Protein AF-0000000075629858 (afdb_homodimer)

Secondary structure (DSSP, 8-state):
--EEEEEE--EEE-GGG-EE-TTT-SEE-TTPPEEE-HHHHHHHHHHHHHHHHH-EEEEEEEE--GGGHHHHHHHHHHT--EEEEE--GGGTT--HHHHHHHHHHHHHHHHHHH----EEEEES--TTT----HHHHHHHHHT--EEEEEEEEEEETTEEEEEEEETTEEEEEEEESSEEEEEPTTSSPPPPP-HHHHHHHHHH--EEEE-HHHHT--GGGSTTTT---EEEEEEE-------------SSHHHHHHHHHHHHHHSHHHHHHHHHHHH--/--EEEEEE--EEE-GGG-EE-TTT-SEE-TT--EEE-HHHHHHHHHHHHHHHHH-EEEEEEEE--GGGHHHHHHHHHHT--EEEEE--GGGTT--HHHHHHHHHHHHHHHHHHH----EEEEES--TTT----HHHHHHHHHT--EEEEEEEEEEETTEEEEEEEETTEEEEEEEESSEEEEEPTTSSPPPPP-HHHHHHHHHH--EEEE-HHHHT--GGGSTTTT---EEEEEEE-------------SSHHHHHHHHHHHHHHSHHHHHHHHHHHH--

Foldseek 3Di:
DAAEEEAEKEWAFPQVPFDQPPVPSDTPPPPGDIDIFQLSLQQLQQQVVQCVVRNDFYEYEYEDAPVCVVVVLFSLLLPHQAYEYEYDPLQAAADLLQRLLVVLLVQVVCCVVPNDHWEYEYGQAGPHVRDRCSQVNNCVNNVAAEEEAFLDWHDDPQWIWTWHDDDHDIDIDIGHTPHYYYHHGPSDDRGGGDPVSSVCCVPVVRYDYDYCVRSVDDSCCHHPNVHPDDDPDDDDDPPPPPVPVPFPAPDPVRRVVVVVVVLCVPPVSVVVVCCVVPVD/DAAEEEAEKEWAFPQVPFDQPPVPSDGPPPPGDIDIFQLSLQQLQQQVVQCVVRNDFYEYEYEDAPVCVVVVLFSLLLPHDAYEYEYDPLQAAADLLQRLLVVLLVQVVCCVVPNDHWEYEYGQAGPHPRDRPSQVSNCVNNVAAEEEAFLDWHDDPQWIWTWHDDDHDIDIDIGHTPHYYYHHGPSDDRGGGDPVSSVCCVPVVRYDYDYCVRSVDDSCCHHPNVHPDDDPDDDDDPPPPPVPVPQPAPDPVRRVVVVVVVLCVPPVSVVVVCCVVPVD

InterPro domains:
  IPR012255 Electron transfer flavoprotein, beta subunit [PIRSF000090] (3-266)
  IPR012255 Electron transfer flavoprotein, beta subunit [PTHR21294] (4-239)
  IPR014729 Rossmann-like alpha/beta/alpha sandwich fold [G3DSA:3.40.50.620] (3-267)
  IPR014730 Electron transfer flavoprotein, alpha/beta-subunit, N-terminal [PF01012] (25-200)
  IPR014730 Electron transfer flavoprotein, alpha/beta-subunit, N-terminal [SM00893] (24-219)
  IPR033948 Electron transfer flavoprotein, beta subunit, N-terminal [cd01714] (3-218)

Structure (mmCIF, N/CA/C/O backbone):
data_AF-0000000075629858-model_v1
#
loop_
_entity.id
_entity.type
_entity.pdbx_description
1 polymer 'Electron transfer flavoprotein beta-subunit'
#
loop_
_atom_site.group_PDB
_atom_site.id
_atom_site.type_symbol
_atom_site.label_atom_id
_atom_site.label_alt_id
_atom_site.label_comp_id
_atom_site.label_asym_id
_atom_site.label_entity_id
_atom_site.label_seq_id
_atom_site.pdbx_PDB_ins_code
_atom_site.Cartn_x
_atom_site.Cartn_y
_atom_site.Cartn_z
_atom_site.occupancy
_atom_site.B_iso_or_equiv
_atom_site.auth_seq_id
_atom_site.auth_comp_id
_atom_site.auth_asym_id
_atom_site.auth_atom_id
_atom_site.pdbx_PDB_model_num
ATOM 1 N N . MET A 1 1 ? -18.562 -17.453 -18.109 1 66 1 MET A N 1
ATOM 2 C CA . MET A 1 1 ? -17.172 -17.516 -18.516 1 66 1 MET A CA 1
ATOM 3 C C . MET A 1 1 ? -16.25 -17.562 -17.312 1 66 1 MET A C 1
ATOM 5 O O . MET A 1 1 ? -16.594 -17.078 -16.234 1 66 1 MET A O 1
ATOM 9 N N . GLY A 1 2 ? -15.219 -18.469 -17.172 1 90.69 2 GLY A N 1
ATOM 10 C CA . GLY A 1 2 ? -14.32 -18.766 -16.078 1 90.69 2 GLY A CA 1
ATOM 11 C C . GLY A 1 2 ? -13.461 -17.578 -15.672 1 90.69 2 GLY A C 1
ATOM 12 O O . GLY A 1 2 ? -13.367 -16.594 -16.406 1 90.69 2 GLY A O 1
ATOM 13 N N . LEU A 1 3 ? -12.969 -17.578 -14.461 1 96.75 3 LEU A N 1
ATOM 14 C CA . LEU A 1 3 ? -12.141 -16.531 -13.906 1 96.75 3 LEU A CA 1
ATOM 15 C C . LEU A 1 3 ? -10.695 -16.641 -14.391 1 96.75 3 LEU A C 1
ATOM 17 O O . LEU A 1 3 ? -10.148 -17.75 -14.445 1 96.75 3 LEU A O 1
ATOM 21 N N . ARG A 1 4 ? -10.211 -15.586 -14.938 1 98.5 4 ARG A N 1
ATOM 22 C CA . ARG A 1 4 ? -8.766 -15.523 -15.125 1 98.5 4 ARG A CA 1
ATOM 23 C C . ARG A 1 4 ? -8.094 -14.789 -13.977 1 98.5 4 ARG A C 1
ATOM 25 O O . ARG A 1 4 ? -8.297 -13.586 -13.805 1 98.5 4 ARG A O 1
ATOM 32 N N . ILE A 1 5 ? -7.336 -15.516 -13.211 1 98.88 5 ILE A N 1
ATOM 33 C CA . ILE A 1 5 ? -6.738 -14.992 -11.984 1 98.88 5 ILE A CA 1
ATOM 34 C C . ILE A 1 5 ? -5.219 -14.953 -12.125 1 98.88 5 ILE A C 1
ATOM 36 O O . ILE A 1 5 ? -4.598 -15.969 -12.469 1 98.88 5 ILE A O 1
ATOM 40 N N . VAL A 1 6 ? -4.676 -13.781 -11.938 1 98.94 6 VAL A N 1
ATOM 41 C CA . VAL A 1 6 ? -3.229 -13.648 -11.82 1 98.94 6 VAL A CA 1
ATOM 42 C C . VAL A 1 6 ? -2.828 -13.648 -10.352 1 98.94 6 VAL A C 1
ATOM 44 O O . VAL A 1 6 ? -3.475 -13.008 -9.523 1 98.94 6 VAL A O 1
ATOM 47 N N . VAL A 1 7 ? -1.827 -14.398 -10 1 98.94 7 VAL A N 1
ATOM 48 C CA . VAL A 1 7 ? -1.34 -14.43 -8.625 1 98.94 7 VAL A CA 1
ATOM 49 C C . VAL A 1 7 ? 0.166 -14.18 -8.602 1 98.94 7 VAL A C 1
ATOM 51 O O . VAL A 1 7 ? 0.921 -14.836 -9.328 1 98.94 7 VAL A O 1
ATOM 54 N N . GLY A 1 8 ? 0.562 -13.164 -7.82 1 98.69 8 GLY A N 1
ATOM 55 C CA . GLY A 1 8 ? 1.974 -12.836 -7.707 1 98.69 8 GLY A CA 1
ATOM 56 C C . GLY A 1 8 ? 2.693 -13.641 -6.645 1 98.69 8 GLY A C 1
ATOM 57 O O . GLY A 1 8 ? 2.119 -13.961 -5.602 1 98.69 8 GLY A O 1
ATOM 58 N N . PHE A 1 9 ? 3.99 -13.914 -6.91 1 98.44 9 PHE A N 1
ATOM 59 C CA . PHE A 1 9 ? 4.852 -14.492 -5.887 1 98.44 9 PHE A CA 1
ATOM 60 C C . PHE A 1 9 ? 6.27 -13.953 -6.004 1 98.44 9 PHE A C 1
ATOM 62 O O . PHE A 1 9 ? 6.656 -13.43 -7.055 1 98.44 9 PHE A O 1
ATOM 69 N N . LYS A 1 10 ? 6.953 -14 -4.926 1 96.88 10 LYS A N 1
ATOM 70 C CA . LYS A 1 10 ? 8.344 -13.57 -4.914 1 96.88 10 LYS A CA 1
ATOM 71 C C . LYS A 1 10 ? 9.273 -14.703 -4.473 1 96.88 10 LYS A C 1
ATOM 73 O O . LYS A 1 10 ? 8.93 -15.469 -3.572 1 96.88 10 LYS A O 1
ATOM 78 N N . TRP A 1 11 ? 10.398 -14.859 -5.219 1 95.12 11 TRP A N 1
ATOM 79 C CA . TRP A 1 11 ? 11.5 -15.727 -4.832 1 95.12 11 TRP A CA 1
ATOM 80 C C . TRP A 1 11 ? 12.438 -15.023 -3.861 1 95.12 11 TRP A C 1
ATOM 82 O O . TRP A 1 11 ? 13.031 -14 -4.203 1 95.12 11 TRP A O 1
ATOM 92 N N . VAL A 1 12 ? 12.477 -15.547 -2.566 1 92.38 12 VAL A N 1
ATOM 93 C CA . VAL A 1 12 ? 13.164 -14.781 -1.53 1 92.38 12 VAL A CA 1
ATOM 94 C C . VAL A 1 12 ? 14.156 -15.688 -0.801 1 92.38 12 VAL A C 1
ATOM 96 O O . VAL A 1 12 ? 13.992 -16.906 -0.772 1 92.38 12 VAL A O 1
ATOM 99 N N . PRO A 1 13 ? 15.188 -15.008 -0.252 1 87.25 13 PRO A N 1
ATOM 100 C CA . PRO A 1 13 ? 16 -15.797 0.683 1 87.25 13 PRO A CA 1
ATOM 101 C C . PRO A 1 13 ? 15.211 -16.25 1.91 1 87.25 13 PRO A C 1
ATOM 103 O O . PRO A 1 13 ? 14.367 -15.5 2.412 1 87.25 13 PRO A O 1
ATOM 106 N N . ASN A 1 14 ? 15.477 -17.453 2.283 1 83 14 ASN A N 1
ATOM 107 C CA . ASN A 1 14 ? 14.82 -17.938 3.488 1 83 14 ASN A CA 1
ATOM 108 C C . ASN A 1 14 ? 15.398 -17.297 4.746 1 83 14 ASN A C 1
ATOM 110 O O . ASN A 1 14 ? 16.156 -17.938 5.48 1 83 14 ASN A O 1
ATOM 114 N N . THR A 1 15 ? 15.125 -16.094 4.969 1 69.94 15 THR A N 1
ATOM 115 C CA . THR A 1 15 ? 15.68 -15.32 6.066 1 69.94 15 THR A CA 1
ATOM 116 C C . THR A 1 15 ? 15.219 -15.875 7.414 1 69.94 15 THR A C 1
ATOM 118 O O . THR A 1 15 ? 15.812 -15.578 8.453 1 69.94 15 THR A O 1
ATOM 121 N N . GLN A 1 16 ? 14.219 -16.484 7.355 1 62.78 16 GLN A N 1
ATOM 122 C CA . GLN A 1 16 ? 13.758 -17.094 8.602 1 62.78 16 GLN A CA 1
ATOM 123 C C . GLN A 1 16 ? 14.664 -18.25 9.023 1 62.78 16 GLN A C 1
ATOM 125 O O . GLN A 1 16 ? 14.648 -18.656 10.18 1 62.78 16 GLN A O 1
ATOM 130 N N . ALA A 1 17 ? 15.469 -18.578 8 1 55.91 17 ALA A N 1
ATOM 131 C CA . ALA A 1 17 ? 16.406 -19.656 8.273 1 55.91 17 ALA A CA 1
ATOM 132 C C . ALA A 1 17 ? 17.781 -19.109 8.664 1 55.91 17 ALA A C 1
ATOM 134 O O . ALA A 1 17 ? 18.734 -19.859 8.82 1 55.91 17 ALA A O 1
ATOM 135 N N . VAL A 1 18 ? 17.844 -17.734 8.609 1 55.34 18 VAL A N 1
ATOM 136 C CA . VAL A 1 18 ? 19.156 -17.125 8.836 1 55.34 18 VAL A CA 1
ATOM 137 C C . VAL A 1 18 ? 19.594 -17.375 10.273 1 55.34 18 VAL A C 1
ATOM 139 O O . VAL A 1 18 ? 18.797 -17.219 11.211 1 55.34 18 VAL A O 1
ATOM 142 N N . ARG A 1 19 ? 20.703 -18.047 10.258 1 54.81 19 ARG A N 1
ATOM 143 C CA . ARG A 1 19 ? 21.406 -18.312 11.5 1 54.81 19 ARG A CA 1
ATOM 144 C C . ARG A 1 19 ? 22.375 -17.188 11.852 1 54.81 19 ARG A C 1
ATOM 146 O O . ARG A 1 19 ? 22.891 -16.5 10.961 1 54.81 19 ARG A O 1
ATOM 153 N N . ILE A 1 20 ? 22.109 -16.484 12.898 1 49.75 20 ILE A N 1
ATOM 154 C CA . ILE A 1 20 ? 23.094 -15.555 13.422 1 49.75 20 ILE A CA 1
ATOM 155 C C . ILE A 1 20 ? 24.375 -16.297 13.758 1 49.75 20 ILE A C 1
ATOM 157 O O . ILE A 1 20 ? 24.344 -17.344 14.414 1 49.75 20 ILE A O 1
ATOM 161 N N . ASP A 1 21 ? 25.375 -15.82 13.047 1 51.53 21 ASP A N 1
ATOM 162 C CA . ASP A 1 21 ? 26.672 -16.328 13.492 1 51.53 21 ASP A CA 1
ATOM 163 C C . ASP A 1 21 ? 26.875 -16.062 14.984 1 51.53 21 ASP A C 1
ATOM 165 O O . ASP A 1 21 ? 26.922 -14.914 15.414 1 51.53 21 ASP A O 1
ATOM 169 N N . PRO A 1 22 ? 26.812 -17.125 15.625 1 53.03 22 PRO A N 1
ATOM 170 C CA . PRO A 1 22 ? 26.922 -16.922 17.078 1 53.03 22 PRO A CA 1
ATOM 171 C C . PRO A 1 22 ? 28.203 -16.203 17.469 1 53.03 22 PRO A C 1
ATOM 173 O O . PRO A 1 22 ? 28.266 -15.578 18.531 1 53.03 22 PRO A O 1
ATOM 176 N N . LYS A 1 23 ? 29.141 -16.297 16.625 1 50.69 23 LYS A N 1
ATOM 177 C CA . LYS A 1 23 ? 30.422 -15.703 16.953 1 50.69 23 LYS A CA 1
ATOM 178 C C . LYS A 1 23 ? 30.453 -14.219 16.609 1 50.69 23 LYS A C 1
ATOM 180 O O . LYS A 1 23 ? 30.938 -13.398 17.391 1 50.69 23 LYS A O 1
ATOM 185 N N . THR A 1 24 ? 29.922 -13.945 15.492 1 52.19 24 THR A N 1
ATOM 186 C CA . THR A 1 24 ? 30.109 -12.586 15.008 1 52.19 24 THR A CA 1
ATOM 187 C C . THR A 1 24 ? 28.828 -11.773 15.156 1 52.19 24 THR A C 1
ATOM 189 O O . THR A 1 24 ? 28.844 -10.547 15.055 1 52.19 24 THR A O 1
ATOM 192 N N . GLY A 1 25 ? 27.844 -12.5 15.43 1 45.94 25 GLY A N 1
ATOM 193 C CA . GLY A 1 25 ? 26.531 -11.867 15.555 1 45.94 25 GLY A CA 1
ATOM 194 C C . GLY A 1 25 ? 25.969 -11.414 14.219 1 45.94 25 GLY A C 1
ATOM 195 O O . GLY A 1 25 ? 24.969 -10.688 14.18 1 45.94 25 GLY A O 1
ATOM 196 N N . THR A 1 26 ? 26.781 -11.742 13.297 1 49.78 26 THR A N 1
ATOM 197 C CA . THR A 1 26 ? 26.391 -11.297 11.969 1 49.78 26 THR A CA 1
ATOM 198 C C . THR A 1 26 ? 25.484 -12.328 11.297 1 49.78 26 THR A C 1
ATOM 200 O O . THR A 1 26 ? 25.484 -13.508 11.664 1 49.78 26 THR A O 1
ATOM 203 N N . LEU A 1 27 ? 24.625 -11.867 10.492 1 52.19 27 LEU A N 1
ATOM 204 C CA . LEU A 1 27 ? 23.766 -12.75 9.711 1 52.19 27 LEU A CA 1
ATOM 205 C C . LEU A 1 27 ? 24.594 -13.594 8.742 1 52.19 27 LEU A C 1
ATOM 207 O O . LEU A 1 27 ? 25.438 -13.062 8.008 1 52.19 27 LEU A O 1
ATOM 211 N N . ILE A 1 28 ? 24.781 -14.891 9.086 1 55.12 28 ILE A N 1
ATOM 212 C CA . ILE A 1 28 ? 25.406 -15.773 8.102 1 55.12 28 ILE A CA 1
ATOM 213 C C . ILE A 1 28 ? 24.484 -15.922 6.891 1 55.12 28 ILE A C 1
ATOM 215 O O . ILE A 1 28 ? 23.438 -16.578 6.969 1 55.12 28 ILE A O 1
ATOM 219 N N . ARG A 1 29 ? 24.688 -15.086 6.047 1 53.62 29 ARG A N 1
ATOM 220 C CA . ARG A 1 29 ? 23.922 -15.094 4.805 1 53.62 29 ARG A CA 1
ATOM 221 C C . ARG A 1 29 ? 24.344 -16.266 3.918 1 53.62 29 ARG A C 1
ATOM 223 O O . ARG A 1 29 ? 23.625 -16.609 2.969 1 53.62 29 ARG A O 1
ATOM 230 N N . GLN A 1 30 ? 25.547 -16.75 4.184 1 56.38 30 GLN A N 1
ATOM 231 C CA . GLN A 1 30 ? 26.016 -17.844 3.318 1 56.38 30 GLN A CA 1
ATOM 232 C C . GLN A 1 30 ? 25.188 -19.109 3.527 1 56.38 30 GLN A C 1
ATOM 234 O O . GLN A 1 30 ? 24.938 -19.5 4.664 1 56.38 30 GLN A O 1
ATOM 239 N N . GLY A 1 31 ? 24.531 -19.5 2.447 1 62.94 31 GLY A N 1
ATOM 240 C CA . GLY A 1 31 ? 23.906 -20.812 2.387 1 62.94 31 GLY A CA 1
ATOM 241 C C . GLY A 1 31 ? 22.406 -20.766 2.635 1 62.94 31 GLY A C 1
ATOM 242 O O . GLY A 1 31 ? 21.812 -21.781 3.01 1 62.94 31 GLY A O 1
ATOM 243 N N . VAL A 1 32 ? 21.891 -19.469 2.635 1 75.19 32 VAL A N 1
ATOM 244 C CA . VAL A 1 32 ? 20.453 -19.469 2.871 1 75.19 32 VAL A CA 1
ATOM 245 C C . VAL A 1 32 ? 19.719 -19.844 1.581 1 75.19 32 VAL A C 1
ATOM 247 O O . VAL A 1 32 ? 19.891 -19.172 0.555 1 75.19 32 VAL A O 1
ATOM 250 N N . PRO A 1 33 ? 19.047 -20.969 1.657 1 84.38 33 PRO A N 1
ATOM 251 C CA . PRO A 1 33 ? 18.297 -21.328 0.451 1 84.38 33 PRO A CA 1
ATOM 252 C C . PRO A 1 33 ? 17.203 -20.328 0.103 1 84.38 33 PRO A C 1
ATOM 254 O O . PRO A 1 33 ? 16.719 -19.625 0.98 1 84.38 33 PRO A O 1
ATOM 257 N N . SER A 1 34 ? 16.969 -20.188 -1.178 1 91.38 34 SER A N 1
ATOM 258 C CA . SER A 1 34 ? 15.852 -19.359 -1.626 1 91.38 34 SER A CA 1
ATOM 259 C C . SER A 1 34 ? 14.57 -20.172 -1.735 1 91.38 34 SER A C 1
ATOM 261 O O . SER A 1 34 ? 14.617 -21.375 -2.01 1 91.38 34 SER A O 1
ATOM 263 N N . ILE A 1 35 ? 13.5 -19.531 -1.399 1 94 35 ILE A N 1
ATOM 264 C CA . ILE A 1 35 ? 12.195 -20.188 -1.405 1 94 35 ILE A CA 1
ATOM 265 C C . ILE A 1 35 ? 11.141 -19.234 -1.956 1 94 35 ILE A C 1
ATOM 267 O O . ILE A 1 35 ? 11.414 -18.031 -2.141 1 94 35 ILE A O 1
ATOM 271 N N . ILE A 1 36 ? 10.023 -19.812 -2.283 1 96.81 36 ILE A N 1
ATOM 272 C CA . ILE A 1 36 ? 8.852 -18.969 -2.523 1 96.81 36 ILE A CA 1
ATOM 273 C C . ILE A 1 36 ? 8.492 -18.219 -1.247 1 96.81 36 ILE A C 1
ATOM 275 O O . ILE A 1 36 ? 8.492 -18.797 -0.156 1 96.81 36 ILE A O 1
ATOM 279 N N . ASN A 1 37 ? 8.242 -16.953 -1.383 1 95.75 37 ASN A N 1
ATOM 280 C CA . ASN A 1 37 ? 7.754 -16.188 -0.239 1 95.75 37 ASN A CA 1
ATOM 281 C C . ASN A 1 37 ? 6.531 -16.859 0.391 1 95.75 37 ASN A C 1
ATOM 283 O O . ASN A 1 37 ? 5.484 -16.969 -0.248 1 95.75 37 ASN A O 1
ATOM 287 N N . PRO A 1 38 ? 6.598 -17.25 1.61 1 94.44 38 PRO A N 1
ATOM 288 C CA . PRO A 1 38 ? 5.566 -18.094 2.221 1 94.44 38 PRO A CA 1
ATOM 289 C C . PRO A 1 38 ? 4.188 -17.453 2.205 1 94.44 38 PRO A C 1
ATOM 291 O O . PRO A 1 38 ? 3.199 -18.094 1.848 1 94.44 38 PRO A O 1
ATOM 294 N N . PRO A 1 39 ? 4.074 -16.156 2.486 1 95.19 39 PRO A N 1
ATOM 295 C CA . PRO A 1 39 ? 2.738 -15.555 2.445 1 95.19 39 PRO A CA 1
ATOM 296 C C . PRO A 1 39 ? 2.092 -15.641 1.063 1 95.19 39 PRO A C 1
ATOM 298 O O . PRO A 1 39 ? 0.864 -15.648 0.952 1 95.19 39 PRO A O 1
ATOM 301 N N . ASP A 1 40 ? 2.842 -15.758 0.028 1 97.75 40 ASP A N 1
ATOM 302 C CA . ASP A 1 40 ? 2.301 -15.805 -1.326 1 97.75 40 ASP A CA 1
ATOM 303 C C . ASP A 1 40 ? 1.558 -17.125 -1.572 1 97.75 40 ASP A C 1
ATOM 305 O O . ASP A 1 40 ? 0.657 -17.188 -2.412 1 97.75 40 ASP A O 1
ATOM 309 N N . LEU A 1 41 ? 1.938 -18.141 -0.809 1 98.38 41 LEU A N 1
ATOM 310 C CA . LEU A 1 41 ? 1.327 -19.438 -1.009 1 98.38 41 LEU A CA 1
ATOM 311 C C . LEU A 1 41 ? -0.145 -19.422 -0.609 1 98.38 41 LEU A C 1
ATOM 313 O O . LEU A 1 41 ? -0.964 -20.125 -1.207 1 98.38 41 LEU A O 1
ATOM 317 N N . ALA A 1 42 ? -0.475 -18.609 0.344 1 98.12 42 ALA A N 1
ATOM 318 C CA . ALA A 1 42 ? -1.882 -18.453 0.706 1 98.12 42 ALA A CA 1
ATOM 319 C C . ALA A 1 42 ? -2.68 -17.844 -0.442 1 98.12 42 ALA A C 1
ATOM 321 O O . ALA A 1 42 ? -3.814 -18.25 -0.705 1 98.12 42 ALA A O 1
ATOM 322 N N . ALA A 1 43 ? -2.109 -16.891 -1.073 1 98.56 43 ALA A N 1
ATOM 323 C CA . ALA A 1 43 ? -2.758 -16.266 -2.221 1 98.56 43 ALA A CA 1
ATOM 324 C C . ALA A 1 43 ? -2.916 -17.25 -3.373 1 98.56 43 ALA A C 1
ATOM 326 O O . ALA A 1 43 ? -3.955 -17.281 -4.035 1 98.56 43 ALA A O 1
ATOM 327 N N . VAL A 1 44 ? -1.901 -18.062 -3.578 1 98.81 44 VAL A N 1
ATOM 328 C CA . VAL A 1 44 ? -1.954 -19.062 -4.629 1 98.81 44 VAL A CA 1
ATOM 329 C C . VAL A 1 44 ? -3.08 -20.062 -4.34 1 98.81 44 VAL A C 1
ATOM 331 O O . VAL A 1 44 ? -3.852 -20.406 -5.234 1 98.81 44 VAL A O 1
ATOM 334 N N . GLU A 1 45 ? -3.16 -20.438 -3.1 1 98.88 45 GLU A N 1
ATOM 335 C CA . GLU A 1 45 ? -4.199 -21.391 -2.734 1 98.88 45 GLU A CA 1
ATOM 336 C C . GLU A 1 45 ? -5.594 -20.812 -2.943 1 98.88 45 GLU A C 1
ATOM 338 O O . GLU A 1 45 ? -6.484 -21.484 -3.461 1 98.88 45 GLU A O 1
ATOM 343 N N . LEU A 1 46 ? -5.73 -19.578 -2.588 1 98.69 46 LEU A N 1
ATOM 344 C CA . LEU A 1 46 ? -7.02 -18.938 -2.82 1 98.69 46 LEU A CA 1
ATOM 345 C C . LEU A 1 46 ? -7.344 -18.891 -4.309 1 98.69 46 LEU A C 1
ATOM 347 O O . LEU A 1 46 ? -8.477 -19.172 -4.711 1 98.69 46 LEU A O 1
ATOM 351 N N . ALA A 1 47 ? -6.391 -18.547 -5.109 1 98.81 47 ALA A N 1
ATOM 352 C CA . ALA A 1 47 ? -6.582 -18.5 -6.555 1 98.81 47 ALA A CA 1
ATOM 353 C C . ALA A 1 47 ? -7.051 -19.859 -7.082 1 98.81 47 ALA A C 1
ATOM 355 O O . ALA A 1 47 ? -7.992 -19.922 -7.875 1 98.81 47 ALA A O 1
ATOM 356 N N . LEU A 1 48 ? -6.402 -20.891 -6.625 1 98.75 48 LEU A N 1
ATOM 357 C CA . LEU A 1 48 ? -6.727 -22.234 -7.082 1 98.75 48 LEU A CA 1
ATOM 358 C C . LEU A 1 48 ? -8.117 -22.656 -6.621 1 98.75 48 LEU A C 1
ATOM 360 O O . LEU A 1 48 ? -8.875 -23.266 -7.379 1 98.75 48 LEU A O 1
ATOM 364 N N . ARG A 1 49 ? -8.469 -22.297 -5.414 1 98.5 49 ARG A N 1
ATOM 365 C CA . ARG A 1 49 ? -9.805 -22.609 -4.902 1 98.5 49 ARG A CA 1
ATOM 366 C C . ARG A 1 49 ? -10.883 -21.906 -5.719 1 98.5 49 ARG A C 1
ATOM 368 O O . ARG A 1 49 ? -11.906 -22.516 -6.051 1 98.5 49 ARG A O 1
ATOM 375 N N . LEU A 1 50 ? -10.648 -20.672 -5.977 1 98.44 50 LEU A N 1
ATOM 376 C CA . LEU A 1 50 ? -11.617 -19.922 -6.773 1 98.44 50 LEU A CA 1
ATOM 377 C C . LEU A 1 50 ? -11.75 -20.516 -8.172 1 98.44 50 LEU A C 1
ATOM 379 O O . LEU A 1 50 ? -12.859 -20.672 -8.68 1 98.44 50 LEU A O 1
ATOM 383 N N . ARG A 1 51 ? -10.648 -20.875 -8.781 1 98.12 51 ARG A N 1
ATOM 384 C CA . ARG A 1 51 ? -10.68 -21.5 -10.102 1 98.12 51 ARG A CA 1
ATOM 385 C C . ARG A 1 51 ? -11.406 -22.844 -10.062 1 98.12 51 ARG A C 1
ATOM 387 O O . ARG A 1 51 ? -12.164 -23.172 -10.977 1 98.12 51 ARG A O 1
ATOM 394 N N . ASP A 1 52 ? -11.125 -23.594 -9.008 1 98 52 ASP A N 1
ATOM 395 C CA . ASP A 1 52 ? -11.781 -24.891 -8.867 1 98 52 ASP A CA 1
ATOM 396 C C . ASP A 1 52 ? -13.297 -24.719 -8.773 1 98 52 ASP A C 1
ATOM 398 O O . ASP A 1 52 ? -14.055 -25.562 -9.281 1 98 52 ASP A O 1
ATOM 402 N N . GLU A 1 53 ? -13.68 -23.688 -8.156 1 97.19 53 GLU A N 1
ATOM 403 C CA . GLU A 1 53 ? -15.102 -23.469 -7.914 1 97.19 53 GLU A CA 1
ATOM 404 C C . GLU A 1 53 ? -15.773 -22.828 -9.125 1 97.19 53 GLU A C 1
ATOM 406 O O . GLU A 1 53 ? -16.906 -23.172 -9.477 1 97.19 53 GLU A O 1
ATOM 411 N N . TYR A 1 54 ? -15.117 -21.922 -9.797 1 97.19 54 TYR A N 1
ATOM 412 C CA . TYR A 1 54 ? -15.805 -21.094 -10.781 1 97.19 54 TYR A CA 1
ATOM 413 C C . TYR A 1 54 ? -15.25 -21.328 -12.18 1 97.19 54 TYR A C 1
ATOM 415 O O . TYR A 1 54 ? -15.781 -20.797 -13.156 1 97.19 54 TYR A O 1
ATOM 423 N N . GLY A 1 55 ? -14.219 -22.125 -12.328 1 97.44 55 GLY A N 1
ATOM 424 C CA . GLY A 1 55 ? -13.586 -22.359 -13.617 1 97.44 55 GLY A CA 1
ATOM 425 C C . GLY A 1 55 ? -12.633 -21.266 -14.023 1 97.44 55 GLY A C 1
ATOM 426 O O . GLY A 1 55 ? -12.531 -20.234 -13.344 1 97.44 55 GLY A O 1
ATOM 427 N N . GLY A 1 56 ? -11.867 -21.484 -15.102 1 97.75 56 GLY A N 1
ATOM 428 C CA . GLY A 1 56 ? -10.922 -20.516 -15.617 1 97.75 56 GLY A CA 1
ATOM 429 C C . GLY A 1 56 ? -9.477 -20.953 -15.484 1 97.75 56 GLY A C 1
ATOM 430 O O . GLY A 1 56 ? -9.164 -22.125 -15.688 1 97.75 56 GLY A O 1
ATOM 431 N N . GLU A 1 57 ? -8.648 -19.984 -15.25 1 98.38 57 GLU A N 1
ATOM 432 C CA . GLU A 1 57 ? -7.227 -20.312 -15.18 1 98.38 57 GLU A CA 1
ATOM 433 C C . GLU A 1 57 ? -6.516 -19.453 -14.141 1 98.38 57 GLU A C 1
ATOM 435 O O . GLU A 1 57 ? -6.906 -18.312 -13.891 1 98.38 57 GLU A O 1
ATOM 440 N N . VAL A 1 58 ? -5.574 -20.031 -13.547 1 98.88 58 VAL A N 1
ATOM 441 C CA . VAL A 1 58 ? -4.68 -19.359 -12.609 1 98.88 58 VAL A CA 1
ATOM 442 C C . VAL A 1 58 ? -3.311 -19.156 -13.258 1 98.88 58 VAL A C 1
ATOM 444 O O . VAL A 1 58 ? -2.693 -20.125 -13.727 1 98.88 58 VAL A O 1
ATOM 447 N N . ILE A 1 59 ? -2.885 -17.938 -13.336 1 98.94 59 ILE A N 1
ATOM 448 C CA . ILE A 1 59 ? -1.602 -17.547 -13.914 1 98.94 59 ILE A CA 1
ATOM 449 C C . ILE A 1 59 ? -0.693 -16.969 -12.836 1 98.94 59 ILE A C 1
ATOM 451 O O . ILE A 1 59 ? -1.008 -15.945 -12.242 1 98.94 59 ILE A O 1
ATOM 455 N N . ALA A 1 60 ? 0.426 -17.609 -12.555 1 98.94 60 ALA A N 1
ATOM 456 C CA . ALA A 1 60 ? 1.401 -17.094 -11.602 1 98.94 60 ALA A CA 1
ATOM 457 C C . ALA A 1 60 ? 2.359 -16.109 -12.266 1 98.94 60 ALA A C 1
ATOM 459 O O . ALA A 1 60 ? 2.811 -16.344 -13.391 1 98.94 60 ALA A O 1
ATOM 460 N N . VAL A 1 61 ? 2.631 -15 -11.555 1 98.88 61 VAL A N 1
ATOM 461 C CA . VAL A 1 61 ? 3.566 -14.031 -12.102 1 98.88 61 VAL A CA 1
ATOM 462 C C . VAL A 1 61 ? 4.633 -13.695 -11.062 1 98.88 61 VAL A C 1
ATOM 464 O O . VAL A 1 61 ? 4.355 -13.672 -9.867 1 98.88 61 VAL A O 1
ATOM 467 N N . THR A 1 62 ? 5.82 -13.438 -11.5 1 98.5 62 THR A N 1
ATOM 468 C CA . THR A 1 62 ? 6.914 -13.008 -10.641 1 98.5 62 THR A CA 1
ATOM 469 C C . THR A 1 62 ? 7.914 -12.156 -11.422 1 98.5 62 THR A C 1
ATOM 471 O O . THR A 1 62 ? 8.078 -12.328 -12.625 1 98.5 62 THR A O 1
ATOM 474 N N . MET A 1 63 ? 8.359 -11.133 -10.805 1 97.31 63 MET A N 1
ATOM 475 C CA . MET A 1 63 ? 9.555 -10.445 -11.273 1 97.31 63 MET A CA 1
ATOM 476 C C . MET A 1 63 ? 10.789 -10.93 -10.531 1 97.31 63 MET A C 1
ATOM 478 O O . MET A 1 63 ? 10.82 -10.914 -9.297 1 97.31 63 MET A O 1
ATOM 482 N N . GLY A 1 64 ? 11.742 -11.414 -11.227 1 95.31 64 GLY A N 1
ATOM 483 C CA . GLY A 1 64 ? 12.938 -11.891 -10.539 1 95.31 64 GLY A CA 1
ATOM 484 C C . GLY A 1 64 ? 13.969 -12.484 -11.477 1 95.31 64 GLY A C 1
ATOM 485 O O . GLY A 1 64 ? 13.727 -12.609 -12.68 1 95.31 64 GLY A O 1
ATOM 486 N N . PRO A 1 65 ? 15.062 -12.859 -10.898 1 94.81 65 PRO A N 1
ATOM 487 C CA . PRO A 1 65 ? 16.125 -13.492 -11.68 1 94.81 65 PRO A CA 1
ATOM 488 C C . PRO A 1 65 ? 15.812 -14.938 -12.047 1 94.81 65 PRO A C 1
ATOM 490 O O . PRO A 1 65 ? 14.852 -15.516 -11.531 1 94.81 65 PRO A O 1
ATOM 493 N N . PRO A 1 66 ? 16.609 -15.555 -12.844 1 95.19 66 PRO A N 1
ATOM 494 C CA . PRO A 1 66 ? 16.328 -16.875 -13.406 1 95.19 66 PRO A CA 1
ATOM 495 C C . PRO A 1 66 ? 16.047 -17.922 -12.344 1 95.19 66 PRO A C 1
ATOM 497 O O . PRO A 1 66 ? 15.172 -18.781 -12.523 1 95.19 66 PRO A O 1
ATOM 500 N N . PRO A 1 67 ? 16.656 -17.938 -11.164 1 95.06 67 PRO A N 1
ATOM 501 C CA . PRO A 1 67 ? 16.359 -18.984 -10.172 1 95.06 67 PRO A CA 1
ATOM 502 C C . PRO A 1 67 ? 14.898 -18.969 -9.719 1 95.06 67 PRO A C 1
ATOM 504 O O . PRO A 1 67 ? 14.406 -19.969 -9.18 1 95.06 67 PRO A O 1
ATOM 507 N N . ALA A 1 68 ? 14.273 -17.875 -9.938 1 96.62 68 ALA A N 1
ATOM 508 C CA . ALA A 1 68 ? 12.867 -17.781 -9.555 1 96.62 68 ALA A CA 1
ATOM 509 C C . ALA A 1 68 ? 12.008 -18.766 -10.336 1 96.62 68 ALA A C 1
ATOM 511 O O . ALA A 1 68 ? 10.867 -19.031 -9.961 1 96.62 68 ALA A O 1
ATOM 512 N N . LEU A 1 69 ? 12.539 -19.344 -11.391 1 97.44 69 LEU A N 1
ATOM 513 C CA . LEU A 1 69 ? 11.844 -20.344 -12.18 1 97.44 69 LEU A CA 1
ATOM 514 C C . LEU A 1 69 ? 11.516 -21.578 -11.336 1 97.44 69 LEU A C 1
ATOM 516 O O . LEU A 1 69 ? 10.508 -22.234 -11.57 1 97.44 69 LEU A O 1
ATOM 520 N N . LYS A 1 70 ? 12.352 -21.844 -10.359 1 96.81 70 LYS A N 1
ATOM 521 C CA . LYS A 1 70 ? 12.094 -22.953 -9.445 1 96.81 70 LYS A CA 1
ATOM 522 C C . LYS A 1 70 ? 10.781 -22.75 -8.688 1 96.81 70 LYS A C 1
ATOM 524 O O . LYS A 1 70 ? 10.078 -23.719 -8.391 1 96.81 70 LYS A O 1
ATOM 529 N N . GLY A 1 71 ? 10.539 -21.5 -8.352 1 97.75 71 GLY A N 1
ATOM 530 C CA . GLY A 1 71 ? 9.266 -21.188 -7.73 1 97.75 71 GLY A CA 1
ATOM 531 C C . GLY A 1 71 ? 8.07 -21.453 -8.633 1 97.75 71 GLY A C 1
ATOM 532 O O . GLY A 1 71 ? 7.055 -21.984 -8.188 1 97.75 71 GLY A O 1
ATOM 533 N N . LEU A 1 72 ? 8.227 -21.125 -9.859 1 97.69 72 LEU A N 1
ATOM 534 C CA . LEU A 1 72 ? 7.172 -21.375 -10.828 1 97.69 72 LEU A CA 1
ATOM 535 C C . LEU A 1 72 ? 6.922 -22.875 -10.984 1 97.69 72 LEU A C 1
ATOM 537 O O . LEU A 1 72 ? 5.773 -23.297 -11.102 1 97.69 72 LEU A O 1
ATOM 541 N N . GLU A 1 73 ? 7.992 -23.625 -11.008 1 97.69 73 GLU A N 1
ATOM 542 C CA . GLU A 1 73 ? 7.863 -25.078 -11.055 1 97.69 73 GLU A CA 1
ATOM 543 C C . GLU A 1 73 ? 7.004 -25.594 -9.906 1 97.69 73 GLU A C 1
ATOM 545 O O . GLU A 1 73 ? 6.117 -26.422 -10.109 1 97.69 73 GLU A O 1
ATOM 550 N N . HIS A 1 74 ? 7.309 -25.078 -8.75 1 98.12 74 HIS A N 1
ATOM 551 C CA . HIS A 1 74 ? 6.555 -25.484 -7.562 1 98.12 74 HIS A CA 1
ATOM 552 C C . HIS A 1 74 ? 5.078 -25.125 -7.707 1 98.12 74 HIS A C 1
ATOM 554 O O . HIS A 1 74 ? 4.211 -25.969 -7.438 1 98.12 74 HIS A O 1
ATOM 560 N N . LEU A 1 75 ? 4.789 -23.938 -8.164 1 98.75 75 LEU A N 1
ATOM 561 C CA . LEU A 1 75 ? 3.406 -23.484 -8.242 1 98.75 75 LEU A CA 1
ATOM 562 C C . LEU A 1 75 ? 2.637 -24.234 -9.312 1 98.75 75 LEU A C 1
ATOM 564 O O . LEU A 1 75 ? 1.453 -24.531 -9.141 1 98.75 75 LEU A O 1
ATOM 568 N N . ILE A 1 76 ? 3.268 -24.516 -10.438 1 98.38 76 ILE A N 1
ATOM 569 C CA . ILE A 1 76 ? 2.646 -25.359 -11.453 1 98.38 76 ILE A CA 1
ATOM 570 C C . ILE A 1 76 ? 2.398 -26.75 -10.891 1 98.38 76 ILE A C 1
ATOM 572 O O . ILE A 1 76 ? 1.364 -27.375 -11.156 1 98.38 76 ILE A O 1
ATOM 576 N N . GLY A 1 77 ? 3.314 -27.219 -10.094 1 98.25 77 GLY A N 1
ATOM 577 C CA . GLY A 1 77 ? 3.129 -28.469 -9.391 1 98.25 77 GLY A CA 1
ATOM 578 C C . GLY A 1 77 ? 1.922 -28.469 -8.469 1 98.25 77 GLY A C 1
ATOM 579 O O . GLY A 1 77 ? 1.321 -29.516 -8.219 1 98.25 77 GLY A O 1
ATOM 580 N N . MET A 1 78 ? 1.581 -27.281 -7.973 1 98.31 78 MET A N 1
ATOM 581 C CA . MET A 1 78 ? 0.442 -27.125 -7.074 1 98.31 78 MET A CA 1
ATOM 582 C C . MET A 1 78 ? -0.867 -27.078 -7.855 1 98.31 78 MET A C 1
ATOM 584 O O . MET A 1 78 ? -1.945 -27.234 -7.277 1 98.31 78 MET A O 1
ATOM 588 N N . GLY A 1 79 ? -0.754 -26.797 -9.156 1 98.38 79 GLY A N 1
ATOM 589 C CA . GLY A 1 79 ? -1.964 -26.75 -9.961 1 98.38 79 GLY A CA 1
ATOM 590 C C . GLY A 1 79 ? -2.104 -25.484 -10.766 1 98.38 79 GLY A C 1
ATOM 591 O O . GLY A 1 79 ? -3.066 -25.312 -11.523 1 98.38 79 GLY A O 1
ATOM 592 N N . VAL A 1 80 ? -1.198 -24.547 -10.641 1 98.81 80 VAL A N 1
ATOM 593 C CA . VAL A 1 80 ? -1.209 -23.328 -11.438 1 98.81 80 VAL A CA 1
ATOM 594 C C . VAL A 1 80 ? -1.184 -23.688 -12.922 1 98.81 80 VAL A C 1
ATOM 596 O O . VAL A 1 80 ? -0.459 -24.594 -13.344 1 98.81 80 VAL A O 1
ATOM 599 N N . ASP A 1 81 ? -1.934 -22.953 -13.711 1 98.56 81 ASP A N 1
ATOM 600 C CA . ASP A 1 81 ? -2.152 -23.344 -15.102 1 98.56 81 ASP A CA 1
ATOM 601 C C . ASP A 1 81 ? -1.03 -22.828 -16 1 98.56 81 ASP A C 1
ATOM 603 O O . ASP A 1 81 ? -0.669 -23.469 -16.984 1 98.56 81 ASP A O 1
ATOM 607 N N . TYR A 1 82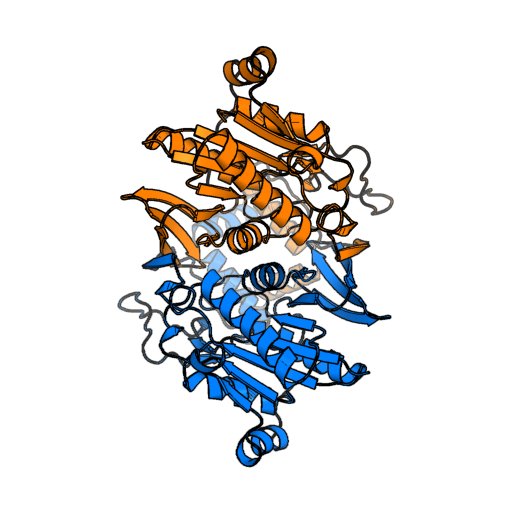 ? -0.528 -21.688 -15.734 1 98.75 82 TYR A N 1
ATOM 608 C CA . TYR A 1 82 ? 0.503 -21.062 -16.547 1 98.75 82 TYR A CA 1
ATOM 609 C C . TYR A 1 82 ? 1.317 -20.062 -15.734 1 98.75 82 TYR A C 1
ATOM 611 O O . TYR A 1 82 ? 0.908 -19.656 -14.641 1 98.75 82 TYR A O 1
ATOM 619 N N . GLY A 1 83 ? 2.488 -19.719 -16.188 1 98.75 83 GLY A N 1
ATOM 620 C CA . GLY A 1 83 ? 3.328 -18.766 -15.477 1 98.75 83 GLY A CA 1
ATOM 621 C C . GLY A 1 83 ? 3.957 -17.734 -16.391 1 98.75 83 GLY A C 1
ATOM 622 O O . GLY A 1 83 ? 4.254 -18.031 -17.547 1 98.75 83 GLY A O 1
ATOM 623 N N . TYR A 1 84 ? 4.129 -16.547 -15.914 1 98.81 84 TYR A N 1
ATOM 624 C CA . TYR A 1 84 ? 4.949 -15.523 -16.531 1 98.81 84 TYR A CA 1
ATOM 625 C C . TYR A 1 84 ? 6.059 -15.062 -15.594 1 98.81 84 TYR A C 1
ATOM 627 O O . TYR A 1 84 ? 5.793 -14.688 -14.445 1 98.81 84 TYR A O 1
ATOM 635 N N . MET A 1 85 ? 7.195 -15.156 -16.047 1 98.62 85 MET A N 1
ATOM 636 C CA . MET A 1 85 ? 8.328 -14.609 -15.312 1 98.62 85 MET A CA 1
ATOM 637 C C . MET A 1 85 ? 8.898 -13.383 -16.016 1 98.62 85 MET A C 1
ATOM 639 O O . MET A 1 85 ? 9.32 -13.469 -17.172 1 98.62 85 MET A O 1
ATOM 643 N N . PHE A 1 86 ? 8.836 -12.266 -15.359 1 98.31 86 PHE A N 1
ATOM 644 C CA . PHE A 1 86 ? 9.469 -11.039 -15.852 1 98.31 86 PHE A CA 1
ATOM 645 C C . PHE A 1 86 ? 10.906 -10.945 -15.367 1 98.31 86 PHE A C 1
ATOM 647 O O . PHE A 1 86 ? 11.156 -10.648 -14.195 1 98.31 86 PHE A O 1
ATOM 654 N N . SER A 1 87 ? 11.789 -11.227 -16.281 1 97.25 87 SER A N 1
ATOM 655 C CA . SER A 1 87 ? 13.203 -11.344 -15.945 1 97.25 87 SER A CA 1
ATOM 656 C C . SER A 1 87 ? 14.07 -10.594 -16.953 1 97.25 87 SER A C 1
ATOM 658 O O . SER A 1 87 ? 14.07 -10.914 -18.141 1 97.25 87 SER A O 1
ATOM 660 N N . ASP A 1 88 ? 14.734 -9.648 -16.484 1 95.75 88 ASP A N 1
ATOM 661 C CA . ASP A 1 88 ? 15.625 -8.781 -17.25 1 95.75 88 ASP A CA 1
ATOM 662 C C . ASP A 1 88 ? 16.594 -8.047 -16.328 1 95.75 88 ASP A C 1
ATOM 664 O O . ASP A 1 88 ? 16.234 -7.652 -15.219 1 95.75 88 ASP A O 1
ATOM 668 N N . ARG A 1 89 ? 17.797 -7.836 -16.797 1 92.12 89 ARG A N 1
ATOM 669 C CA . ARG A 1 89 ? 18.766 -7.082 -16.016 1 92.12 89 ARG A CA 1
ATOM 670 C C . ARG A 1 89 ? 18.25 -5.676 -15.719 1 92.12 89 ARG A C 1
ATOM 672 O O . ARG A 1 89 ? 18.547 -5.109 -14.664 1 92.12 89 ARG A O 1
ATOM 679 N N . ALA A 1 90 ? 17.438 -5.195 -16.578 1 92.12 90 ALA A N 1
ATOM 680 C CA . ALA A 1 90 ? 16.875 -3.854 -16.438 1 92.12 90 ALA A CA 1
ATOM 681 C C . ALA A 1 90 ? 15.984 -3.766 -15.195 1 92.12 90 ALA A C 1
ATOM 683 O O . ALA A 1 90 ? 15.711 -2.672 -14.695 1 92.12 90 ALA A O 1
ATOM 684 N N . PHE A 1 91 ? 15.516 -4.887 -14.641 1 93.31 91 PHE A N 1
ATOM 685 C CA . PHE A 1 91 ? 14.594 -4.895 -13.508 1 93.31 91 PHE A CA 1
ATOM 686 C C . PHE A 1 91 ? 15.352 -4.984 -12.195 1 93.31 91 PHE A C 1
ATOM 688 O O . PHE A 1 91 ? 14.758 -4.863 -11.117 1 93.31 91 PHE A O 1
ATOM 695 N N . ALA A 1 92 ? 16.672 -5.191 -12.281 1 89.38 92 ALA A N 1
ATOM 696 C CA . ALA A 1 92 ? 17.469 -5.426 -11.078 1 89.38 92 ALA A CA 1
ATOM 697 C C . ALA A 1 92 ? 17.453 -4.207 -10.164 1 89.38 92 ALA A C 1
ATOM 699 O O . ALA A 1 92 ? 17.5 -3.066 -10.633 1 89.38 92 ALA A O 1
ATOM 700 N N . GLY A 1 93 ? 17.328 -4.512 -8.844 1 85.81 93 GLY A N 1
ATOM 701 C CA . GLY A 1 93 ? 17.438 -3.449 -7.859 1 85.81 93 GLY A CA 1
ATOM 702 C C . GLY A 1 93 ? 16.141 -2.662 -7.699 1 85.81 93 GLY A C 1
ATOM 703 O O . GLY A 1 93 ? 16.141 -1.586 -7.098 1 85.81 93 GLY A O 1
ATOM 704 N N . ALA A 1 94 ? 15.094 -3.18 -8.195 1 87.62 94 ALA A N 1
ATOM 705 C CA . ALA A 1 94 ? 13.812 -2.488 -8.164 1 87.62 94 ALA A CA 1
ATOM 706 C C . ALA A 1 94 ? 13.273 -2.395 -6.734 1 87.62 94 ALA A C 1
ATOM 708 O O . ALA A 1 94 ? 13.359 -3.357 -5.973 1 87.62 94 ALA A O 1
ATOM 709 N N . ASP A 1 95 ? 12.773 -1.224 -6.418 1 88 95 ASP A N 1
ATOM 710 C CA . ASP A 1 95 ? 12 -1.068 -5.191 1 88 95 ASP A CA 1
ATOM 711 C C . ASP A 1 95 ? 10.531 -1.392 -5.43 1 88 95 ASP A C 1
ATOM 713 O O . ASP A 1 95 ? 10.172 -1.96 -6.465 1 88 95 ASP A O 1
ATOM 717 N N . THR A 1 96 ? 9.711 -1.097 -4.391 1 89.31 96 THR A N 1
ATOM 718 C CA . THR A 1 96 ? 8.312 -1.517 -4.477 1 89.31 96 THR A CA 1
ATOM 719 C C . THR A 1 96 ? 7.582 -0.737 -5.566 1 89.31 96 THR A C 1
ATOM 721 O O . THR A 1 96 ? 6.68 -1.269 -6.215 1 89.31 96 THR A O 1
ATOM 724 N N . LEU A 1 97 ? 7.965 0.523 -5.812 1 90.19 97 LEU A N 1
ATOM 725 C CA . LEU A 1 97 ? 7.324 1.318 -6.852 1 90.19 97 LEU A CA 1
ATOM 726 C C . LEU A 1 97 ? 7.621 0.75 -8.234 1 90.19 97 LEU A C 1
ATOM 728 O O . LEU A 1 97 ? 6.707 0.498 -9.016 1 90.19 97 LEU A O 1
ATOM 732 N N . ALA A 1 98 ? 8.906 0.523 -8.484 1 92.06 98 ALA A N 1
ATOM 733 C CA . ALA A 1 98 ? 9.32 -0.012 -9.773 1 92.06 98 ALA A CA 1
ATOM 734 C C . ALA A 1 98 ? 8.789 -1.427 -9.984 1 92.06 98 ALA A C 1
ATOM 736 O O . ALA A 1 98 ? 8.352 -1.78 -11.078 1 92.06 98 ALA A O 1
ATOM 737 N N . THR A 1 99 ? 8.82 -2.191 -8.898 1 94 99 THR A N 1
ATOM 738 C CA . THR A 1 99 ? 8.344 -3.566 -8.984 1 94 99 THR A CA 1
ATOM 739 C C . THR A 1 99 ? 6.852 -3.604 -9.297 1 94 99 THR A C 1
ATOM 741 O O . THR A 1 99 ? 6.418 -4.328 -10.195 1 94 99 THR A O 1
ATOM 744 N N . SER A 1 100 ? 6.043 -2.789 -8.555 1 95.19 100 SER A N 1
ATOM 745 C CA . SER A 1 100 ? 4.598 -2.783 -8.766 1 95.19 100 SER A CA 1
ATOM 746 C C . SER A 1 100 ? 4.25 -2.27 -10.164 1 95.19 100 SER A C 1
ATOM 748 O O . SER A 1 100 ? 3.275 -2.717 -10.766 1 95.19 100 SER A O 1
ATOM 750 N N . TYR A 1 101 ? 5.02 -1.375 -10.68 1 95.62 101 TYR A N 1
ATOM 751 C CA . TYR A 1 101 ? 4.82 -0.87 -12.031 1 95.62 101 TYR A CA 1
ATOM 752 C C . TYR A 1 101 ? 5.02 -1.977 -13.062 1 95.62 101 TYR A C 1
ATOM 754 O O . TYR A 1 101 ? 4.164 -2.188 -13.93 1 95.62 101 TYR A O 1
ATOM 762 N N . VAL A 1 102 ? 6.117 -2.723 -12.914 1 96.81 102 VAL A N 1
ATOM 763 C CA . VAL A 1 102 ? 6.418 -3.801 -13.852 1 96.81 102 VAL A CA 1
ATOM 764 C C . VAL A 1 102 ? 5.332 -4.871 -13.766 1 96.81 102 VAL A C 1
ATOM 766 O O . VAL A 1 102 ? 4.859 -5.363 -14.797 1 96.81 102 VAL A O 1
ATOM 769 N N . LEU A 1 103 ? 4.934 -5.199 -12.57 1 98.06 103 LEU A N 1
ATOM 770 C CA . LEU A 1 103 ? 3.908 -6.223 -12.391 1 98.06 103 LEU A CA 1
ATOM 771 C C . LEU A 1 103 ? 2.582 -5.773 -12.992 1 98.06 103 LEU A C 1
ATOM 773 O O . LEU A 1 103 ? 1.875 -6.574 -13.609 1 98.06 103 LEU A O 1
ATOM 777 N N . SER A 1 104 ? 2.236 -4.512 -12.82 1 98.12 104 SER A N 1
ATOM 778 C CA . SER A 1 104 ? 1.001 -3.986 -13.398 1 98.12 104 SER A CA 1
ATOM 779 C C . SER A 1 104 ? 1.044 -4.016 -14.922 1 98.12 104 SER A C 1
ATOM 781 O O . SER A 1 104 ? 0.065 -4.398 -15.57 1 98.12 104 SER A O 1
ATOM 783 N N . GLU A 1 105 ? 2.158 -3.607 -15.477 1 97.5 105 GLU A N 1
ATOM 784 C CA . GLU A 1 105 ? 2.332 -3.674 -16.922 1 97.5 105 GLU A CA 1
ATOM 785 C C . GLU A 1 105 ? 2.354 -5.117 -17.422 1 97.5 105 GLU A C 1
ATOM 787 O O . GLU A 1 105 ? 1.891 -5.414 -18.516 1 97.5 105 GLU A O 1
ATOM 792 N N . GLY A 1 106 ? 2.91 -5.98 -16.547 1 98.44 106 GLY A N 1
ATOM 793 C CA . GLY A 1 106 ? 2.854 -7.406 -16.828 1 98.44 106 GLY A CA 1
ATOM 794 C C . GLY A 1 106 ? 1.437 -7.941 -16.906 1 98.44 106 GLY A C 1
ATOM 795 O O . GLY A 1 106 ? 1.122 -8.75 -17.797 1 98.44 106 GLY A O 1
ATOM 796 N N . ILE A 1 107 ? 0.615 -7.5 -16.031 1 98.75 107 ILE A N 1
ATOM 797 C CA . ILE A 1 107 ? -0.783 -7.918 -16.031 1 98.75 107 ILE A CA 1
ATOM 798 C C . ILE A 1 107 ? -1.459 -7.434 -17.312 1 98.75 107 ILE A C 1
ATOM 800 O O . ILE A 1 107 ? -2.203 -8.188 -17.953 1 98.75 107 ILE A O 1
ATOM 804 N N . LYS A 1 108 ? -1.16 -6.238 -17.75 1 98.38 108 LYS A N 1
ATOM 805 C CA . LYS A 1 108 ? -1.694 -5.73 -19.016 1 98.38 108 LYS A CA 1
ATOM 806 C C . LYS A 1 108 ? -1.189 -6.555 -20.188 1 98.38 108 LYS A C 1
ATOM 808 O O . LYS A 1 108 ? -1.936 -6.812 -21.141 1 98.38 108 LYS A O 1
ATOM 813 N N . TYR A 1 109 ? 0.051 -6.883 -20.125 1 98.25 109 TYR A N 1
ATOM 814 C CA . TYR A 1 109 ? 0.645 -7.738 -21.141 1 98.25 109 TYR A CA 1
ATOM 815 C C . TYR A 1 109 ? -0.092 -9.07 -21.234 1 98.25 109 TYR A C 1
ATOM 817 O O . TYR A 1 109 ? -0.417 -9.531 -22.328 1 98.25 109 TYR A O 1
ATOM 825 N N . ILE A 1 110 ? -0.348 -9.641 -20.094 1 98.56 110 ILE A N 1
ATOM 826 C CA . ILE A 1 110 ? -1.054 -10.914 -20.016 1 98.56 110 ILE A CA 1
ATOM 827 C C . ILE A 1 110 ? -2.459 -10.758 -20.594 1 98.56 110 ILE A C 1
ATOM 829 O O . ILE A 1 110 ? -2.945 -11.641 -21.312 1 98.56 110 ILE A O 1
ATOM 833 N N . GLU A 1 111 ? -3.07 -9.633 -20.312 1 98.38 111 GLU A N 1
ATOM 834 C CA . GLU A 1 111 ? -4.398 -9.375 -20.859 1 98.38 111 GLU A CA 1
ATOM 835 C C . GLU A 1 111 ? -4.379 -9.367 -22.375 1 98.38 111 GLU A C 1
ATOM 837 O O . GLU A 1 111 ? -5.297 -9.867 -23.031 1 98.38 111 GLU A O 1
ATOM 842 N N . ARG A 1 112 ? -3.352 -8.82 -22.938 1 97.56 112 ARG A N 1
ATOM 843 C CA . ARG A 1 112 ? -3.229 -8.766 -24.391 1 97.56 112 ARG A CA 1
ATOM 844 C C . ARG A 1 112 ? -2.998 -10.156 -24.984 1 97.56 112 ARG A C 1
ATOM 846 O O . ARG A 1 112 ? -3.488 -10.461 -26.062 1 97.56 112 ARG A O 1
ATOM 853 N N . GLU A 1 113 ? -2.324 -10.984 -24.25 1 96.75 113 GLU A N 1
ATOM 854 C CA . GLU A 1 113 ? -1.946 -12.297 -24.734 1 96.75 113 GLU A CA 1
ATOM 855 C C . GLU A 1 113 ? -3.072 -13.312 -24.547 1 96.75 113 GLU A C 1
ATOM 857 O O . GLU A 1 113 ? -3.27 -14.203 -25.375 1 96.75 113 GLU A O 1
ATOM 862 N N . ARG A 1 114 ? -3.791 -13.125 -23.422 1 96.56 114 ARG A N 1
ATOM 863 C CA . ARG A 1 114 ? -4.637 -14.25 -23.016 1 96.56 114 ARG A CA 1
ATOM 864 C C . ARG A 1 114 ? -6.074 -13.797 -22.781 1 96.56 114 ARG A C 1
ATOM 866 O O . ARG A 1 114 ? -6.969 -14.617 -22.594 1 96.56 114 ARG A O 1
ATOM 873 N N . GLY A 1 115 ? -6.285 -12.531 -22.781 1 96.56 115 GLY A N 1
ATOM 874 C CA . GLY A 1 115 ? -7.613 -12.016 -22.484 1 96.56 115 GLY A CA 1
ATOM 875 C C . GLY A 1 115 ? -7.691 -11.305 -21.141 1 96.56 115 GLY A C 1
ATOM 876 O O . GLY A 1 115 ? -6.711 -11.281 -20.391 1 96.56 115 GLY A O 1
ATOM 877 N N . ARG A 1 116 ? -8.828 -10.867 -20.875 1 97.19 116 ARG A N 1
ATOM 878 C CA . ARG A 1 116 ? -9.055 -10.008 -19.719 1 97.19 116 ARG A CA 1
ATOM 879 C C . ARG A 1 116 ? -8.742 -10.758 -18.422 1 97.19 116 ARG A C 1
ATOM 881 O O . ARG A 1 116 ? -9.195 -11.883 -18.219 1 97.19 116 ARG A O 1
ATOM 888 N N . VAL A 1 117 ? -8 -10.117 -17.531 1 98.5 117 VAL A N 1
ATOM 889 C CA . VAL A 1 117 ? -7.75 -10.609 -16.172 1 98.5 117 VAL A CA 1
ATOM 890 C C . VAL A 1 117 ? -8.859 -10.141 -15.242 1 98.5 117 VAL A C 1
ATOM 892 O O . VAL A 1 117 ? -9.203 -8.953 -15.219 1 98.5 117 VAL A O 1
ATOM 895 N N . ASP A 1 118 ? -9.398 -11.031 -14.445 1 98.44 118 ASP A N 1
ATOM 896 C CA . ASP A 1 118 ? -10.516 -10.711 -13.562 1 98.44 118 ASP A CA 1
ATOM 897 C C . ASP A 1 118 ? -10.023 -10.336 -12.164 1 98.44 118 ASP A C 1
ATOM 899 O O . ASP A 1 118 ? -10.664 -9.547 -11.469 1 98.44 118 ASP A O 1
ATOM 903 N N . LEU A 1 119 ? -8.984 -10.961 -11.758 1 98.69 119 LEU A N 1
ATOM 904 C CA . LEU A 1 119 ? -8.555 -10.844 -10.367 1 98.69 119 LEU A CA 1
ATOM 905 C C . LEU A 1 119 ? -7.039 -10.992 -10.258 1 98.69 119 LEU A C 1
ATOM 907 O O . LEU A 1 119 ? -6.449 -11.867 -10.891 1 98.69 119 LEU A O 1
ATOM 911 N N . ALA A 1 120 ? -6.438 -10.109 -9.586 1 98.88 120 ALA A N 1
ATOM 912 C CA . ALA A 1 120 ? -5.035 -10.25 -9.211 1 98.88 120 ALA A CA 1
ATOM 913 C C . ALA A 1 120 ? -4.883 -10.445 -7.707 1 98.88 120 ALA A C 1
ATOM 915 O O . ALA A 1 120 ? -5.414 -9.664 -6.914 1 98.88 120 ALA A O 1
ATOM 916 N N . LEU A 1 121 ? -4.16 -11.453 -7.309 1 98.75 121 LEU A N 1
ATOM 917 C CA . LEU A 1 121 ? -3.977 -11.789 -5.902 1 98.75 121 LEU A CA 1
ATOM 918 C C . LEU A 1 121 ? -2.504 -11.719 -5.512 1 98.75 121 LEU A C 1
ATOM 920 O O . LEU A 1 121 ? -1.632 -12.117 -6.289 1 98.75 121 LEU A O 1
ATOM 924 N N . PHE A 1 122 ? -2.24 -11.234 -4.367 1 98.12 122 PHE A N 1
ATOM 925 C CA . PHE A 1 122 ? -0.908 -11.18 -3.779 1 98.12 122 PHE A CA 1
ATOM 926 C C . PHE A 1 122 ? -0.932 -11.648 -2.33 1 98.12 122 PHE A C 1
ATOM 928 O O . PHE A 1 122 ? -1.981 -11.633 -1.684 1 98.12 122 PHE A O 1
ATOM 935 N N . GLY A 1 123 ? 0.231 -12.141 -1.823 1 97.12 123 GLY A N 1
ATOM 936 C CA . GLY A 1 123 ? 0.355 -12.367 -0.392 1 97.12 123 GLY A CA 1
ATOM 937 C C . GLY A 1 123 ? 0.371 -11.086 0.419 1 97.12 123 GLY A C 1
ATOM 938 O O . GLY A 1 123 ? 0.522 -10 -0.136 1 97.12 123 GLY A O 1
ATOM 939 N N . GLN A 1 124 ? 0.28 -11.219 1.685 1 92 124 GLN A N 1
ATOM 940 C CA . GLN A 1 124 ? 0.197 -10.086 2.602 1 92 124 GLN A CA 1
ATOM 941 C C . GLN A 1 124 ? 1.483 -9.266 2.582 1 92 124 GLN A C 1
ATOM 943 O O . GLN A 1 124 ? 1.439 -8.031 2.592 1 92 124 GLN A O 1
ATOM 948 N N . GLU A 1 125 ? 2.598 -9.922 2.588 1 90.75 125 GLU A N 1
ATOM 949 C CA . GLU A 1 125 ? 3.92 -9.305 2.674 1 90.75 125 GLU A CA 1
ATOM 950 C C . GLU A 1 125 ? 5.008 -10.273 2.213 1 90.75 125 GLU A C 1
ATOM 952 O O . GLU A 1 125 ? 4.719 -11.43 1.885 1 90.75 125 GLU A O 1
ATOM 957 N N . THR A 1 126 ? 6.16 -9.727 2.084 1 86.94 126 THR A N 1
ATOM 958 C CA . THR A 1 126 ? 7.301 -10.594 1.819 1 86.94 126 THR A CA 1
ATOM 959 C C . THR A 1 126 ? 8.211 -10.68 3.039 1 86.94 126 THR A C 1
ATOM 961 O O . THR A 1 126 ? 8.375 -9.695 3.768 1 86.94 126 THR A O 1
ATOM 964 N N . ILE A 1 127 ? 8.797 -11.75 3.225 1 81.5 127 ILE A N 1
ATOM 965 C CA . ILE A 1 127 ? 9.57 -11.977 4.441 1 81.5 127 ILE A CA 1
ATOM 966 C C . ILE A 1 127 ? 10.922 -11.273 4.336 1 81.5 127 ILE A C 1
ATOM 968 O O . ILE A 1 127 ? 11.555 -10.984 5.352 1 81.5 127 ILE A O 1
ATOM 972 N N . ASP A 1 128 ? 11.328 -11.031 3.15 1 77.5 128 ASP A N 1
ATOM 973 C CA . ASP A 1 128 ? 12.648 -10.414 2.996 1 77.5 128 ASP A CA 1
ATOM 974 C C . ASP A 1 128 ? 12.562 -8.891 3.121 1 77.5 128 ASP A C 1
ATOM 976 O O . ASP A 1 128 ? 13.531 -8.242 3.51 1 77.5 128 ASP A O 1
ATOM 980 N N . SER A 1 129 ? 11.492 -8.273 2.746 1 72.12 129 SER A N 1
ATOM 981 C CA . SER A 1 129 ? 11.375 -6.82 2.801 1 72.12 129 SER A CA 1
ATOM 982 C C . SER A 1 129 ? 10.266 -6.391 3.762 1 72.12 129 SER A C 1
ATOM 984 O O . SER A 1 129 ? 10.25 -5.246 4.223 1 72.12 129 SER A O 1
ATOM 986 N N . SER A 1 130 ? 9.391 -7.262 4.02 1 65.38 130 SER A N 1
ATOM 987 C CA . SER A 1 130 ? 8.281 -7.02 4.93 1 65.38 130 SER A CA 1
ATOM 988 C C . SER A 1 130 ? 7.465 -5.805 4.504 1 65.38 130 SER A C 1
ATOM 990 O O . SER A 1 130 ? 7.023 -5.016 5.344 1 65.38 130 SER A O 1
ATOM 992 N N . THR A 1 131 ? 7.5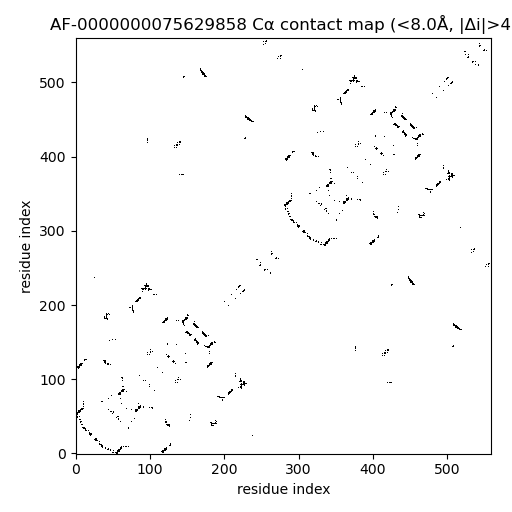 -5.684 3.158 1 72.75 131 THR A N 1
ATOM 993 C CA . THR A 1 131 ? 6.66 -4.605 2.646 1 72.75 131 THR A CA 1
ATOM 994 C C . THR A 1 131 ? 5.277 -5.129 2.27 1 72.75 131 THR A C 1
ATOM 996 O O . THR A 1 131 ? 5.141 -6.277 1.843 1 72.75 131 THR A O 1
ATOM 999 N N . ALA A 1 132 ? 4.23 -4.672 2.547 1 77.81 132 ALA A N 1
ATOM 1000 C CA . ALA A 1 132 ? 2.834 -5.02 2.314 1 77.81 132 ALA A CA 1
ATOM 1001 C C . ALA A 1 132 ? 2.176 -4.039 1.347 1 77.81 132 ALA A C 1
ATOM 1003 O O . ALA A 1 132 ? 0.99 -3.729 1.479 1 77.81 132 ALA A O 1
ATOM 1004 N N . HIS A 1 133 ? 3.045 -3.721 0.299 1 89.06 133 HIS A N 1
ATOM 1005 C CA . HIS A 1 133 ? 2.518 -2.584 -0.45 1 89.06 133 HIS A CA 1
ATOM 1006 C C . HIS A 1 133 ? 2.293 -2.947 -1.914 1 89.06 133 HIS A C 1
ATOM 1008 O O . HIS A 1 133 ? 1.637 -2.203 -2.648 1 89.06 133 HIS A O 1
ATOM 1014 N N . ILE A 1 134 ? 2.781 -4.102 -2.338 1 94.19 134 ILE A N 1
ATOM 1015 C CA . ILE A 1 134 ? 2.75 -4.43 -3.76 1 94.19 134 ILE A CA 1
ATOM 1016 C C . ILE A 1 134 ? 1.303 -4.473 -4.246 1 94.19 134 ILE A C 1
ATOM 1018 O O . ILE A 1 134 ? 0.969 -3.867 -5.27 1 94.19 134 ILE A O 1
ATOM 1022 N N . GLY A 1 135 ? 0.438 -5.117 -3.51 1 96.06 135 GLY A N 1
ATOM 1023 C CA . GLY A 1 135 ? -0.952 -5.215 -3.924 1 96.06 135 GLY A CA 1
ATOM 1024 C C . GLY A 1 135 ? -1.627 -3.865 -4.07 1 96.06 135 GLY A C 1
ATOM 1025 O O . GLY A 1 135 ? -2.277 -3.598 -5.082 1 96.06 135 GLY A O 1
ATOM 1026 N N . ALA A 1 136 ? -1.445 -3.039 -3.111 1 94.19 136 ALA A N 1
ATOM 1027 C CA . ALA A 1 136 ? -2.055 -1.712 -3.115 1 94.19 136 ALA A CA 1
ATOM 1028 C C . ALA A 1 136 ? -1.505 -0.86 -4.254 1 94.19 136 ALA A C 1
ATOM 1030 O O . ALA A 1 136 ? -2.258 -0.153 -4.93 1 94.19 136 ALA A O 1
ATOM 1031 N N . GLN A 1 137 ? -0.198 -0.898 -4.48 1 95.62 137 GLN A N 1
ATOM 1032 C CA . GLN A 1 137 ? 0.423 -0.114 -5.543 1 95.62 137 GLN A CA 1
ATOM 1033 C C . GLN A 1 137 ? -0.011 -0.611 -6.922 1 95.62 137 GLN A C 1
ATOM 1035 O O . GLN A 1 137 ? -0.3 0.19 -7.812 1 95.62 137 GLN A O 1
ATOM 1040 N N . VAL A 1 138 ? -0.091 -1.914 -7.047 1 97.38 138 VAL A N 1
ATOM 1041 C CA . VAL A 1 138 ? -0.57 -2.486 -8.305 1 97.38 138 VAL A CA 1
ATOM 1042 C C . VAL A 1 138 ? -1.996 -2.014 -8.578 1 97.38 138 VAL A C 1
ATOM 1044 O O . VAL A 1 138 ? -2.336 -1.663 -9.703 1 97.38 138 VAL A O 1
ATOM 1047 N N . ALA A 1 139 ? -2.818 -1.994 -7.551 1 96.25 139 ALA A N 1
ATOM 1048 C CA . ALA A 1 139 ? -4.199 -1.54 -7.691 1 96.25 139 ALA A CA 1
ATOM 1049 C C . ALA A 1 139 ? -4.254 -0.102 -8.203 1 96.25 139 ALA A C 1
ATOM 1051 O O . ALA A 1 139 ? -5.078 0.229 -9.062 1 96.25 139 ALA A O 1
ATOM 1052 N N . SER A 1 140 ? -3.389 0.727 -7.703 1 94.44 140 SER A N 1
ATOM 1053 C CA . SER A 1 140 ? -3.348 2.119 -8.141 1 94.44 140 SER A CA 1
ATOM 1054 C C . SER A 1 140 ? -2.943 2.229 -9.602 1 94.44 140 SER A C 1
ATOM 1056 O O . SER A 1 140 ? -3.576 2.955 -10.375 1 94.44 140 SER A O 1
ATOM 1058 N N . TRP A 1 141 ? -1.901 1.445 -9.992 1 94.62 141 TRP A N 1
ATOM 1059 C CA . TRP A 1 141 ? -1.432 1.478 -11.367 1 94.62 141 TRP A CA 1
ATOM 1060 C C . TRP A 1 141 ? -2.529 1.028 -12.328 1 94.62 141 TRP A C 1
ATOM 1062 O O . TRP A 1 141 ? -2.684 1.594 -13.414 1 94.62 141 TRP A O 1
ATOM 1072 N N . LEU A 1 142 ? -3.271 0.021 -11.859 1 96.81 142 LEU A N 1
ATOM 1073 C CA . LEU A 1 142 ? -4.289 -0.57 -12.727 1 96.81 142 LEU A CA 1
ATOM 1074 C C . LEU A 1 142 ? -5.613 0.176 -12.594 1 96.81 142 LEU A C 1
ATOM 1076 O O . LEU A 1 142 ? -6.52 -0.016 -13.406 1 96.81 142 LEU A O 1
ATOM 1080 N N . GLN A 1 143 ? -5.664 0.997 -11.531 1 94.25 143 GLN A N 1
ATOM 1081 C CA . GLN A 1 143 ? -6.918 1.66 -11.188 1 94.25 143 GLN A CA 1
ATOM 1082 C C . GLN A 1 143 ? -8.023 0.643 -10.938 1 94.25 143 GLN A C 1
ATOM 1084 O O . GLN A 1 143 ? -9.133 0.78 -11.469 1 94.25 143 GLN A O 1
ATOM 1089 N N . TRP A 1 144 ? -7.695 -0.427 -10.273 1 95.62 144 TRP A N 1
ATOM 1090 C CA . TRP A 1 144 ? -8.633 -1.467 -9.859 1 95.62 144 TRP A CA 1
ATOM 1091 C C . TRP A 1 144 ? -8.953 -1.351 -8.375 1 95.62 144 TRP A C 1
ATOM 1093 O O . TRP A 1 144 ? -8.109 -0.925 -7.582 1 95.62 144 TRP A O 1
ATOM 1103 N N . PRO A 1 145 ? -10.219 -1.773 -7.973 1 93.38 145 PRO A N 1
ATOM 1104 C CA . PRO A 1 145 ? -10.492 -1.835 -6.535 1 93.38 145 PRO A CA 1
ATOM 1105 C C . PRO A 1 145 ? -9.547 -2.775 -5.793 1 93.38 145 PRO A C 1
ATOM 1107 O O . PRO A 1 145 ? -9 -3.707 -6.391 1 93.38 145 PRO A O 1
ATOM 1110 N N . TYR A 1 146 ? -9.391 -2.42 -4.516 1 93.25 146 TYR A N 1
ATOM 1111 C CA . TYR A 1 146 ? -8.406 -3.176 -3.748 1 93.25 146 TYR A CA 1
ATOM 1112 C C . TYR A 1 146 ? -8.938 -3.498 -2.355 1 93.25 146 TYR A C 1
ATOM 1114 O O . TYR A 1 146 ? -9.594 -2.666 -1.726 1 93.25 146 TYR A O 1
ATOM 1122 N N . ILE A 1 147 ? -8.633 -4.719 -1.944 1 91.25 147 ILE A N 1
ATOM 1123 C CA . ILE A 1 147 ? -8.883 -5.109 -0.561 1 91.25 147 ILE A CA 1
ATOM 1124 C C . ILE A 1 147 ? -7.684 -5.879 -0.016 1 91.25 147 ILE A C 1
ATOM 1126 O O . ILE A 1 147 ? -7.031 -6.625 -0.75 1 91.25 147 ILE A O 1
ATOM 1130 N N . TYR A 1 148 ? -7.418 -5.613 1.249 1 90.44 148 TYR A N 1
ATOM 1131 C CA . TYR A 1 148 ? -6.27 -6.238 1.892 1 90.44 148 TYR A CA 1
ATOM 1132 C C . TYR A 1 148 ? -6.715 -7.195 2.992 1 90.44 148 TYR A C 1
ATOM 1134 O O . TYR A 1 148 ? -7.836 -7.098 3.494 1 90.44 148 TYR A O 1
ATOM 1142 N N . TYR A 1 149 ? -5.879 -8.172 3.32 1 90.94 149 TYR A N 1
ATOM 1143 C CA . TYR A 1 149 ? -6.027 -9.055 4.473 1 90.94 149 TYR A CA 1
ATOM 1144 C C . TYR A 1 149 ? -7.234 -9.977 4.305 1 90.94 149 TYR A C 1
ATOM 1146 O O . TYR A 1 149 ? -8.031 -10.141 5.23 1 90.94 149 TYR A O 1
ATOM 1154 N N . VAL A 1 150 ? -7.406 -10.477 3.16 1 94.56 150 VAL A N 1
ATOM 1155 C CA . VAL A 1 150 ? -8.547 -11.328 2.828 1 94.56 150 VAL A CA 1
ATOM 1156 C C . VAL A 1 150 ? -8.375 -12.703 3.469 1 94.56 150 VAL A C 1
ATOM 1158 O O . VAL A 1 150 ? -7.312 -13.32 3.348 1 94.56 150 VAL A O 1
ATOM 1161 N N . ARG A 1 151 ? -9.398 -13.172 4.051 1 95.25 151 ARG A N 1
ATOM 1162 C CA . ARG A 1 151 ? -9.367 -14.477 4.695 1 95.25 151 ARG A CA 1
ATOM 1163 C C . ARG A 1 151 ? -10.336 -15.445 4.02 1 95.25 151 ARG A C 1
ATOM 1165 O O . ARG A 1 151 ? -10.219 -16.656 4.176 1 95.25 151 ARG A O 1
ATOM 1172 N N . LYS A 1 152 ? -11.297 -14.906 3.463 1 95.38 152 LYS A N 1
ATOM 1173 C CA . LYS A 1 152 ? -12.281 -15.648 2.682 1 95.38 152 LYS A CA 1
ATOM 1174 C C . LYS A 1 152 ? -12.734 -14.852 1.463 1 95.38 152 LYS A C 1
ATOM 1176 O O . LYS A 1 152 ? -12.844 -13.625 1.525 1 95.38 152 LYS A O 1
ATOM 1181 N N . ALA A 1 153 ? -13.008 -15.594 0.412 1 97.06 153 ALA A N 1
ATOM 1182 C CA . ALA A 1 153 ? -13.477 -14.875 -0.771 1 97.06 153 ALA A CA 1
ATOM 1183 C C . ALA A 1 153 ? -14.312 -15.789 -1.665 1 97.06 153 ALA A C 1
ATOM 1185 O O . ALA A 1 153 ? -14.102 -17 -1.702 1 97.06 153 ALA A O 1
ATOM 1186 N N . ALA A 1 154 ? -15.234 -15.203 -2.299 1 97.06 154 ALA A N 1
ATOM 1187 C CA . ALA A 1 154 ? -16.078 -15.828 -3.318 1 97.06 154 ALA A CA 1
ATOM 1188 C C . ALA A 1 154 ? -16.406 -14.844 -4.43 1 97.06 154 ALA A C 1
ATOM 1190 O O . ALA A 1 154 ? -16.188 -13.641 -4.289 1 97.06 154 ALA A O 1
ATOM 1191 N N . VAL A 1 155 ? -16.781 -15.383 -5.539 1 96.69 155 VAL A N 1
ATOM 1192 C CA . VAL A 1 155 ? -17.219 -14.539 -6.648 1 96.69 155 VAL A CA 1
ATOM 1193 C C . VAL A 1 155 ? -18.719 -14.719 -6.879 1 96.69 155 VAL A C 1
ATOM 1195 O O . VAL A 1 155 ? -19.203 -15.844 -6.934 1 96.69 155 VAL A O 1
ATOM 1198 N N . ASP A 1 156 ? -19.359 -13.578 -6.887 1 91.19 156 ASP A N 1
ATOM 1199 C CA . ASP A 1 156 ? -20.797 -13.578 -7.117 1 91.19 156 ASP A CA 1
ATOM 1200 C C . ASP A 1 156 ? -21.219 -12.422 -8.023 1 91.19 156 ASP A C 1
ATOM 1202 O O . ASP A 1 156 ? -21.031 -11.258 -7.672 1 91.19 156 ASP A O 1
ATOM 1206 N N . GLY A 1 157 ? -21.844 -12.688 -9.219 1 90.12 157 GLY A N 1
ATOM 1207 C CA . GLY A 1 157 ? -22.406 -11.656 -10.078 1 90.12 157 GLY A CA 1
ATOM 1208 C C . GLY A 1 157 ? -21.375 -10.641 -10.539 1 90.12 157 GLY A C 1
ATOM 1209 O O . GLY A 1 157 ? -21.609 -9.43 -10.445 1 90.12 157 GLY A O 1
ATOM 1210 N N . GLY A 1 158 ? -20.234 -11.07 -10.836 1 92.44 158 GLY A N 1
ATOM 1211 C CA . GLY A 1 158 ? -19.219 -10.164 -11.352 1 92.44 158 GLY A CA 1
ATOM 1212 C C . GLY A 1 158 ? -18.5 -9.398 -10.258 1 92.44 158 GLY A C 1
ATOM 1213 O O . GLY A 1 158 ? -17.766 -8.453 -10.539 1 92.44 158 GLY A O 1
ATOM 1214 N N . LYS A 1 159 ? -18.734 -9.844 -8.984 1 94.81 159 LYS A N 1
ATOM 1215 C CA . LYS A 1 159 ? -18.094 -9.195 -7.848 1 94.81 159 LYS A CA 1
ATOM 1216 C C . LYS A 1 159 ? -17.297 -10.195 -7.02 1 94.81 159 LYS A C 1
ATOM 1218 O O . LYS A 1 159 ? -17.688 -11.359 -6.902 1 94.81 159 LYS A O 1
ATOM 1223 N N . LEU A 1 160 ? -16.203 -9.688 -6.512 1 96.06 160 LEU A N 1
ATOM 1224 C CA . LEU A 1 160 ? -15.523 -10.414 -5.441 1 96.06 160 LEU A CA 1
ATOM 1225 C C . LEU A 1 160 ? -16.156 -10.102 -4.09 1 96.06 160 LEU A C 1
ATOM 1227 O O . LEU A 1 160 ? -16.281 -8.93 -3.713 1 96.06 160 LEU A O 1
ATOM 1231 N N . VAL A 1 161 ? -16.625 -11.07 -3.441 1 95.5 161 VAL A N 1
ATOM 1232 C CA . VAL A 1 161 ? -17.094 -10.945 -2.062 1 95.5 161 VAL A CA 1
ATOM 1233 C C . VAL A 1 161 ? -16.016 -11.484 -1.111 1 95.5 161 VAL A C 1
ATOM 1235 O O . VAL A 1 161 ? -15.719 -12.68 -1.119 1 95.5 161 VAL A O 1
ATOM 1238 N N . ALA A 1 162 ? -15.438 -10.578 -0.339 1 95 162 ALA A N 1
ATOM 1239 C CA . ALA A 1 162 ? -14.289 -10.953 0.485 1 95 162 ALA A CA 1
ATOM 1240 C C . ALA A 1 162 ? -14.516 -10.578 1.946 1 95 162 ALA A C 1
ATOM 1242 O O . ALA A 1 162 ? -15.172 -9.57 2.24 1 95 162 ALA A O 1
ATOM 1243 N N . GLU A 1 163 ? -13.953 -11.406 2.791 1 91.94 163 GLU A N 1
ATOM 1244 C CA . GLU A 1 163 ? -14.008 -11.141 4.227 1 91.94 163 GLU A CA 1
ATOM 1245 C C . GLU A 1 163 ? -12.609 -10.883 4.789 1 91.94 163 GLU A C 1
ATOM 1247 O O . GLU A 1 163 ? -11.641 -11.539 4.395 1 91.94 163 GLU A O 1
ATOM 1252 N N . ARG A 1 164 ? -12.586 -9.922 5.613 1 87.31 164 ARG A N 1
ATOM 1253 C CA . ARG A 1 164 ? -11.383 -9.695 6.402 1 87.31 164 ARG A CA 1
ATOM 1254 C C . ARG A 1 164 ? -11.711 -9.57 7.887 1 87.31 164 ARG A C 1
ATOM 1256 O O . ARG A 1 164 ? -12.844 -9.258 8.25 1 87.31 164 ARG A O 1
ATOM 1263 N N . ILE A 1 165 ? -10.672 -9.922 8.68 1 77.5 165 ILE A N 1
ATOM 1264 C CA . ILE A 1 165 ? -10.836 -9.805 10.125 1 77.5 165 ILE A CA 1
ATOM 1265 C C . ILE A 1 165 ? -9.969 -8.664 10.656 1 77.5 165 ILE A C 1
ATOM 1267 O O . ILE A 1 165 ? -8.773 -8.609 10.383 1 77.5 165 ILE A O 1
ATOM 1271 N N . VAL A 1 166 ? -10.578 -7.742 11.188 1 70.12 166 VAL A N 1
ATOM 1272 C CA . VAL A 1 166 ? -9.891 -6.656 11.875 1 70.12 166 VAL A CA 1
ATOM 1273 C C . VAL A 1 166 ? -10.234 -6.68 13.359 1 70.12 166 VAL A C 1
ATOM 1275 O O . VAL A 1 166 ? -11.375 -6.41 13.742 1 70.12 166 VAL A O 1
ATOM 1278 N N . GLU A 1 167 ? -9.133 -6.945 14.094 1 67.94 167 GLU A N 1
ATOM 1279 C CA . GLU A 1 167 ? -9.328 -7.07 15.531 1 67.94 167 GLU A CA 1
ATOM 1280 C C . GLU A 1 167 ? -10.469 -8.039 15.852 1 67.94 167 GLU A C 1
ATOM 1282 O O . GLU A 1 167 ? -10.391 -9.227 15.508 1 67.94 167 GLU A O 1
ATOM 1287 N N . ASN A 1 168 ? -11.578 -7.574 16.219 1 66.75 168 ASN A N 1
ATOM 1288 C CA . ASN A 1 168 ? -12.664 -8.453 16.656 1 66.75 168 ASN A CA 1
ATOM 1289 C C . ASN A 1 168 ? -13.875 -8.336 15.75 1 66.75 168 ASN A C 1
ATOM 1291 O O . ASN A 1 168 ? -15 -8.641 16.156 1 66.75 168 ASN A O 1
ATOM 1295 N N . TYR A 1 169 ? -13.578 -7.902 14.555 1 72.62 169 TYR A N 1
ATOM 1296 C CA . TYR A 1 169 ? -14.672 -7.75 13.609 1 72.62 169 TYR A CA 1
ATOM 1297 C C . TYR A 1 169 ? -14.367 -8.469 12.305 1 72.62 169 TYR A C 1
ATOM 1299 O O . TYR A 1 169 ? -13.211 -8.523 11.875 1 72.62 169 TYR A O 1
ATOM 1307 N N . VAL A 1 170 ? -15.438 -9.086 11.805 1 80.56 170 VAL A N 1
ATOM 1308 C CA . VAL A 1 170 ? -15.383 -9.562 10.422 1 80.56 170 VAL A CA 1
ATOM 1309 C C . VAL A 1 170 ? -16.078 -8.555 9.508 1 80.56 170 VAL A C 1
ATOM 1311 O O . VAL A 1 170 ? -17.219 -8.148 9.773 1 80.56 170 VAL A O 1
ATOM 1314 N N . GLU A 1 171 ? -15.359 -8.172 8.609 1 82.25 171 GLU A N 1
ATOM 1315 C CA . GLU A 1 171 ? -15.914 -7.262 7.609 1 82.25 171 GLU A CA 1
ATOM 1316 C C . GLU A 1 171 ? -16.047 -7.953 6.254 1 82.25 171 GLU A C 1
ATOM 1318 O O . GLU A 1 171 ? -15.156 -8.688 5.836 1 82.25 171 GLU A O 1
ATOM 1323 N N . THR A 1 172 ? -17.188 -7.781 5.668 1 87.38 172 THR A N 1
ATOM 1324 C CA . THR A 1 172 ? -17.406 -8.305 4.324 1 87.38 172 THR A CA 1
ATOM 1325 C C . THR A 1 172 ? -17.422 -7.176 3.299 1 87.38 172 THR A C 1
ATOM 1327 O O . THR A 1 172 ? -18.141 -6.188 3.467 1 87.38 172 THR A O 1
ATOM 1330 N N . TYR A 1 173 ? -16.625 -7.367 2.283 1 88.5 173 TYR A N 1
ATOM 1331 C CA . TYR A 1 173 ? -16.5 -6.367 1.227 1 88.5 173 TYR A CA 1
ATOM 1332 C C . TYR A 1 173 ? -16.953 -6.934 -0.115 1 88.5 173 TYR A C 1
ATOM 1334 O O . TYR A 1 173 ? -16.781 -8.125 -0.382 1 88.5 173 TYR A O 1
ATOM 1342 N N . GLU A 1 174 ? -17.562 -6.09 -0.883 1 91.31 174 GLU A N 1
ATOM 1343 C CA . GLU A 1 174 ? -17.844 -6.391 -2.285 1 91.31 174 GLU A CA 1
ATOM 1344 C C . GLU A 1 174 ? -17.047 -5.473 -3.209 1 91.31 174 GLU A C 1
ATOM 1346 O O . GLU A 1 174 ? -17.047 -4.25 -3.029 1 91.31 174 GLU A O 1
ATOM 1351 N N . LEU A 1 175 ? -16.344 -6.098 -4.129 1 93.25 175 LEU A N 1
ATOM 1352 C CA . LEU A 1 175 ? -15.578 -5.367 -5.129 1 93.25 175 LEU A CA 1
ATOM 1353 C C . LEU A 1 175 ? -15.984 -5.789 -6.539 1 93.25 175 LEU A C 1
ATOM 1355 O O . LEU A 1 175 ? -16.031 -6.984 -6.844 1 93.25 175 LEU A O 1
ATOM 1359 N N . PRO A 1 176 ? -16.234 -4.84 -7.395 1 93.62 176 PRO A N 1
ATOM 1360 C CA . PRO A 1 176 ? -16.422 -5.238 -8.789 1 93.62 176 PRO A CA 1
ATOM 1361 C C . PRO A 1 176 ? -15.141 -5.789 -9.43 1 93.62 176 PRO A C 1
ATOM 1363 O O . PRO A 1 176 ? -14.047 -5.293 -9.148 1 93.62 176 PRO A O 1
ATOM 1366 N N . LEU A 1 177 ? -15.305 -6.723 -10.234 1 95.75 177 LEU A N 1
ATOM 1367 C CA . LEU A 1 177 ? -14.18 -7.25 -10.992 1 95.75 177 LEU A CA 1
ATOM 1368 C C . LEU A 1 177 ? -13.953 -6.445 -12.266 1 95.75 177 LEU A C 1
ATOM 1370 O O . LEU A 1 177 ? -14.914 -6.004 -12.906 1 95.75 177 LEU A O 1
ATOM 1374 N N . PRO A 1 178 ? -12.758 -6.207 -12.672 1 97.5 178 PRO A N 1
ATOM 1375 C CA . PRO A 1 178 ? -11.531 -6.77 -12.102 1 97.5 178 PRO A CA 1
ATOM 1376 C C . PRO A 1 178 ? -11.102 -6.07 -10.812 1 97.5 178 PRO A C 1
ATOM 1378 O O . PRO A 1 178 ? -11.461 -4.91 -10.586 1 97.5 178 PRO A O 1
ATOM 1381 N N . ALA A 1 179 ? -10.352 -6.766 -9.945 1 97.62 179 ALA A N 1
ATOM 1382 C CA . ALA A 1 179 ? -9.945 -6.25 -8.641 1 97.62 179 ALA A CA 1
ATOM 1383 C C . ALA A 1 179 ? -8.586 -6.824 -8.234 1 97.62 179 ALA A C 1
ATOM 1385 O O . ALA A 1 179 ? -8.102 -7.777 -8.844 1 97.62 179 ALA A O 1
ATOM 1386 N N . VAL A 1 180 ? -7.965 -6.156 -7.289 1 98.06 180 VAL A N 1
ATOM 1387 C CA . VAL A 1 180 ? -6.754 -6.648 -6.641 1 98.06 180 VAL A CA 1
ATOM 1388 C C . VAL A 1 180 ? -7.047 -6.977 -5.18 1 98.06 180 VAL A C 1
ATOM 1390 O O . VAL A 1 180 ? -7.789 -6.254 -4.512 1 98.06 180 VAL A O 1
ATOM 1393 N N . ALA A 1 181 ? -6.496 -8.055 -4.699 1 97.12 181 ALA A N 1
ATOM 1394 C CA . ALA A 1 181 ? -6.641 -8.398 -3.287 1 97.12 181 ALA A CA 1
ATOM 1395 C C . ALA A 1 181 ? -5.34 -8.969 -2.729 1 97.12 181 ALA A C 1
ATOM 1397 O O . ALA A 1 181 ? -4.621 -9.688 -3.428 1 97.12 181 ALA A O 1
ATOM 1398 N N . SER A 1 182 ? -5.051 -8.625 -1.569 1 96.44 182 SER A N 1
ATOM 1399 C CA . SER A 1 182 ? -3.975 -9.273 -0.825 1 96.44 182 SER A CA 1
ATOM 1400 C C . SER A 1 182 ? -4.527 -10.219 0.234 1 96.44 182 SER A C 1
ATOM 1402 O O . SER A 1 182 ? -5.445 -9.859 0.976 1 96.44 182 SER A O 1
ATOM 1404 N N . VAL A 1 183 ? -3.965 -11.336 0.333 1 97.19 183 VAL A N 1
ATOM 1405 C CA . VAL A 1 183 ? -4.492 -12.422 1.151 1 97.19 183 VAL A CA 1
ATOM 1406 C C . VAL A 1 183 ? -3.738 -12.484 2.479 1 97.19 183 VAL A C 1
ATOM 1408 O O . VAL A 1 183 ? -2.512 -12.359 2.508 1 97.19 183 VAL A O 1
ATOM 1411 N N . ALA A 1 184 ? -4.496 -12.672 3.59 1 94.31 184 ALA A N 1
ATOM 1412 C CA . ALA A 1 184 ? -3.902 -12.758 4.922 1 94.31 184 ALA A CA 1
ATOM 1413 C C . ALA A 1 184 ? -2.953 -13.953 5.02 1 94.31 184 ALA A C 1
ATOM 1415 O O . ALA A 1 184 ? -3.229 -15.016 4.469 1 94.31 184 ALA A O 1
ATOM 1416 N N . ILE A 1 185 ? -1.953 -13.609 5.844 1 90.31 185 ILE A N 1
ATOM 1417 C CA . ILE A 1 185 ? -0.975 -14.68 6.043 1 90.31 185 ILE A CA 1
ATOM 1418 C C . ILE A 1 185 ? -1.654 -15.891 6.672 1 90.31 185 ILE A C 1
ATOM 1420 O O . ILE A 1 185 ? -2.484 -15.75 7.574 1 90.31 185 ILE A O 1
ATOM 1424 N N . ARG A 1 186 ? -1.525 -17.078 6.211 1 86 186 ARG A N 1
ATOM 1425 C CA . ARG A 1 186 ? -1.967 -18.359 6.754 1 86 186 ARG A CA 1
ATOM 1426 C C . ARG A 1 186 ? -3.48 -18.5 6.652 1 86 186 ARG A C 1
ATOM 1428 O O . ARG A 1 186 ? -4.086 -19.281 7.387 1 86 186 ARG A O 1
ATOM 1435 N N . ALA A 1 187 ? -4.102 -17.594 5.887 1 92.5 187 ALA A N 1
ATOM 1436 C CA . ALA A 1 187 ? -5.543 -17.688 5.691 1 92.5 187 ALA A CA 1
ATOM 1437 C C . ALA A 1 187 ? -5.918 -19.031 5.059 1 92.5 187 ALA A C 1
ATOM 1439 O O . ALA A 1 187 ? -6.996 -19.562 5.316 1 92.5 187 ALA A O 1
ATOM 1440 N N . PHE A 1 188 ? -5.055 -19.547 4.184 1 95.25 188 PHE A N 1
ATOM 1441 C CA . PHE A 1 188 ? -5.297 -20.797 3.479 1 95.25 188 PHE A CA 1
ATOM 1442 C C . PHE A 1 188 ? -4.07 -21.703 3.541 1 95.25 188 PHE A C 1
ATOM 1444 O O . PHE A 1 188 ? -2.955 -21.266 3.256 1 95.25 188 PHE A O 1
ATOM 1451 N N . LYS A 1 189 ? -4.285 -22.891 3.926 1 96.31 189 LYS A N 1
ATOM 1452 C CA . LYS A 1 189 ? -3.213 -23.875 3.834 1 96.31 189 LYS A CA 1
ATOM 1453 C C . LYS A 1 189 ? -2.959 -24.281 2.385 1 96.31 189 LYS A C 1
ATOM 1455 O O . LYS A 1 189 ? -3.863 -24.766 1.704 1 96.31 189 LYS A O 1
ATOM 1460 N N . PRO A 1 190 ? -1.768 -24.094 1.924 1 97.62 190 PRO A N 1
ATOM 1461 C CA . PRO A 1 190 ? -1.486 -24.453 0.529 1 97.62 190 PRO A CA 1
ATOM 1462 C C . PRO A 1 190 ? -1.629 -25.938 0.255 1 97.62 190 PRO A C 1
ATOM 1464 O O . PRO A 1 190 ? -1.259 -26.766 1.096 1 97.62 190 PRO A O 1
ATOM 1467 N N . ARG A 1 191 ? -2.176 -26.297 -0.852 1 98 191 ARG A N 1
ATOM 1468 C CA . ARG A 1 191 ? -2.266 -27.688 -1.248 1 98 191 ARG A CA 1
ATOM 1469 C C . ARG A 1 191 ? -0.892 -28.25 -1.609 1 98 191 ARG A C 1
ATOM 1471 O O . ARG A 1 191 ? 0.05 -27.484 -1.844 1 98 191 ARG A O 1
ATOM 1478 N N . GLU A 1 192 ? -0.824 -29.469 -1.66 1 96.56 192 GLU A N 1
ATOM 1479 C CA . GLU A 1 192 ? 0.444 -30.141 -1.938 1 96.56 192 GLU A CA 1
ATOM 1480 C C . GLU A 1 192 ? 0.73 -30.188 -3.436 1 96.56 192 GLU A C 1
ATOM 1482 O O . GLU A 1 192 ? -0.195 -30.203 -4.25 1 96.56 192 GLU A O 1
ATOM 1487 N N . VAL A 1 193 ? 2.023 -30.219 -3.654 1 96.69 193 VAL A N 1
ATOM 1488 C CA . VAL A 1 193 ? 2.479 -30.422 -5.027 1 96.69 193 VAL A CA 1
ATOM 1489 C C . VAL A 1 193 ? 2.238 -31.875 -5.438 1 96.69 193 VAL A C 1
ATOM 1491 O O . VAL A 1 193 ? 2.436 -32.781 -4.637 1 96.69 193 VAL A O 1
ATOM 1494 N N . THR A 1 194 ? 1.876 -32 -6.688 1 96.06 194 THR A N 1
ATOM 1495 C CA . THR A 1 194 ? 1.66 -33.344 -7.195 1 96.06 194 THR A CA 1
ATOM 1496 C C . THR A 1 194 ? 2.756 -33.75 -8.188 1 96.06 194 THR A C 1
ATOM 1498 O O . THR A 1 194 ? 3.359 -32.875 -8.82 1 96.06 194 THR A O 1
ATOM 1501 N N . LEU A 1 195 ? 2.949 -35.031 -8.305 1 94.69 195 LEU A N 1
ATOM 1502 C CA . LEU A 1 195 ? 3.916 -35.531 -9.273 1 94.69 195 LEU A CA 1
ATOM 1503 C C . LEU A 1 195 ? 3.49 -35.219 -10.695 1 94.69 195 LEU A C 1
ATOM 1505 O O . LEU A 1 195 ? 4.32 -34.844 -11.523 1 94.69 195 LEU A O 1
ATOM 1509 N N . SER A 1 196 ? 2.283 -35.375 -10.938 1 94.81 196 SER A N 1
ATOM 1510 C CA . SER A 1 196 ? 1.762 -35.031 -12.266 1 94.81 196 SER A CA 1
ATOM 1511 C C . SER A 1 196 ? 1.991 -33.562 -12.594 1 94.81 196 SER A C 1
ATOM 1513 O O . SER A 1 196 ? 2.309 -33.219 -13.734 1 94.81 196 SER A O 1
ATOM 1515 N N . GLY A 1 197 ? 1.793 -32.719 -11.586 1 93.44 197 GLY A N 1
ATOM 1516 C CA . GLY A 1 197 ? 2.037 -31.297 -11.781 1 93.44 197 GLY A CA 1
ATOM 1517 C C . GLY A 1 197 ? 3.486 -30.984 -12.109 1 93.44 197 GLY A C 1
ATOM 1518 O O . GLY A 1 197 ? 3.768 -30.156 -12.984 1 93.44 197 GLY A O 1
ATOM 1519 N N . LYS A 1 198 ? 4.316 -31.594 -11.406 1 93.44 198 LYS A N 1
ATOM 1520 C CA . LYS A 1 198 ? 5.742 -31.391 -11.633 1 93.44 198 LYS A CA 1
ATOM 1521 C C . LYS A 1 198 ? 6.148 -31.875 -13.023 1 93.44 198 LYS A C 1
ATOM 1523 O O . LYS A 1 198 ? 6.957 -31.234 -13.695 1 93.44 198 LYS A O 1
ATOM 1528 N N . LEU A 1 199 ? 5.641 -33 -13.438 1 96.25 199 LEU A N 1
ATOM 1529 C CA . LEU A 1 199 ? 5.93 -33.531 -14.758 1 96.25 199 LEU A CA 1
ATOM 1530 C C . LEU A 1 199 ? 5.402 -32.625 -15.852 1 96.25 199 LEU A C 1
ATOM 1532 O O . LEU A 1 199 ? 6.031 -32.469 -16.906 1 96.25 199 LEU A O 1
ATOM 1536 N N . ARG A 1 200 ? 4.277 -32.094 -15.57 1 96.5 200 ARG A N 1
ATOM 1537 C CA . ARG A 1 200 ? 3.695 -31.172 -16.531 1 96.5 200 ARG A CA 1
ATOM 1538 C C . ARG A 1 200 ? 4.625 -29.969 -16.75 1 96.5 200 ARG A C 1
ATOM 1540 O O . ARG A 1 200 ? 4.809 -29.531 -17.891 1 96.5 200 ARG A O 1
ATOM 1547 N N . PHE A 1 201 ? 5.156 -29.453 -15.688 1 97.25 201 PHE A N 1
ATOM 1548 C CA . PHE A 1 201 ? 6.094 -28.359 -15.805 1 97.25 201 PHE A CA 1
ATOM 1549 C C . PHE A 1 201 ? 7.258 -28.719 -16.719 1 97.25 201 PHE A C 1
ATOM 1551 O O . PHE A 1 201 ? 7.641 -27.953 -17.594 1 97.25 201 PHE A O 1
ATOM 1558 N N . LYS A 1 202 ? 7.824 -29.891 -16.469 1 95.62 202 LYS A N 1
ATOM 1559 C CA . LYS A 1 202 ? 9.023 -30.328 -17.172 1 95.62 202 LYS A CA 1
ATOM 1560 C C . LYS A 1 202 ? 8.719 -30.625 -18.641 1 95.62 202 LYS A C 1
ATOM 1562 O O . LYS A 1 202 ? 9.523 -30.312 -19.531 1 95.62 202 LYS A O 1
ATOM 1567 N N . LYS A 1 203 ? 7.582 -31.172 -18.922 1 97 203 LYS A N 1
ATOM 1568 C CA . LYS A 1 203 ? 7.266 -31.641 -20.281 1 97 203 LYS A CA 1
ATOM 1569 C C . LYS A 1 203 ? 6.688 -30.516 -21.125 1 97 203 LYS A C 1
ATOM 1571 O O . LYS A 1 203 ? 7.109 -30.312 -22.266 1 97 203 LYS A O 1
ATOM 1576 N N . GLU A 1 204 ? 5.742 -29.797 -20.531 1 97.69 204 GLU A N 1
ATOM 1577 C CA . GLU A 1 204 ? 4.977 -28.828 -21.312 1 97.69 204 GLU A CA 1
ATOM 1578 C C . GLU A 1 204 ? 5.578 -27.438 -21.203 1 97.69 204 GLU A C 1
ATOM 1580 O O . GLU A 1 204 ? 5.309 -26.562 -22.047 1 97.69 204 GLU A O 1
ATOM 1585 N N . LYS A 1 205 ? 6.293 -27.141 -20.203 1 97.69 205 LYS A N 1
ATOM 1586 C CA . LYS A 1 205 ? 6.887 -25.828 -19.938 1 97.69 205 LYS A CA 1
ATOM 1587 C C . LYS A 1 205 ? 5.855 -24.719 -20.094 1 97.69 205 LYS A C 1
ATOM 1589 O O . LYS A 1 205 ? 6.039 -23.797 -20.891 1 97.69 205 LYS A O 1
ATOM 1594 N N . PRO A 1 206 ? 4.75 -24.766 -19.328 1 98.38 206 PRO A N 1
ATOM 1595 C CA . PRO A 1 206 ? 3.662 -23.797 -19.438 1 98.38 206 PRO A CA 1
ATOM 1596 C C . PRO A 1 206 ? 4 -22.453 -18.812 1 98.38 206 PRO A C 1
ATOM 1598 O O . PRO A 1 206 ? 3.324 -22.016 -17.875 1 98.38 206 PRO A O 1
ATOM 1601 N N . TYR A 1 207 ? 5.012 -21.906 -19.328 1 98.44 207 TYR A N 1
ATOM 1602 C CA . TYR A 1 207 ? 5.398 -20.578 -18.844 1 98.44 207 TYR A CA 1
ATOM 1603 C C . TYR A 1 207 ? 6.113 -19.797 -19.938 1 98.44 207 TYR A C 1
ATOM 1605 O O . TYR A 1 207 ? 6.512 -20.359 -20.953 1 98.44 207 TYR A O 1
ATOM 1613 N N . LYS A 1 208 ? 6.188 -18.562 -19.719 1 98.56 208 LYS A N 1
ATOM 1614 C CA . LYS A 1 208 ? 6.914 -17.656 -20.594 1 98.56 208 LYS A CA 1
ATOM 1615 C C . LYS A 1 208 ? 7.809 -16.719 -19.797 1 98.56 208 LYS A C 1
ATOM 1617 O O . LYS A 1 208 ? 7.402 -16.219 -18.734 1 98.56 208 LYS A O 1
ATOM 1622 N N . ILE A 1 209 ? 9 -16.562 -20.203 1 98.44 209 ILE A N 1
ATOM 1623 C CA . ILE A 1 209 ? 9.898 -15.555 -19.656 1 98.44 209 ILE A CA 1
ATOM 1624 C C . ILE A 1 209 ? 9.852 -14.305 -20.547 1 98.44 209 ILE A C 1
ATOM 1626 O O . ILE A 1 209 ? 10.062 -14.383 -21.75 1 98.44 209 ILE A O 1
ATOM 1630 N N . VAL A 1 210 ? 9.562 -13.211 -19.953 1 98.31 210 VAL A N 1
ATOM 1631 C CA . VAL A 1 210 ? 9.344 -11.977 -20.688 1 98.31 210 VAL A CA 1
ATOM 1632 C C . VAL A 1 210 ? 10.383 -10.938 -20.281 1 98.31 210 VAL A C 1
ATOM 1634 O O . VAL A 1 210 ? 10.547 -10.648 -19.094 1 98.31 210 VAL A O 1
ATOM 1637 N N . SER A 1 211 ? 11.062 -10.375 -21.219 1 97.5 211 SER A N 1
ATOM 1638 C CA . SER A 1 211 ? 12.055 -9.336 -20.969 1 97.5 211 SER A CA 1
ATOM 1639 C C . SER A 1 211 ? 11.438 -7.945 -21.062 1 97.5 211 SER A C 1
ATOM 1641 O O . SER A 1 211 ? 10.281 -7.797 -21.469 1 97.5 211 SER A O 1
ATOM 1643 N N . ASN A 1 212 ? 12.211 -6.945 -20.672 1 96.69 212 ASN A N 1
ATOM 1644 C CA . ASN A 1 212 ? 11.734 -5.57 -20.797 1 96.69 212 ASN A CA 1
ATOM 1645 C C . ASN A 1 212 ? 11.555 -5.172 -22.25 1 96.69 212 ASN A C 1
ATOM 1647 O O . ASN A 1 212 ? 10.711 -4.328 -22.578 1 96.69 212 ASN A O 1
ATOM 1651 N N . LYS A 1 213 ? 12.367 -5.742 -23.078 1 95.75 213 LYS A N 1
ATOM 1652 C CA . LYS A 1 213 ? 12.203 -5.48 -24.516 1 95.75 213 LYS A CA 1
ATOM 1653 C C . LYS A 1 213 ? 10.805 -5.859 -24.984 1 95.75 213 LYS A C 1
ATOM 1655 O O . LYS A 1 213 ? 10.203 -5.148 -25.797 1 95.75 213 LYS A O 1
ATOM 1660 N N . GLU A 1 214 ? 10.32 -6.945 -24.516 1 96.38 214 GLU A N 1
ATOM 1661 C CA . GLU A 1 214 ? 8.984 -7.41 -24.891 1 96.38 214 GLU A CA 1
ATOM 1662 C C . GLU A 1 214 ? 7.898 -6.566 -24.234 1 96.38 214 GLU A C 1
ATOM 1664 O O . GLU A 1 214 ? 6.84 -6.34 -24.828 1 96.38 214 GLU A O 1
ATOM 1669 N N . LEU A 1 215 ? 8.102 -6.105 -23 1 95.88 215 LEU A N 1
ATOM 1670 C CA . LEU A 1 215 ? 7.121 -5.277 -22.312 1 95.88 215 LEU A CA 1
ATOM 1671 C C . LEU A 1 215 ? 7.109 -3.863 -22.875 1 95.88 215 LEU A C 1
ATOM 1673 O O . LEU A 1 215 ? 6.094 -3.166 -22.797 1 95.88 215 LEU A O 1
ATOM 1677 N N . GLY A 1 216 ? 8.312 -3.424 -23.312 1 95.31 216 GLY A N 1
ATOM 1678 C CA . GLY A 1 216 ? 8.43 -2.107 -23.922 1 95.31 216 GLY A CA 1
ATOM 1679 C C . GLY A 1 216 ? 8.406 -0.978 -22.906 1 95.31 216 GLY A C 1
ATOM 1680 O O . GLY A 1 216 ? 7.914 0.114 -23.203 1 95.31 216 GLY A O 1
ATOM 1681 N N . LEU A 1 217 ? 8.797 -1.266 -21.75 1 93.62 217 LEU A N 1
ATOM 1682 C CA . LEU A 1 217 ? 8.766 -0.238 -20.719 1 93.62 217 LEU A CA 1
ATOM 1683 C C . LEU A 1 217 ? 10.008 0.647 -20.797 1 93.62 217 LEU A C 1
ATOM 1685 O O . LEU A 1 217 ? 11.086 0.177 -21.141 1 93.62 217 LEU A O 1
ATOM 1689 N N . ASP A 1 218 ? 9.867 1.877 -20.484 1 90.75 218 ASP A N 1
ATOM 1690 C CA . ASP A 1 218 ? 11 2.795 -20.406 1 90.75 218 ASP A CA 1
ATOM 1691 C C . ASP A 1 218 ? 12.008 2.324 -19.359 1 90.75 218 ASP A C 1
ATOM 1693 O O . ASP A 1 218 ? 11.672 2.193 -18.188 1 90.75 218 ASP A O 1
ATOM 1697 N N . PRO A 1 219 ? 13.211 2.102 -19.766 1 86 219 PRO A N 1
ATOM 1698 C CA . PRO A 1 219 ? 14.219 1.593 -18.828 1 86 219 PRO A CA 1
ATOM 1699 C C . PRO A 1 219 ? 14.438 2.514 -17.625 1 86 219 PRO A C 1
ATOM 1701 O O . PRO A 1 219 ? 14.961 2.082 -16.594 1 86 219 PRO A O 1
ATOM 1704 N N . ARG A 1 220 ? 14.023 3.797 -17.734 1 84.75 220 ARG A N 1
ATOM 1705 C CA . ARG A 1 220 ? 14.164 4.75 -16.641 1 84.75 220 ARG A CA 1
ATOM 1706 C C . ARG A 1 220 ? 13.109 4.512 -15.57 1 84.75 220 ARG A C 1
ATOM 1708 O O . ARG A 1 220 ? 13.219 5.02 -14.453 1 84.75 220 ARG A O 1
ATOM 1715 N N . CYS A 1 221 ? 12.18 3.646 -15.922 1 85.38 221 CYS A N 1
ATOM 1716 C CA . CYS A 1 221 ? 11.047 3.455 -15.023 1 85.38 221 CYS A CA 1
ATOM 1717 C C . CYS A 1 221 ? 11.07 2.061 -14.406 1 85.38 221 CYS A C 1
ATOM 1719 O O . CYS A 1 221 ? 10.164 1.696 -13.656 1 85.38 221 CYS A O 1
ATOM 1721 N N . VAL A 1 222 ? 12.102 1.324 -14.727 1 83.81 222 VAL A N 1
ATOM 1722 C CA . VAL A 1 222 ? 12.148 -0.036 -14.203 1 83.81 222 VAL A CA 1
ATOM 1723 C C . VAL A 1 222 ? 13.484 -0.265 -13.492 1 83.81 222 VAL A C 1
ATOM 1725 O O . VAL A 1 222 ? 14.438 0.494 -13.68 1 83.81 222 VAL A O 1
ATOM 1728 N N . GLY A 1 223 ? 13.547 -1.261 -12.625 1 81.81 223 GLY A N 1
ATOM 1729 C CA . GLY A 1 223 ? 14.781 -1.62 -11.945 1 81.81 223 GLY A CA 1
ATOM 1730 C C . GLY A 1 223 ? 15.312 -0.521 -11.047 1 81.81 223 GLY A C 1
ATOM 1731 O O . GLY A 1 223 ? 14.539 0.201 -10.414 1 81.81 223 GLY A O 1
ATOM 1732 N N . LEU A 1 224 ? 16.562 -0.475 -10.938 1 76.75 224 LEU A N 1
ATOM 1733 C CA . LEU A 1 224 ? 17.25 0.483 -10.07 1 76.75 224 LEU A CA 1
ATOM 1734 C C . LEU A 1 224 ? 17 1.911 -10.547 1 76.75 224 LEU A C 1
ATOM 1736 O O . LEU A 1 224 ? 16.812 2.818 -9.734 1 76.75 224 LEU A O 1
ATOM 1740 N N . LYS A 1 225 ? 16.891 2.041 -11.875 1 75.44 225 LYS A N 1
ATOM 1741 C CA . LYS A 1 225 ? 16.703 3.371 -12.445 1 75.44 225 LYS A CA 1
ATOM 1742 C C . LYS A 1 225 ? 15.297 3.893 -12.141 1 75.44 225 LYS A C 1
ATOM 1744 O O . LYS A 1 225 ? 15.102 5.094 -11.945 1 75.44 225 LYS A O 1
ATOM 1749 N N . GLY A 1 226 ? 14.422 2.969 -12.039 1 76.56 226 GLY A N 1
ATOM 1750 C CA . GLY A 1 226 ? 13.047 3.314 -11.695 1 76.56 226 GLY A CA 1
ATOM 1751 C C . GLY A 1 226 ? 12.781 3.266 -10.203 1 76.56 226 GLY A C 1
ATOM 1752 O O . GLY A 1 226 ? 11.648 3.479 -9.766 1 76.56 226 GLY A O 1
ATOM 1753 N N . SER A 1 227 ? 13.867 2.869 -9.477 1 79.06 227 SER A N 1
ATOM 1754 C CA . SER A 1 227 ? 13.766 2.707 -8.031 1 79.06 227 SER A CA 1
ATOM 1755 C C . SER A 1 227 ? 14.453 3.855 -7.297 1 79.06 227 SER A C 1
ATOM 1757 O O . SER A 1 227 ? 15.664 3.805 -7.047 1 79.06 227 SER A O 1
ATOM 1759 N N . PRO A 1 228 ? 13.68 4.719 -6.93 1 75.38 228 PRO A N 1
ATOM 1760 C CA . PRO A 1 228 ? 14.344 5.867 -6.305 1 75.38 228 PRO A CA 1
ATOM 1761 C C . PRO A 1 228 ? 14.805 5.578 -4.875 1 75.38 228 PRO A C 1
ATOM 1763 O O . PRO A 1 228 ? 15.594 6.34 -4.316 1 75.38 228 PRO A O 1
ATOM 1766 N N . THR A 1 229 ? 14.375 4.414 -4.367 1 78.38 229 THR A N 1
ATOM 1767 C CA . THR A 1 229 ? 14.727 4.086 -2.988 1 78.38 229 THR A CA 1
ATOM 1768 C C . THR A 1 229 ? 15.969 3.195 -2.943 1 78.38 229 THR A C 1
ATOM 1770 O O . THR A 1 229 ? 16.062 2.229 -3.699 1 78.38 229 THR A O 1
ATOM 1773 N N . ILE A 1 230 ? 17 3.512 -2.188 1 68.19 230 ILE A N 1
ATOM 1774 C CA . ILE A 1 230 ? 18.188 2.688 -2.018 1 68.19 230 ILE A CA 1
ATOM 1775 C C . ILE A 1 230 ? 18.344 2.307 -0.547 1 68.19 230 ILE A C 1
ATOM 1777 O O . ILE A 1 230 ? 18.219 3.154 0.339 1 68.19 230 ILE A O 1
ATOM 1781 N N . VAL A 1 231 ? 18.406 0.986 -0.298 1 62.38 231 VAL A N 1
ATOM 1782 C CA . VAL A 1 231 ? 18.797 0.564 1.044 1 62.38 231 VAL A CA 1
ATOM 1783 C C . VAL A 1 231 ? 20.25 0.938 1.303 1 62.38 231 VAL A C 1
ATOM 1785 O O . VAL A 1 231 ? 21.156 0.373 0.694 1 62.38 231 VAL A O 1
ATOM 1788 N N . ALA A 1 232 ? 20.406 1.819 2.088 1 63.19 232 ALA A N 1
ATOM 1789 C CA . ALA A 1 232 ? 21.75 2.338 2.316 1 63.19 232 ALA A CA 1
ATOM 1790 C C . ALA A 1 232 ? 22.516 1.469 3.312 1 63.19 232 ALA A C 1
ATOM 1792 O O . ALA A 1 232 ? 23.734 1.27 3.176 1 63.19 232 ALA A O 1
ATOM 1793 N N . LYS A 1 233 ? 21.844 1.002 4.355 1 63.09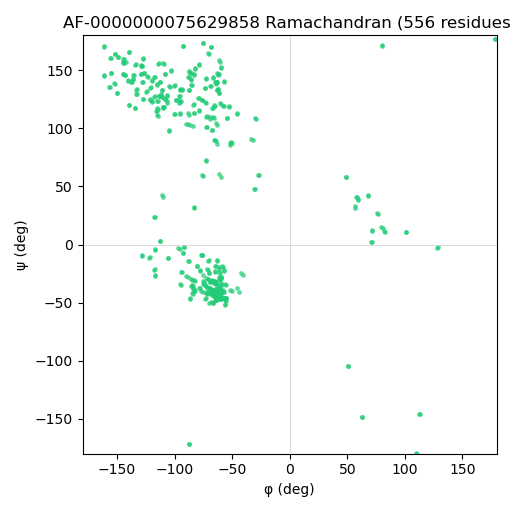 233 LYS A N 1
ATOM 1794 C CA . LYS A 1 233 ? 22.516 0.247 5.414 1 63.09 233 LYS A CA 1
ATOM 1795 C C . LYS A 1 233 ? 21.516 -0.648 6.152 1 63.09 233 LYS A C 1
ATOM 1797 O O . LYS A 1 233 ? 20.359 -0.271 6.355 1 63.09 233 LYS A O 1
ATOM 1802 N N . VAL A 1 234 ? 21.906 -1.799 6.375 1 59.72 234 VAL A N 1
ATOM 1803 C CA . VAL A 1 234 ? 21.172 -2.689 7.266 1 59.72 234 VAL A CA 1
ATOM 1804 C C . VAL A 1 234 ? 22.031 -3.021 8.484 1 59.72 234 VAL A C 1
ATOM 1806 O O . VAL A 1 234 ? 23.172 -3.453 8.352 1 59.72 234 VAL A O 1
ATOM 1809 N N . THR A 1 235 ? 21.641 -2.549 9.57 1 59.03 235 THR A N 1
ATOM 1810 C CA . THR A 1 235 ? 22.344 -2.82 10.812 1 59.03 235 THR A CA 1
ATOM 1811 C C . THR A 1 235 ? 21.547 -3.752 11.711 1 59.03 235 THR A C 1
ATOM 1813 O O . THR A 1 235 ? 20.359 -3.52 11.945 1 59.03 235 THR A O 1
ATOM 1816 N N . TYR A 1 236 ? 22.188 -4.789 12.062 1 52.38 236 TYR A N 1
ATOM 1817 C CA . TYR A 1 236 ? 21.531 -5.723 12.977 1 52.38 236 TYR A CA 1
ATOM 1818 C C . TYR A 1 236 ? 21.438 -5.141 14.375 1 52.38 236 TYR A C 1
ATOM 1820 O O . TYR A 1 236 ? 22.422 -4.594 14.898 1 52.38 236 TYR A O 1
ATOM 1828 N N . LEU A 1 237 ? 20.25 -4.816 14.797 1 49.69 237 LEU A N 1
ATOM 1829 C CA . LEU A 1 237 ? 20.078 -4.457 16.203 1 49.69 237 LEU A CA 1
ATOM 1830 C C . LEU A 1 237 ? 20.172 -5.688 17.094 1 49.69 237 LEU A C 1
ATOM 1832 O O . LEU A 1 237 ? 19.391 -6.641 16.938 1 49.69 237 LEU A O 1
ATOM 1836 N N . PRO A 1 238 ? 21.344 -5.805 17.688 1 41 238 PRO A N 1
ATOM 1837 C CA . PRO A 1 238 ? 21.438 -6.961 18.594 1 41 238 PRO A CA 1
ATOM 1838 C C . PRO A 1 238 ? 20.219 -7.086 19.5 1 41 238 PRO A C 1
ATOM 1840 O O . PRO A 1 238 ? 19.609 -6.078 19.875 1 41 238 PRO A O 1
ATOM 1843 N N . GLU A 1 239 ? 19.531 -8.094 19.234 1 38.5 239 GLU A N 1
ATOM 1844 C CA . GLU A 1 239 ? 18.438 -8.406 20.156 1 38.5 239 GLU A CA 1
ATOM 1845 C C . GLU A 1 239 ? 18.781 -8 21.578 1 38.5 239 GLU A C 1
ATOM 1847 O O . GLU A 1 239 ? 19.906 -8.242 22.047 1 38.5 239 GLU A O 1
ATOM 1852 N N . ILE A 1 240 ? 18.547 -6.914 22.094 1 33.38 240 ILE A N 1
ATOM 1853 C CA . ILE A 1 240 ? 18.625 -7.133 23.531 1 33.38 240 ILE A CA 1
ATOM 1854 C C . ILE A 1 240 ? 18.234 -8.57 23.859 1 33.38 240 ILE A C 1
ATOM 1856 O O . ILE A 1 240 ? 17.203 -9.055 23.406 1 33.38 240 ILE A O 1
ATOM 1860 N N . PRO A 1 241 ? 19.234 -9.375 24.234 1 28.64 241 PRO A N 1
ATOM 1861 C CA . PRO A 1 241 ? 18.938 -10.773 24.562 1 28.64 241 PRO A CA 1
ATOM 1862 C C . PRO A 1 241 ? 17.516 -10.953 25.125 1 28.64 241 PRO A C 1
ATOM 1864 O O . PRO A 1 241 ? 17.25 -10.547 26.25 1 28.64 241 PRO A O 1
ATOM 1867 N N . ARG A 1 242 ? 16.578 -10.492 24.641 1 30.06 242 ARG A N 1
ATOM 1868 C CA . ARG A 1 242 ? 15.445 -11.211 25.219 1 30.06 242 ARG A CA 1
ATOM 1869 C C . ARG A 1 242 ? 15.633 -12.719 25.094 1 30.06 242 ARG A C 1
ATOM 1871 O O . ARG A 1 242 ? 15.938 -13.227 24 1 30.06 242 ARG A O 1
ATOM 1878 N N . ARG A 1 243 ? 16.281 -13.367 26.016 1 28.41 243 ARG A N 1
ATOM 1879 C CA . ARG A 1 243 ? 16.453 -14.812 26.141 1 28.41 243 ARG A CA 1
ATOM 1880 C C . ARG A 1 243 ? 15.289 -15.562 25.5 1 28.41 243 ARG A C 1
ATOM 1882 O O . ARG A 1 243 ? 14.195 -15.633 26.078 1 28.41 243 ARG A O 1
ATOM 1889 N N . ALA A 1 244 ? 15.125 -15.367 24.328 1 32.06 244 ALA A N 1
ATOM 1890 C CA . ALA A 1 244 ? 14.164 -16.281 23.734 1 32.06 244 ALA A CA 1
ATOM 1891 C C . ALA A 1 244 ? 14.641 -17.734 23.859 1 32.06 244 ALA A C 1
ATOM 1893 O O . ALA A 1 244 ? 15.625 -18.125 23.234 1 32.06 244 ALA A O 1
ATOM 1894 N N . GLU A 1 245 ? 14.789 -18.109 24.984 1 33.81 245 GLU A N 1
ATOM 1895 C CA . GLU A 1 245 ? 15 -19.547 25.094 1 33.81 245 GLU A CA 1
ATOM 1896 C C . GLU A 1 245 ? 13.922 -20.328 24.344 1 33.81 245 GLU A C 1
ATOM 1898 O O . GLU A 1 245 ? 12.734 -20.156 24.578 1 33.81 245 GLU A O 1
ATOM 1903 N N . VAL A 1 246 ? 14.188 -20.516 23.203 1 32.31 246 VAL A N 1
ATOM 1904 C CA . VAL A 1 246 ? 13.32 -21.406 22.422 1 32.31 246 VAL A CA 1
ATOM 1905 C C . VAL A 1 246 ? 13.398 -22.828 23 1 32.31 246 VAL A C 1
ATOM 1907 O O . VAL A 1 246 ? 14.477 -23.422 23.062 1 32.31 246 VAL A O 1
ATOM 1910 N N . TYR A 1 247 ? 12.578 -23.062 23.891 1 38.34 247 TYR A N 1
ATOM 1911 C CA . TYR A 1 247 ? 12.414 -24.422 24.391 1 38.34 247 TYR A CA 1
ATOM 1912 C C . TYR A 1 247 ? 11.414 -25.188 23.531 1 38.34 247 TYR A C 1
ATOM 1914 O O . TYR A 1 247 ? 10.297 -24.719 23.297 1 38.34 247 TYR A O 1
ATOM 1922 N N . LYS A 1 248 ? 11.789 -25.984 22.734 1 36.88 248 LYS A N 1
ATOM 1923 C CA . LYS A 1 248 ? 10.945 -26.953 22.047 1 36.88 248 LYS A CA 1
ATOM 1924 C C . LYS A 1 248 ? 10.391 -28 23 1 36.88 248 LYS A C 1
ATOM 1926 O O . LYS A 1 248 ? 11.102 -28.922 23.391 1 36.88 248 LYS A O 1
ATOM 1931 N N . PRO A 1 249 ? 9.039 -27.672 23.391 1 39.28 249 PRO A N 1
ATOM 1932 C CA . PRO A 1 249 ? 8.562 -28.609 24.406 1 39.28 249 PRO A CA 1
ATOM 1933 C C . PRO A 1 249 ? 8.18 -29.969 23.828 1 39.28 249 PRO A C 1
ATOM 1935 O O . PRO A 1 249 ? 7.781 -30.047 22.656 1 39.28 249 PRO A O 1
ATOM 1938 N N . ARG A 1 250 ? 8.719 -31.188 24.266 1 50.81 250 ARG A N 1
ATOM 1939 C CA . ARG A 1 250 ? 8.336 -32.531 23.844 1 50.81 250 ARG A CA 1
ATOM 1940 C C . ARG A 1 250 ? 6.816 -32.688 23.828 1 50.81 250 ARG A C 1
ATOM 1942 O O . ARG A 1 250 ? 6.277 -33.469 23.031 1 50.81 250 ARG A O 1
ATOM 1949 N N . ASP A 1 251 ? 6.156 -32.094 24.781 1 47.75 251 ASP A N 1
ATOM 1950 C CA . ASP A 1 251 ? 4.707 -32 24.922 1 47.75 251 ASP A CA 1
ATOM 1951 C C . ASP A 1 251 ? 4.301 -30.656 25.516 1 47.75 251 ASP A C 1
ATOM 1953 O O . ASP A 1 251 ? 5.152 -29.891 25.938 1 47.75 251 ASP A O 1
ATOM 1957 N N . PRO A 1 252 ? 3.119 -30.328 25.25 1 44.12 252 PRO A N 1
ATOM 1958 C CA . PRO A 1 252 ? 2.666 -29.016 25.734 1 44.12 252 PRO A CA 1
ATOM 1959 C C . PRO A 1 252 ? 3.131 -28.734 27.172 1 44.12 252 PRO A C 1
ATOM 1961 O O . PRO A 1 252 ? 3.379 -27.578 27.516 1 44.12 252 PRO A O 1
ATOM 1964 N N . ARG A 1 253 ? 3.379 -29.781 27.906 1 45.88 253 ARG A N 1
ATOM 1965 C CA . ARG A 1 253 ? 3.811 -29.641 29.297 1 45.88 253 ARG A CA 1
ATOM 1966 C C . ARG A 1 253 ? 5.27 -29.203 29.375 1 45.88 253 ARG A C 1
ATOM 1968 O O . ARG A 1 253 ? 5.633 -28.391 30.219 1 45.88 253 ARG A O 1
ATOM 1975 N N . ASP A 1 254 ? 6 -29.656 28.453 1 49.47 254 ASP A N 1
ATOM 1976 C CA . ASP A 1 254 ? 7.426 -29.359 28.375 1 49.47 254 ASP A CA 1
ATOM 1977 C C . ASP A 1 254 ? 7.656 -27.891 27.984 1 49.47 254 ASP A C 1
ATOM 1979 O O . ASP A 1 254 ? 8.523 -27.234 28.547 1 49.47 254 ASP A O 1
ATOM 1983 N N . GLY A 1 255 ? 6.984 -27.469 27.172 1 45.22 255 GLY A N 1
ATOM 1984 C CA . GLY A 1 255 ? 7.105 -26.094 26.734 1 45.22 255 GLY A CA 1
ATOM 1985 C C . GLY A 1 255 ? 6.695 -25.094 27.797 1 45.22 255 GLY A C 1
ATOM 1986 O O . GLY A 1 255 ? 7.383 -24.094 28.016 1 45.22 255 GLY A O 1
ATOM 1987 N N . ALA A 1 256 ? 5.625 -25.375 28.453 1 48.72 256 ALA A N 1
ATOM 1988 C CA . ALA A 1 256 ? 5.188 -24.531 29.562 1 48.72 256 ALA A CA 1
ATOM 1989 C C . ALA A 1 256 ? 6.234 -24.484 30.672 1 48.72 256 ALA A C 1
ATOM 1991 O O . ALA A 1 256 ? 6.508 -23.422 31.234 1 48.72 256 ALA A O 1
ATOM 1992 N N . ARG A 1 257 ? 6.832 -25.547 31 1 49.59 257 ARG A N 1
ATOM 1993 C CA . ARG A 1 257 ? 7.879 -25.625 32 1 49.59 257 ARG A CA 1
ATOM 1994 C C . ARG A 1 257 ? 9.094 -24.797 31.625 1 49.59 257 ARG A C 1
ATOM 1996 O O . ARG A 1 257 ? 9.672 -24.094 32.469 1 49.59 257 ARG A O 1
ATOM 2003 N N . TRP A 1 258 ? 9.445 -24.859 30.469 1 53.31 258 TRP A N 1
ATOM 2004 C CA . TRP A 1 258 ? 10.594 -24.125 29.969 1 53.31 258 TRP A CA 1
ATOM 2005 C C . TRP A 1 258 ? 10.352 -22.625 30.016 1 53.31 258 TRP A C 1
ATOM 2007 O O . TRP A 1 258 ? 11.219 -21.859 30.453 1 53.31 258 TRP A O 1
ATOM 2017 N N . LEU A 1 259 ? 9.203 -22.312 29.688 1 51.03 259 LEU A N 1
ATOM 2018 C CA . LEU A 1 259 ? 8.852 -20.891 29.719 1 51.03 259 LEU A CA 1
ATOM 2019 C C . LEU A 1 259 ? 8.82 -20.375 31.156 1 51.03 259 LEU A C 1
ATOM 2021 O O . LEU A 1 259 ? 9.328 -19.281 31.438 1 51.03 259 LEU A O 1
ATOM 2025 N N . LEU A 1 260 ? 8.273 -21.141 31.984 1 50.62 260 LEU A N 1
ATOM 2026 C CA . LEU A 1 260 ? 8.25 -20.781 33.406 1 50.62 260 LEU A CA 1
ATOM 2027 C C . LEU A 1 260 ? 9.664 -20.734 33.969 1 50.62 260 LEU A C 1
ATOM 2029 O O . LEU A 1 260 ? 9.984 -19.828 34.75 1 50.62 260 LEU A O 1
ATOM 2033 N N . ARG A 1 261 ? 10.406 -21.641 33.688 1 54.41 261 ARG A N 1
ATOM 2034 C CA . ARG A 1 261 ? 11.789 -21.641 34.156 1 54.41 261 ARG A CA 1
ATOM 2035 C C . ARG A 1 261 ? 12.539 -20.422 33.688 1 54.41 261 ARG A C 1
ATOM 2037 O O . ARG A 1 261 ? 13.297 -19.797 34.438 1 54.41 261 ARG A O 1
ATOM 2044 N N . LYS A 1 262 ? 12.266 -20.109 32.562 1 53.41 262 LYS A N 1
ATOM 2045 C CA . LYS A 1 262 ? 12.977 -18.953 32 1 53.41 262 LYS A CA 1
ATOM 2046 C C . LYS A 1 262 ? 12.469 -17.656 32.625 1 53.41 262 LYS A C 1
ATOM 2048 O O . LYS A 1 262 ? 13.258 -16.75 32.906 1 53.41 262 LYS A O 1
ATOM 2053 N N . LEU A 1 263 ? 11.258 -17.641 32.75 1 50.47 263 LEU A N 1
ATOM 2054 C CA . LEU A 1 263 ? 10.688 -16.469 33.406 1 50.47 263 LEU A CA 1
ATOM 2055 C C . LEU A 1 263 ? 11.164 -16.375 34.844 1 50.47 263 LEU A C 1
ATOM 2057 O O . LEU A 1 263 ? 11.406 -15.281 35.375 1 50.47 263 LEU A O 1
ATOM 2061 N N . LEU A 1 264 ? 11.352 -17.531 35.375 1 49.72 264 LEU A N 1
ATOM 2062 C CA . LEU A 1 264 ? 11.797 -17.578 36.781 1 49.72 264 LEU A CA 1
ATOM 2063 C C . LEU A 1 264 ? 13.305 -17.406 36.844 1 49.72 264 LEU A C 1
ATOM 2065 O O . LEU A 1 264 ? 13.836 -17.062 37.906 1 49.72 264 LEU A O 1
ATOM 2069 N N . THR A 1 265 ? 14.023 -17.828 35.875 1 52.16 265 THR A N 1
ATOM 2070 C CA . THR A 1 265 ? 15.469 -17.656 35.938 1 52.16 265 THR A CA 1
ATOM 2071 C C . THR A 1 265 ? 15.844 -16.203 35.656 1 52.16 265 THR A C 1
ATOM 2073 O O . THR A 1 265 ? 16.969 -15.781 35.969 1 52.16 265 THR A O 1
ATOM 2076 N N . ASP A 1 266 ? 15.047 -15.508 34.938 1 44.84 266 ASP A N 1
ATOM 2077 C CA . ASP A 1 266 ? 15.281 -14.07 34.938 1 44.84 266 ASP A CA 1
ATOM 2078 C C . ASP A 1 266 ? 14.938 -13.461 36.281 1 44.84 266 ASP A C 1
ATOM 2080 O O . ASP A 1 266 ? 13.812 -13.609 36.781 1 44.84 266 ASP A O 1
ATOM 2084 N N . SER A 1 267 ? 15.906 -13.086 37 1 48.66 267 SER A N 1
ATOM 2085 C CA . SER A 1 267 ? 15.82 -12.641 38.375 1 48.66 267 SER A CA 1
ATOM 2086 C C . SER A 1 267 ? 14.75 -11.57 38.562 1 48.66 267 SER A C 1
ATOM 2088 O O . SER A 1 267 ? 14.016 -11.57 39.531 1 48.66 267 SER A O 1
ATOM 2090 N N . GLU A 1 268 ? 14.75 -10.758 37.594 1 45.59 268 GLU A N 1
ATOM 2091 C CA . GLU A 1 268 ? 13.812 -9.648 37.75 1 45.59 268 GLU A CA 1
ATOM 2092 C C . GLU A 1 268 ? 12.375 -10.117 37.594 1 45.59 268 GLU A C 1
ATOM 2094 O O . GLU A 1 268 ? 11.5 -9.719 38.375 1 45.59 268 GLU A O 1
ATOM 2099 N N . THR A 1 269 ? 12.172 -10.992 36.75 1 45.72 269 THR A N 1
ATOM 2100 C CA . THR A 1 269 ? 10.836 -11.547 36.594 1 45.72 269 THR A CA 1
ATOM 2101 C C . THR A 1 269 ? 10.508 -12.539 37.688 1 45.72 269 THR A C 1
ATOM 2103 O O . THR A 1 269 ? 9.391 -12.562 38.219 1 45.72 269 THR A O 1
ATOM 2106 N N . ARG A 1 270 ? 11.508 -13.281 37.969 1 45.41 270 ARG A N 1
ATOM 2107 C CA . ARG A 1 270 ? 11.367 -14.195 39.094 1 45.41 270 ARG A CA 1
ATOM 2108 C C . ARG A 1 270 ? 10.992 -13.445 40.375 1 45.41 270 ARG A C 1
ATOM 2110 O O . ARG A 1 270 ? 10.07 -13.852 41.094 1 45.41 270 ARG A O 1
ATOM 2117 N N . ASP A 1 271 ? 11.773 -12.43 40.656 1 46.91 271 ASP A N 1
ATOM 2118 C CA . ASP A 1 271 ? 11.516 -11.672 41.875 1 46.91 271 ASP A CA 1
ATOM 2119 C C . ASP A 1 271 ? 10.125 -11.039 41.844 1 46.91 271 ASP A C 1
ATOM 2121 O O . ASP A 1 271 ? 9.438 -11 42.875 1 46.91 271 ASP A O 1
ATOM 2125 N N . LEU A 1 272 ? 9.719 -10.797 40.75 1 42 272 LEU A N 1
ATOM 2126 C CA . LEU A 1 272 ? 8.391 -10.219 40.594 1 42 272 LEU A CA 1
ATOM 2127 C C . LEU A 1 272 ? 7.309 -11.289 40.75 1 42 272 LEU A C 1
ATOM 2129 O O . LEU A 1 272 ? 6.285 -11.055 41.406 1 42 272 LEU A O 1
ATOM 2133 N N . ILE A 1 273 ? 7.637 -12.391 40.25 1 44.22 273 ILE A N 1
ATOM 2134 C CA . ILE A 1 273 ? 6.727 -13.523 40.375 1 44.22 273 ILE A CA 1
ATOM 2135 C C . ILE A 1 273 ? 6.703 -13.984 41.844 1 44.22 273 ILE A C 1
ATOM 2137 O O . ILE A 1 273 ? 5.637 -14.211 42.406 1 44.22 273 ILE A O 1
ATOM 2141 N N . LEU A 1 274 ? 7.891 -14.172 42.375 1 44.72 274 LEU A N 1
ATOM 2142 C CA . LEU A 1 274 ? 7.984 -14.609 43.75 1 44.72 274 LEU A CA 1
ATOM 2143 C C . LEU A 1 274 ? 7.332 -13.594 44.688 1 44.72 274 LEU A C 1
ATOM 2145 O O . LEU A 1 274 ? 6.629 -13.969 45.625 1 44.72 274 LEU A O 1
ATOM 2149 N N . LYS A 1 275 ? 7.582 -12.453 44.5 1 45.38 275 LYS A N 1
ATOM 2150 C CA . LYS A 1 275 ? 6.941 -11.43 45.344 1 45.38 275 LYS A CA 1
ATOM 2151 C C . LYS A 1 275 ? 5.426 -11.445 45.156 1 45.38 275 LYS A C 1
ATOM 2153 O O . LYS A 1 275 ? 4.68 -11.273 46.125 1 45.38 275 LYS A O 1
ATOM 2158 N N . ALA A 1 276 ? 5.09 -11.648 43.906 1 38.5 276 ALA A N 1
ATOM 2159 C CA . ALA A 1 276 ? 3.656 -11.742 43.656 1 38.5 276 ALA A CA 1
ATOM 2160 C C . ALA A 1 276 ? 3.059 -12.984 44.312 1 38.5 276 ALA A C 1
ATOM 2162 O O . ALA A 1 276 ? 1.921 -12.953 44.781 1 38.5 276 ALA A O 1
ATOM 2163 N N . LEU A 1 277 ? 3.801 -13.945 44.219 1 38 277 LEU A N 1
ATOM 2164 C CA . LEU A 1 277 ? 3.355 -15.18 44.844 1 38 277 LEU A CA 1
ATOM 2165 C C . LEU A 1 277 ? 3.479 -15.078 46.375 1 38 277 LEU A C 1
ATOM 2167 O O . LEU A 1 277 ? 2.625 -15.586 47.094 1 38 277 LEU A O 1
ATOM 2171 N N . TRP A 1 278 ? 4.598 -14.609 46.75 1 39.22 278 TRP A N 1
ATOM 2172 C CA . TRP A 1 278 ? 4.816 -14.586 48.219 1 39.22 278 TRP A CA 1
ATOM 2173 C C . TRP A 1 278 ? 4.328 -13.266 48.812 1 39.22 278 TRP A C 1
ATOM 2175 O O . TRP A 1 278 ? 4.219 -13.141 50.031 1 39.22 278 TRP A O 1
ATOM 2185 N N . GLY A 1 279 ? 4.336 -12.18 47.969 1 35.94 279 GLY A N 1
ATOM 2186 C CA . GLY A 1 279 ? 3.852 -11 48.656 1 35.94 279 GLY A CA 1
ATOM 2187 C C . GLY A 1 279 ? 2.338 -10.906 48.688 1 35.94 279 GLY A C 1
ATOM 2188 O O . GLY A 1 279 ? 1.758 -10 48.094 1 35.94 279 GLY A O 1
ATOM 2189 N N . GLY A 1 280 ? 1.624 -11.93 48.719 1 30.28 280 GLY A N 1
ATOM 2190 C CA . GLY A 1 280 ? 0.372 -11.812 49.469 1 30.28 280 GLY A CA 1
ATOM 2191 C C . GLY A 1 280 ? 0.531 -11.148 50.812 1 30.28 280 GLY A C 1
ATOM 2192 O O . GLY A 1 280 ? 1.602 -11.219 51.438 1 30.28 280 GLY A O 1
ATOM 2193 N N . MET B 1 1 ? 17.047 26.188 0.171 1 65.88 1 MET B N 1
ATOM 2194 C CA . MET B 1 1 ? 15.609 26.438 0.17 1 65.88 1 MET B CA 1
ATOM 2195 C C . MET B 1 1 ? 14.883 25.438 1.06 1 65.88 1 MET B C 1
ATOM 2197 O O . MET B 1 1 ? 15.352 24.312 1.257 1 65.88 1 MET B O 1
ATOM 2201 N N . GLY B 1 2 ? 13.969 25.797 2.008 1 90.75 2 GLY B N 1
ATOM 2202 C CA . GLY B 1 2 ? 13.273 25.031 3.027 1 90.75 2 GLY B CA 1
ATOM 2203 C C . GLY B 1 2 ? 12.398 23.938 2.457 1 90.75 2 GLY B C 1
ATOM 2204 O O . GLY B 1 2 ? 12.141 23.906 1.252 1 90.75 2 GLY B O 1
ATOM 2205 N N . LEU B 1 3 ? 12.086 22.953 3.242 1 96.75 3 LEU B N 1
ATOM 2206 C CA . LEU B 1 3 ? 11.273 21.797 2.857 1 96.75 3 LEU B CA 1
ATOM 2207 C C . LEU B 1 3 ? 9.789 22.156 2.869 1 96.75 3 LEU B C 1
ATOM 2209 O O . LEU B 1 3 ? 9.32 22.828 3.783 1 96.75 3 LEU B O 1
ATOM 2213 N N . ARG B 1 4 ? 9.156 21.906 1.776 1 98.5 4 ARG B N 1
ATOM 2214 C CA . ARG B 1 4 ? 7.699 21.922 1.822 1 98.5 4 ARG B CA 1
ATOM 2215 C C . ARG B 1 4 ? 7.152 20.5 2.023 1 98.5 4 ARG B C 1
ATOM 2217 O O . ARG B 1 4 ? 7.297 19.641 1.152 1 98.5 4 ARG B O 1
ATOM 2224 N N . ILE B 1 5 ? 6.562 20.297 3.158 1 98.88 5 ILE B N 1
ATOM 2225 C CA . ILE B 1 5 ? 6.113 18.969 3.566 1 98.88 5 ILE B CA 1
ATOM 2226 C C . ILE B 1 5 ? 4.59 18.953 3.672 1 98.88 5 ILE B C 1
ATOM 2228 O O . ILE B 1 5 ? 3.998 19.781 4.352 1 98.88 5 ILE B O 1
ATOM 2232 N N . VAL B 1 6 ? 3.996 18.047 2.939 1 98.94 6 VAL B N 1
ATOM 2233 C CA . VAL B 1 6 ? 2.574 17.766 3.109 1 98.94 6 VAL B CA 1
ATOM 2234 C C . VAL B 1 6 ? 2.387 16.578 4.055 1 98.94 6 VAL B C 1
ATOM 2236 O O . VAL B 1 6 ? 3.098 15.578 3.949 1 98.94 6 VAL B O 1
ATOM 2239 N N . VAL B 1 7 ? 1.505 16.703 4.996 1 98.94 7 VAL B N 1
ATOM 2240 C CA . VAL B 1 7 ? 1.226 15.609 5.918 1 98.94 7 VAL B CA 1
ATOM 2241 C C . VAL B 1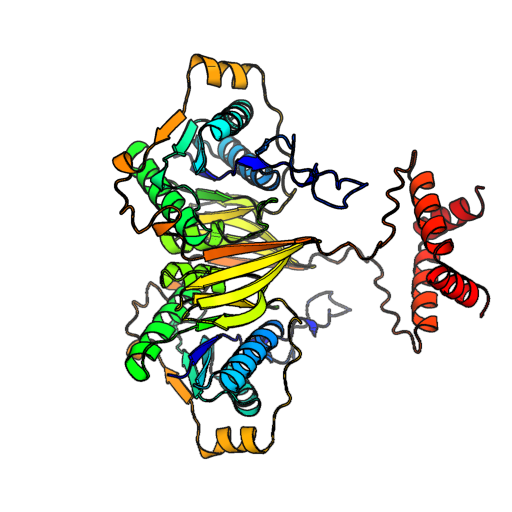 7 ? -0.276 15.328 5.949 1 98.94 7 VAL B C 1
ATOM 2243 O O . VAL B 1 7 ? -1.08 16.25 6.137 1 98.94 7 VAL B O 1
ATOM 2246 N N . GLY B 1 8 ? -0.62 14.055 5.68 1 98.69 8 GLY B N 1
ATOM 2247 C CA . GLY B 1 8 ? -2.018 13.656 5.688 1 98.69 8 GLY B CA 1
ATOM 2248 C C . GLY B 1 8 ? -2.521 13.266 7.066 1 98.69 8 GLY B C 1
ATOM 2249 O O . GLY B 1 8 ? -1.78 12.688 7.859 1 98.69 8 GLY B O 1
ATOM 2250 N N . PHE B 1 9 ? -3.824 13.555 7.305 1 98.38 9 PHE B N 1
ATOM 2251 C CA . PHE B 1 9 ? -4.488 13.047 8.5 1 98.38 9 PHE B CA 1
ATOM 2252 C C . PHE B 1 9 ? -5.941 12.703 8.203 1 98.38 9 PHE B C 1
ATOM 2254 O O . PHE B 1 9 ? -6.508 13.18 7.215 1 98.38 9 PHE B O 1
ATOM 2261 N N . LYS B 1 10 ? -6.465 11.836 8.992 1 96.81 10 LYS B N 1
ATOM 2262 C CA . LYS B 1 10 ? -7.867 11.461 8.859 1 96.81 10 LYS B CA 1
ATOM 2263 C C . LYS B 1 10 ? -8.641 11.742 10.148 1 96.81 10 LYS B C 1
ATOM 2265 O O . LYS B 1 10 ? -8.117 11.539 11.242 1 96.81 10 LYS B O 1
ATOM 2270 N N . TRP B 1 11 ? -9.836 12.352 9.977 1 95.06 11 TRP B N 1
ATOM 2271 C CA . TRP B 1 11 ? -10.812 12.492 11.055 1 95.06 11 TRP B CA 1
ATOM 2272 C C . TRP B 1 11 ? -11.648 11.227 11.211 1 95.06 11 TRP B C 1
ATOM 2274 O O . TRP B 1 11 ? -12.352 10.828 10.289 1 95.06 11 TRP B O 1
ATOM 2284 N N . VAL B 1 12 ? -11.461 10.523 12.406 1 92.31 12 VAL B N 1
ATOM 2285 C CA . VAL B 1 12 ? -12.047 9.188 12.531 1 92.31 12 VAL B CA 1
ATOM 2286 C C . VAL B 1 12 ? -12.859 9.102 13.82 1 92.31 12 VAL B C 1
ATOM 2288 O O . VAL B 1 12 ? -12.609 9.844 14.773 1 92.31 12 VAL B O 1
ATOM 2291 N N . PRO B 1 13 ? -13.852 8.188 13.766 1 87.31 13 PRO B N 1
ATOM 2292 C CA . PRO B 1 13 ? -14.461 7.883 15.062 1 87.31 13 PRO B CA 1
ATOM 2293 C C . PRO B 1 13 ? -13.477 7.25 16.047 1 87.31 13 PRO B C 1
ATOM 2295 O O . PRO B 1 13 ? -12.617 6.461 15.641 1 87.31 13 PRO B O 1
ATOM 2298 N N . ASN B 1 14 ? -13.602 7.676 17.25 1 82.62 14 ASN B N 1
ATOM 2299 C CA . ASN B 1 14 ? -12.75 7.082 18.281 1 82.62 14 ASN B CA 1
ATOM 2300 C C . ASN B 1 14 ? -13.195 5.664 18.625 1 82.62 14 ASN B C 1
ATOM 2302 O O . ASN B 1 14 ? -13.797 5.43 19.672 1 82.62 14 ASN B O 1
ATOM 2306 N N . THR B 1 15 ? -12.969 4.762 17.766 1 69.81 15 THR B N 1
ATOM 2307 C CA . THR B 1 15 ? -13.414 3.383 17.906 1 69.81 15 THR B CA 1
ATOM 2308 C C . THR B 1 15 ? -12.734 2.703 19.078 1 69.81 15 THR B C 1
ATOM 2310 O O . THR B 1 15 ? -13.195 1.667 19.562 1 69.81 15 THR B O 1
ATOM 2313 N N . GLN B 1 16 ? -11.711 3.199 19.406 1 62.66 16 GLN B N 1
ATOM 2314 C CA . GLN B 1 16 ? -11.039 2.627 20.562 1 62.66 16 GLN B CA 1
ATOM 2315 C C . GLN B 1 16 ? -11.789 2.945 21.844 1 62.66 16 GLN B C 1
ATOM 2317 O O . GLN B 1 16 ? -11.586 2.291 22.875 1 62.66 16 GLN B O 1
ATOM 2322 N N . ALA B 1 17 ? -12.688 3.898 21.625 1 55.78 17 ALA B N 1
ATOM 2323 C CA . ALA B 1 17 ? -13.5 4.289 22.766 1 55.78 17 ALA B CA 1
ATOM 2324 C C . ALA B 1 17 ? -14.828 3.537 22.781 1 55.78 17 ALA B C 1
ATOM 2326 O O . ALA B 1 17 ? -15.703 3.82 23.609 1 55.78 17 ALA B O 1
ATOM 2327 N N . VAL B 1 18 ? -15.008 2.729 21.672 1 55.19 18 VAL B N 1
ATOM 2328 C CA . VAL B 1 18 ? -16.297 2.076 21.531 1 55.19 18 VAL B CA 1
ATOM 2329 C C . VAL B 1 18 ? -16.516 1.081 22.672 1 55.19 18 VAL B C 1
ATOM 2331 O O . VAL B 1 18 ? -15.602 0.32 23 1 55.19 18 VAL B O 1
ATOM 2334 N N . ARG B 1 19 ? -17.562 1.443 23.344 1 54.5 19 ARG B N 1
ATOM 2335 C CA . ARG B 1 19 ? -18.062 0.605 24.422 1 54.5 19 ARG B CA 1
ATOM 2336 C C . ARG B 1 19 ? -19.031 -0.453 23.906 1 54.5 19 ARG B C 1
ATOM 2338 O O . ARG B 1 19 ? -19.719 -0.231 22.906 1 54.5 19 ARG B O 1
ATOM 2345 N N . ILE B 1 20 ? -18.656 -1.682 23.953 1 49.25 20 ILE B N 1
ATOM 2346 C CA . ILE B 1 20 ? -19.609 -2.75 23.703 1 49.25 20 ILE B CA 1
ATOM 2347 C C . ILE B 1 20 ? -20.781 -2.643 24.688 1 49.25 20 ILE B C 1
ATOM 2349 O O . ILE B 1 20 ? -20.562 -2.496 25.891 1 49.25 20 ILE B O 1
ATOM 2353 N N . ASP B 1 21 ? -21.906 -2.457 24.016 1 50.88 21 ASP B N 1
ATOM 2354 C CA . ASP B 1 21 ? -23.062 -2.576 24.891 1 50.88 21 ASP B CA 1
ATOM 2355 C C . ASP B 1 21 ? -23.062 -3.912 25.641 1 50.88 21 ASP B C 1
ATOM 2357 O O . ASP B 1 21 ? -23.125 -4.973 25.016 1 50.88 21 ASP B O 1
ATOM 2361 N N . PRO B 1 22 ? -22.812 -3.738 26.844 1 52.38 22 PRO B N 1
ATOM 2362 C CA . PRO B 1 22 ? -22.719 -4.992 27.578 1 52.38 22 PRO B CA 1
ATOM 2363 C C . PRO B 1 22 ? -23.984 -5.848 27.469 1 52.38 22 PRO B C 1
ATOM 2365 O O . PRO B 1 22 ? -23.922 -7.066 27.656 1 52.38 22 PRO B O 1
ATOM 2368 N N . LYS B 1 23 ? -25.016 -5.199 27.172 1 50.38 23 LYS B N 1
ATOM 2369 C CA . LYS B 1 23 ? -26.281 -5.926 27.094 1 50.38 23 LYS B CA 1
ATOM 2370 C C . LYS B 1 23 ? -26.469 -6.574 25.734 1 50.38 23 LYS B C 1
ATOM 2372 O O . LYS B 1 23 ? -26.906 -7.727 25.641 1 50.38 23 LYS B O 1
ATOM 2377 N N . THR B 1 24 ? -26.125 -5.844 24.766 1 51.53 24 THR B N 1
ATOM 2378 C CA . THR B 1 24 ? -26.484 -6.324 23.438 1 51.53 24 THR B CA 1
ATOM 2379 C C . THR B 1 24 ? -25.25 -6.852 22.703 1 51.53 24 THR B C 1
ATOM 2381 O O . THR B 1 24 ? -25.375 -7.539 21.688 1 51.53 24 THR B O 1
ATOM 2384 N N . GLY B 1 25 ? -24.203 -6.551 23.297 1 45.38 25 GLY B N 1
ATOM 2385 C CA . GLY B 1 25 ? -22.938 -6.941 22.672 1 45.38 25 GLY B CA 1
ATOM 2386 C C . GLY B 1 25 ? -22.625 -6.148 21.422 1 45.38 25 GLY B C 1
ATOM 2387 O O . GLY B 1 25 ? -21.703 -6.492 20.688 1 45.38 25 GLY B O 1
ATOM 2388 N N . THR B 1 26 ? -23.547 -5.289 21.25 1 49.44 26 THR B N 1
ATOM 2389 C CA . THR B 1 26 ? -23.391 -4.508 20.031 1 49.44 26 THR B CA 1
ATOM 2390 C C . THR B 1 26 ? -22.516 -3.279 20.266 1 49.44 26 THR B C 1
ATOM 2392 O O . THR B 1 26 ? -22.391 -2.816 21.406 1 49.44 26 THR B O 1
ATOM 2395 N N . LEU B 1 27 ? -21.828 -2.9 19.297 1 51.69 27 LEU B N 1
ATOM 2396 C CA . LEU B 1 27 ? -21.047 -1.677 19.359 1 51.69 27 LEU B CA 1
ATOM 2397 C C . LEU B 1 27 ? -21.938 -0.457 19.531 1 51.69 27 LEU B C 1
ATOM 2399 O O . LEU B 1 27 ? -22.906 -0.278 18.797 1 51.69 27 LEU B O 1
ATOM 2403 N N . ILE B 1 28 ? -21.984 0.077 20.797 1 54.84 28 ILE B N 1
ATOM 2404 C CA . ILE B 1 28 ? -22.672 1.352 20.969 1 54.84 28 ILE B CA 1
ATOM 2405 C C . ILE B 1 28 ? -21.922 2.447 20.203 1 54.84 28 ILE B C 1
ATOM 2407 O O . ILE B 1 28 ? -20.844 2.869 20.625 1 54.84 28 ILE B O 1
ATOM 2411 N N . ARG B 1 29 ? -22.312 2.568 19.062 1 53.28 29 ARG B N 1
ATOM 2412 C CA . ARG B 1 29 ? -21.734 3.598 18.203 1 53.28 29 ARG B CA 1
ATOM 2413 C C . ARG B 1 29 ? -22.188 4.988 18.641 1 53.28 29 ARG B C 1
ATOM 2415 O O . ARG B 1 29 ? -21.609 5.992 18.219 1 53.28 29 ARG B O 1
ATOM 2422 N N . GLN B 1 30 ? -23.312 5.012 19.359 1 56 30 GLN B N 1
ATOM 2423 C CA . GLN B 1 30 ? -23.828 6.324 19.75 1 56 30 GLN B CA 1
ATOM 2424 C C . GLN B 1 30 ? -22.875 7.008 20.734 1 56 30 GLN B C 1
ATOM 2426 O O . GLN B 1 30 ? -22.422 6.387 21.703 1 56 30 GLN B O 1
ATOM 2431 N N . GLY B 1 31 ? -22.359 8.141 20.281 1 62.84 31 GLY B N 1
ATOM 2432 C CA . GLY B 1 31 ? -21.656 9.047 21.172 1 62.84 31 GLY B CA 1
ATOM 2433 C C . GLY B 1 31 ? -20.141 8.93 21.062 1 62.84 31 GLY B C 1
ATOM 2434 O O . GLY B 1 31 ? -19.422 9.297 22 1 62.84 31 GLY B O 1
ATOM 2435 N N . VAL B 1 32 ? -19.734 8.172 19.984 1 74.81 32 VAL B N 1
ATOM 2436 C CA . VAL B 1 32 ? -18.266 8.094 19.906 1 74.81 32 VAL B CA 1
ATOM 2437 C C . VAL B 1 32 ? -17.719 9.383 19.312 1 74.81 32 VAL B C 1
ATOM 2439 O O . VAL B 1 32 ? -18.078 9.773 18.203 1 74.81 32 VAL B O 1
ATOM 2442 N N . PRO B 1 33 ? -16.969 10.07 20.172 1 84.38 33 PRO B N 1
ATOM 2443 C CA . PRO B 1 33 ? -16.375 11.297 19.625 1 84.38 33 PRO B CA 1
ATOM 2444 C C . PRO B 1 33 ? -15.414 11.031 18.469 1 84.38 33 PRO B C 1
ATOM 2446 O O . PRO B 1 33 ? -14.859 9.938 18.359 1 84.38 33 PRO B O 1
ATOM 2449 N N . SER B 1 34 ? -15.383 11.961 17.547 1 91.38 34 SER B N 1
ATOM 2450 C CA . SER B 1 34 ? -14.398 11.891 16.469 1 91.38 34 SER B CA 1
ATOM 2451 C C . SER B 1 34 ? -13.094 12.562 16.859 1 91.38 34 SER B C 1
ATOM 2453 O O . SER B 1 34 ? -13.094 13.508 17.656 1 91.38 34 SER B O 1
ATOM 2455 N N . ILE B 1 35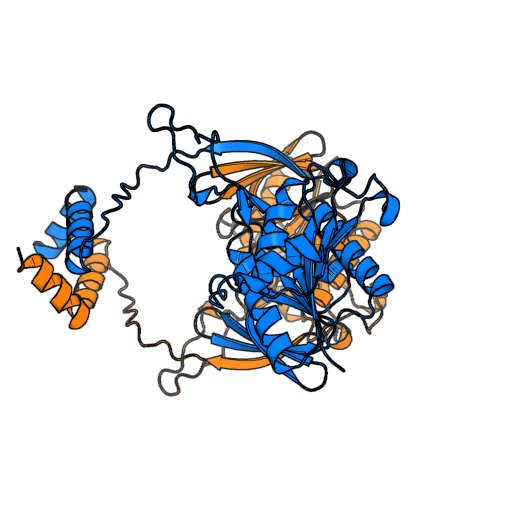 ? -12.031 11.992 16.406 1 93.94 35 ILE B N 1
ATOM 2456 C CA . ILE B 1 35 ? -10.695 12.484 16.719 1 93.94 35 ILE B CA 1
ATOM 2457 C C . ILE B 1 35 ? -9.805 12.406 15.484 1 93.94 35 ILE B C 1
ATOM 2459 O O . ILE B 1 35 ? -10.188 11.812 14.477 1 93.94 35 ILE B O 1
ATOM 2463 N N . ILE B 1 36 ? -8.703 13.094 15.594 1 96.81 36 ILE B N 1
ATOM 2464 C CA . ILE B 1 36 ? -7.641 12.852 14.617 1 96.81 36 ILE B CA 1
ATOM 2465 C C . ILE B 1 36 ? -7.156 11.406 14.734 1 96.81 36 ILE B C 1
ATOM 2467 O O . ILE B 1 36 ? -6.957 10.898 15.844 1 96.81 36 ILE B O 1
ATOM 2471 N N . ASN B 1 37 ? -7.023 10.766 13.625 1 95.69 37 ASN B N 1
ATOM 2472 C CA . ASN B 1 37 ? -6.426 9.438 13.641 1 95.69 37 ASN B CA 1
ATOM 2473 C C . ASN B 1 37 ? -5.082 9.43 14.359 1 95.69 37 ASN B C 1
ATOM 2475 O O . ASN B 1 37 ? -4.129 10.07 13.914 1 95.69 37 ASN B O 1
ATOM 2479 N N . PRO B 1 38 ? -4.945 8.703 15.414 1 94.5 38 PRO B N 1
ATOM 2480 C CA . PRO B 1 38 ? -3.783 8.812 16.297 1 94.5 38 PRO B CA 1
ATOM 2481 C C . PRO B 1 38 ? -2.467 8.523 15.578 1 94.5 38 PRO B C 1
ATOM 2483 O O . PRO B 1 38 ? -1.497 9.273 15.734 1 94.5 38 PRO B O 1
ATOM 2486 N N . PRO B 1 39 ? -2.408 7.52 14.719 1 95.25 39 PRO B N 1
ATOM 2487 C CA . PRO B 1 39 ? -1.14 7.277 14.023 1 95.25 39 PRO B CA 1
ATOM 2488 C C . PRO B 1 39 ? -0.693 8.461 13.172 1 95.25 39 PRO B C 1
ATOM 2490 O O . PRO B 1 39 ? 0.503 8.641 12.93 1 95.25 39 PRO B O 1
ATOM 2493 N N . ASP B 1 40 ? -1.57 9.297 12.75 1 97.75 40 ASP B N 1
ATOM 2494 C CA . ASP B 1 40 ? -1.227 10.43 11.898 1 97.75 40 ASP B CA 1
ATOM 2495 C C . ASP B 1 40 ? -0.435 11.484 12.672 1 97.75 40 ASP B C 1
ATOM 2497 O O . ASP B 1 40 ? 0.337 12.242 12.086 1 97.75 40 ASP B O 1
ATOM 2501 N N . LEU B 1 41 ? -0.624 11.484 13.984 1 98.38 41 LEU B N 1
ATOM 2502 C CA . LEU B 1 41 ? 0.044 12.484 14.812 1 98.38 41 LEU B CA 1
ATOM 2503 C C . LEU B 1 41 ? 1.552 12.266 14.82 1 98.38 41 LEU B C 1
ATOM 2505 O O . LEU B 1 41 ? 2.324 13.219 14.898 1 98.38 41 LEU B O 1
ATOM 2509 N N . ALA B 1 42 ? 1.958 11.031 14.703 1 98.12 42 ALA B N 1
ATOM 2510 C CA . ALA B 1 42 ? 3.389 10.75 14.602 1 98.12 42 ALA B CA 1
ATOM 2511 C C . ALA B 1 42 ? 3.967 11.336 13.32 1 98.12 42 ALA B C 1
ATOM 2513 O O . ALA B 1 42 ? 5.078 11.875 13.32 1 98.12 42 ALA B O 1
ATOM 2514 N N . ALA B 1 43 ? 3.24 11.211 12.273 1 98.56 43 ALA B N 1
ATOM 2515 C CA . ALA B 1 43 ? 3.67 11.773 10.992 1 98.56 43 ALA B CA 1
ATOM 2516 C C . ALA B 1 43 ? 3.73 13.297 11.062 1 98.56 43 ALA B C 1
ATOM 2518 O O . ALA B 1 43 ? 4.664 13.906 10.539 1 98.56 43 ALA B O 1
ATOM 2519 N N . VAL B 1 44 ? 2.768 13.883 11.719 1 98.81 44 VAL B N 1
ATOM 2520 C CA . VAL B 1 44 ? 2.74 15.336 11.875 1 98.81 44 VAL B CA 1
ATOM 2521 C C . VAL B 1 44 ? 3.963 15.789 12.672 1 98.81 44 VAL B C 1
ATOM 2523 O O . VAL B 1 44 ? 4.621 16.766 12.305 1 98.81 44 VAL B O 1
ATOM 2526 N N . GLU B 1 45 ? 4.25 15.055 13.711 1 98.88 45 GLU B N 1
ATOM 2527 C CA . GLU B 1 45 ? 5.395 15.43 14.531 1 98.88 45 GLU B CA 1
ATOM 2528 C C . GLU B 1 45 ? 6.695 15.328 13.75 1 98.88 45 GLU B C 1
ATOM 2530 O O . GLU B 1 45 ? 7.551 16.219 13.836 1 98.88 45 GLU B O 1
ATOM 2535 N N . LEU B 1 46 ? 6.797 14.297 12.961 1 98.69 46 LEU B N 1
ATOM 2536 C CA . LEU B 1 46 ? 7.992 14.18 12.133 1 98.69 46 LEU B CA 1
ATOM 2537 C C . LEU B 1 46 ? 8.094 15.352 11.156 1 98.69 46 LEU B C 1
ATOM 2539 O O . LEU B 1 46 ? 9.172 15.922 10.977 1 98.69 46 LEU B O 1
ATOM 2543 N N . ALA B 1 47 ? 7.012 15.703 10.539 1 98.81 47 ALA B N 1
ATOM 2544 C CA . ALA B 1 47 ? 6.992 16.828 9.617 1 98.81 47 ALA B CA 1
ATOM 2545 C C . ALA B 1 47 ? 7.473 18.109 10.297 1 98.81 47 ALA B C 1
ATOM 2547 O O . ALA B 1 47 ? 8.297 18.844 9.742 1 98.81 47 ALA B O 1
ATOM 2548 N N . LEU B 1 48 ? 6.973 18.344 11.484 1 98.75 48 LEU B N 1
ATOM 2549 C CA . LEU B 1 48 ? 7.32 19.547 12.219 1 98.75 48 LEU B CA 1
ATOM 2550 C C . LEU B 1 48 ? 8.789 19.531 12.625 1 98.75 48 LEU B C 1
ATOM 2552 O O . LEU B 1 48 ? 9.469 20.562 12.547 1 98.75 48 LEU B O 1
ATOM 2556 N N . ARG B 1 49 ? 9.289 18.375 13.016 1 98.5 49 ARG B N 1
ATOM 2557 C CA . ARG B 1 49 ? 10.695 18.266 13.383 1 98.5 49 ARG B CA 1
ATOM 2558 C C . ARG B 1 49 ? 11.594 18.562 12.188 1 98.5 49 ARG B C 1
ATOM 2560 O O . ARG B 1 49 ? 12.602 19.266 12.32 1 98.5 49 ARG B O 1
ATOM 2567 N N . LEU B 1 50 ? 11.234 18 11.086 1 98.44 50 LEU B N 1
ATOM 2568 C CA . LEU B 1 50 ? 12.023 18.234 9.883 1 98.44 50 LEU B CA 1
ATOM 2569 C C . LEU B 1 50 ? 11.992 19.703 9.492 1 98.44 50 LEU B C 1
ATOM 2571 O O . LEU B 1 50 ? 13.031 20.281 9.148 1 98.44 50 LEU B O 1
ATOM 2575 N N . ARG B 1 51 ? 10.859 20.328 9.57 1 98.12 51 ARG B N 1
ATOM 2576 C CA . ARG B 1 51 ? 10.742 21.75 9.258 1 98.12 51 ARG B CA 1
ATOM 2577 C C . ARG B 1 51 ? 11.555 22.594 10.234 1 98.12 51 ARG B C 1
ATOM 2579 O O . ARG B 1 51 ? 12.195 23.562 9.836 1 98.12 51 ARG B O 1
ATOM 2586 N N . ASP B 1 52 ? 11.477 22.203 11.5 1 98 52 ASP B N 1
ATOM 2587 C CA . ASP B 1 52 ? 12.234 22.938 12.508 1 98 52 ASP B CA 1
ATOM 2588 C C . ASP B 1 52 ? 13.734 22.875 12.219 1 98 52 ASP B C 1
ATOM 2590 O O . ASP B 1 52 ? 14.461 23.844 12.461 1 98 52 ASP B O 1
ATOM 2594 N N . GLU B 1 53 ? 14.125 21.781 11.711 1 97.19 53 GLU B N 1
ATOM 2595 C CA . GLU B 1 53 ? 15.547 21.562 11.477 1 97.19 53 GLU B CA 1
ATOM 2596 C C . GLU B 1 53 ? 15.992 22.172 10.148 1 97.19 53 GLU B C 1
ATOM 2598 O O . GLU B 1 53 ? 17.078 22.734 10.055 1 97.19 53 GLU B O 1
ATOM 2603 N N . TYR B 1 54 ? 15.18 22.094 9.133 1 97.19 54 TYR B N 1
ATOM 2604 C CA . TYR B 1 54 ? 15.664 22.406 7.793 1 97.19 54 TYR B CA 1
ATOM 2605 C C . TYR B 1 54 ? 14.93 23.609 7.219 1 97.19 54 TYR B C 1
ATOM 2607 O O . TYR B 1 54 ? 15.281 24.094 6.141 1 97.19 54 TYR B O 1
ATOM 2615 N N . GLY B 1 55 ? 13.945 24.141 7.914 1 97.44 55 GLY B N 1
ATOM 2616 C CA . GLY B 1 55 ? 13.156 25.25 7.414 1 97.44 55 GLY B CA 1
ATOM 2617 C C . GLY B 1 55 ? 12.07 24.828 6.438 1 97.44 55 GLY B C 1
ATOM 2618 O O . GLY B 1 55 ? 11.992 23.656 6.062 1 97.44 55 GLY B O 1
ATOM 2619 N N . GLY B 1 56 ? 11.18 25.781 6.062 1 97.75 56 GLY B N 1
ATOM 2620 C CA . GLY B 1 56 ? 10.094 25.516 5.125 1 97.75 56 GLY B CA 1
ATOM 2621 C C . GLY B 1 56 ? 8.719 25.578 5.762 1 97.75 56 GLY B C 1
ATOM 2622 O O . GLY B 1 56 ? 8.469 26.438 6.609 1 97.75 56 GLY B O 1
ATOM 2623 N N . GLU B 1 57 ? 7.879 24.75 5.273 1 98.31 57 GLU B N 1
ATOM 2624 C CA . GLU B 1 57 ? 6.508 24.781 5.777 1 98.31 57 GLU B CA 1
ATOM 2625 C C . GLU B 1 57 ? 5.898 23.391 5.832 1 98.31 57 GLU B C 1
ATOM 2627 O O . GLU B 1 57 ? 6.234 22.531 5.02 1 98.31 57 GLU B O 1
ATOM 2632 N N . VAL B 1 58 ? 5.094 23.203 6.77 1 98.88 58 VAL B N 1
ATOM 2633 C CA . VAL B 1 58 ? 4.297 21.984 6.922 1 98.88 58 VAL B CA 1
ATOM 2634 C C . VAL B 1 58 ? 2.84 22.281 6.574 1 98.88 58 VAL B C 1
ATOM 2636 O O . VAL B 1 58 ? 2.232 23.203 7.141 1 98.88 58 VAL B O 1
ATOM 2639 N N . ILE B 1 59 ? 2.316 21.547 5.633 1 98.94 59 ILE B N 1
ATOM 2640 C CA . ILE B 1 59 ? 0.941 21.688 5.168 1 98.94 59 ILE B CA 1
ATOM 2641 C C . ILE B 1 59 ? 0.159 20.422 5.488 1 98.94 59 ILE B C 1
ATOM 2643 O O . ILE B 1 59 ? 0.483 19.344 4.988 1 98.94 59 ILE B O 1
ATOM 2647 N N . ALA B 1 60 ? -0.862 20.516 6.312 1 98.94 60 ALA B N 1
ATOM 2648 C CA . ALA B 1 60 ? -1.723 19.375 6.617 1 98.94 60 ALA B CA 1
ATOM 2649 C C . ALA B 1 60 ? -2.832 19.234 5.582 1 98.94 60 ALA B C 1
ATOM 2651 O O . ALA B 1 60 ? -3.422 20.219 5.152 1 98.94 60 ALA B O 1
ATOM 2652 N N . VAL B 1 61 ? -3.076 17.969 5.18 1 98.88 61 VAL B N 1
ATOM 2653 C CA . VAL B 1 61 ? -4.148 17.734 4.215 1 98.88 61 VAL B CA 1
ATOM 2654 C C . VAL B 1 61 ? -5.074 16.641 4.73 1 98.88 61 VAL B C 1
ATOM 2656 O O . VAL B 1 61 ? -4.629 15.703 5.395 1 98.88 61 VAL B O 1
ATOM 2659 N N . THR B 1 62 ? -6.324 16.734 4.43 1 98.5 62 THR B N 1
ATOM 2660 C CA . THR B 1 62 ? -7.309 15.711 4.766 1 98.5 62 THR B CA 1
ATOM 2661 C C . THR B 1 62 ? -8.469 15.734 3.773 1 98.5 62 THR B C 1
ATOM 2663 O O . THR B 1 62 ? -8.789 16.781 3.203 1 98.5 62 THR B O 1
ATOM 2666 N N . MET B 1 63 ? -8.891 14.594 3.41 1 97.31 63 MET B N 1
ATOM 2667 C CA . MET B 1 63 ? -10.188 14.453 2.756 1 97.31 63 MET B CA 1
ATOM 2668 C C . MET B 1 63 ? -11.273 14.07 3.764 1 97.31 63 MET B C 1
ATOM 2670 O O . MET B 1 63 ? -11.125 13.086 4.492 1 97.31 63 MET B O 1
ATOM 2674 N N . GLY B 1 64 ? -12.273 14.867 3.863 1 95.25 64 GLY B N 1
ATOM 2675 C CA . GLY B 1 64 ? -13.32 14.531 4.816 1 95.25 64 GLY B CA 1
ATOM 2676 C C . GLY B 1 64 ? -14.438 15.562 4.871 1 95.25 64 GLY B C 1
ATOM 2677 O O . GLY B 1 64 ? -14.359 16.594 4.211 1 95.25 64 GLY B O 1
ATOM 2678 N N . PRO B 1 65 ? -15.414 15.258 5.668 1 94.81 65 PRO B N 1
ATOM 2679 C CA . PRO B 1 65 ? -16.531 16.188 5.844 1 94.81 65 PRO B CA 1
ATOM 2680 C C . PRO B 1 65 ? -16.172 17.391 6.723 1 94.81 65 PRO B C 1
ATOM 2682 O O . PRO B 1 65 ? -15.109 17.391 7.348 1 94.81 65 PRO B O 1
ATOM 2685 N N . PRO B 1 66 ? -17.031 18.328 6.844 1 95.19 66 PRO B N 1
ATOM 2686 C CA . PRO B 1 66 ? -16.734 19.609 7.5 1 95.19 66 PRO B CA 1
ATOM 2687 C C . PRO B 1 66 ? -16.234 19.438 8.93 1 95.19 66 PRO B C 1
ATOM 2689 O O . PRO B 1 66 ? -15.328 20.156 9.367 1 95.19 66 PRO B O 1
ATOM 2692 N N . PRO B 1 67 ? -16.656 18.469 9.734 1 95 67 PRO B N 1
ATOM 2693 C CA . PRO B 1 67 ? -16.156 18.328 11.102 1 95 67 PRO B CA 1
ATOM 2694 C C . PRO B 1 67 ? -14.648 18.078 11.156 1 95 67 PRO B C 1
ATOM 2696 O O . PRO B 1 67 ? -14.016 18.297 12.195 1 95 67 PRO B O 1
ATOM 2699 N N . ALA B 1 68 ? -14.141 17.625 10.078 1 96.56 68 ALA B N 1
ATOM 2700 C CA . ALA B 1 68 ? -12.703 17.359 10.031 1 96.56 68 ALA B CA 1
ATOM 2701 C C . ALA B 1 68 ? -11.898 18.641 10.219 1 96.56 68 ALA B C 1
ATOM 2703 O O . ALA B 1 68 ? -10.695 18.594 10.492 1 96.56 68 ALA B O 1
ATOM 2704 N N . LEU B 1 69 ? -12.531 19.781 10.109 1 97.5 69 LEU B N 1
ATOM 2705 C CA . LEU B 1 69 ? -11.891 21.078 10.328 1 97.5 69 LEU B CA 1
ATOM 2706 C C . LEU B 1 69 ? -11.359 21.188 11.75 1 97.5 69 LEU B C 1
ATOM 2708 O O . LEU B 1 69 ? -10.352 21.844 11.992 1 97.5 69 LEU B O 1
ATOM 2712 N N . LYS B 1 70 ? -12.016 20.531 12.68 1 96.81 70 LYS B N 1
ATOM 2713 C CA . LYS B 1 70 ? -11.555 20.5 14.062 1 96.81 70 LYS B CA 1
ATOM 2714 C C . LYS B 1 70 ? -10.164 19.875 14.172 1 96.81 70 LYS B C 1
ATOM 2716 O O . LYS B 1 70 ? -9.367 20.281 15.016 1 96.81 70 LYS B O 1
ATOM 2721 N N . GLY B 1 71 ? -9.969 18.859 13.344 1 97.75 71 GLY B N 1
ATOM 2722 C CA . GLY B 1 71 ? -8.641 18.266 13.289 1 97.75 71 GLY B CA 1
ATOM 2723 C C . GLY B 1 71 ? -7.574 19.234 12.789 1 97.75 71 GLY B C 1
ATOM 2724 O O . GLY B 1 71 ? -6.469 19.281 13.328 1 97.75 71 GLY B O 1
ATOM 2725 N N . LEU B 1 72 ? -7.93 19.984 11.812 1 97.62 72 LEU B N 1
ATOM 2726 C CA . LEU B 1 72 ? -7.008 20.984 11.281 1 97.62 72 LEU B CA 1
ATOM 2727 C C . LEU B 1 72 ? -6.68 22.031 12.328 1 97.62 72 LEU B C 1
ATOM 2729 O O . LEU B 1 72 ? -5.531 22.484 12.43 1 97.62 72 LEU B O 1
ATOM 2733 N N . GLU B 1 73 ? -7.684 22.438 13.07 1 97.69 73 GLU B N 1
ATOM 2734 C CA . GLU B 1 73 ? -7.461 23.375 14.164 1 97.69 73 GLU B CA 1
ATOM 2735 C C . GLU B 1 73 ? -6.414 22.844 15.141 1 97.69 73 GLU B C 1
ATOM 2737 O O . GLU B 1 73 ? -5.508 23.578 15.547 1 97.69 73 GLU B O 1
ATOM 2742 N N . HIS B 1 74 ? -6.586 21.594 15.469 1 98.12 74 HIS B N 1
ATOM 2743 C CA . HIS B 1 74 ? -5.648 20.953 16.391 1 98.12 74 HIS B CA 1
ATOM 2744 C C . HIS B 1 74 ? -4.234 20.969 15.812 1 98.12 74 HIS B C 1
ATOM 2746 O O . HIS B 1 74 ? -3.281 21.312 16.516 1 98.12 74 HIS B O 1
ATOM 2752 N N . LEU B 1 75 ? -4.098 20.609 14.555 1 98.75 75 LEU B N 1
ATOM 2753 C CA . LEU B 1 75 ? -2.775 20.484 13.953 1 98.75 75 LEU B CA 1
ATOM 2754 C C . LEU B 1 75 ? -2.117 21.859 13.797 1 98.75 75 LEU B C 1
ATOM 2756 O O . LEU B 1 75 ? -0.903 21.984 13.969 1 98.75 75 LEU B O 1
ATOM 2760 N N . ILE B 1 76 ? -2.877 22.875 13.438 1 98.38 76 ILE B N 1
ATOM 2761 C CA . ILE B 1 76 ? -2.352 24.234 13.398 1 98.38 76 ILE B CA 1
ATOM 2762 C C . ILE B 1 76 ? -1.929 24.656 14.805 1 98.38 76 ILE B C 1
ATOM 2764 O O . ILE B 1 76 ? -0.901 25.312 14.977 1 98.38 76 ILE B O 1
ATOM 2768 N N . GLY B 1 77 ? -2.688 24.25 15.766 1 98.25 77 GLY B N 1
ATOM 2769 C CA . GLY B 1 77 ? -2.318 24.484 17.156 1 98.25 77 GLY B CA 1
ATOM 2770 C C . GLY B 1 77 ? -0.996 23.844 17.531 1 98.25 77 GLY B C 1
ATOM 2771 O O . GLY B 1 77 ? -0.29 24.344 18.406 1 98.25 77 GLY B O 1
ATOM 2772 N N . MET B 1 78 ? -0.673 22.734 16.844 1 98.31 78 MET B N 1
ATOM 2773 C CA . MET B 1 78 ? 0.569 22.016 17.109 1 98.31 78 MET B CA 1
ATOM 2774 C C . MET B 1 78 ? 1.746 22.703 16.406 1 98.31 78 MET B C 1
ATOM 2776 O O . MET B 1 78 ? 2.904 22.406 16.719 1 98.31 78 MET B O 1
ATOM 2780 N N . GLY B 1 79 ? 1.43 23.531 15.422 1 98.38 79 GLY B N 1
ATOM 2781 C CA . GLY B 1 79 ? 2.506 24.234 14.734 1 98.38 79 GLY B CA 1
ATOM 2782 C C . GLY B 1 79 ? 2.439 24.094 13.227 1 98.38 79 GLY B C 1
ATOM 2783 O O . GLY B 1 79 ? 3.266 24.672 12.508 1 98.38 79 GLY B O 1
ATOM 2784 N N . VAL B 1 80 ? 1.497 23.359 12.695 1 98.81 80 VAL B N 1
ATOM 2785 C CA . VAL B 1 80 ? 1.31 23.25 11.258 1 98.81 80 VAL B CA 1
ATOM 2786 C C . VAL B 1 80 ? 1.096 24.625 10.648 1 98.81 80 VAL B C 1
ATOM 2788 O O . VAL B 1 80 ? 0.383 25.453 11.211 1 98.81 80 VAL B O 1
ATOM 2791 N N . ASP B 1 81 ? 1.681 24.859 9.492 1 98.56 81 ASP B N 1
ATOM 2792 C CA . ASP B 1 81 ? 1.722 26.203 8.938 1 98.56 81 ASP B CA 1
ATOM 2793 C C . ASP B 1 81 ? 0.449 26.516 8.148 1 98.56 81 ASP B C 1
ATOM 2795 O O . ASP B 1 81 ? -0.002 27.656 8.117 1 98.56 81 ASP B O 1
ATOM 2799 N N . TYR B 1 82 ? -0.088 25.578 7.488 1 98.75 82 TYR B N 1
ATOM 2800 C CA . TYR B 1 82 ? -1.268 25.766 6.648 1 98.75 82 TYR B CA 1
ATOM 2801 C C . TYR B 1 82 ? -2.023 24.453 6.473 1 98.75 82 TYR B C 1
ATOM 2803 O O . TYR B 1 82 ? -1.492 23.375 6.758 1 98.75 82 TYR B O 1
ATOM 2811 N N . GLY B 1 83 ? -3.268 24.516 6.09 1 98.75 83 GLY B N 1
ATOM 2812 C CA . GLY B 1 83 ? -4.062 23.312 5.883 1 98.75 83 GLY B CA 1
ATOM 2813 C C . GLY B 1 83 ? -4.891 23.359 4.613 1 98.75 83 GLY B C 1
ATOM 2814 O O . GLY B 1 83 ? -5.328 24.422 4.188 1 98.75 83 GLY B O 1
ATOM 2815 N N . TYR B 1 84 ? -5.066 22.234 3.996 1 98.75 84 TYR B N 1
ATOM 2816 C CA . TYR B 1 84 ? -6.043 22.047 2.93 1 98.75 84 TYR B CA 1
ATOM 2817 C C . TYR B 1 84 ? -7.031 20.938 3.293 1 98.75 84 TYR B C 1
ATOM 2819 O O . TYR B 1 84 ? -6.633 19.828 3.65 1 98.75 84 TYR B O 1
ATOM 2827 N N . MET B 1 85 ? -8.211 21.281 3.248 1 98.62 85 MET B N 1
ATOM 2828 C CA . MET B 1 85 ? -9.266 20.281 3.426 1 98.62 85 MET B CA 1
ATOM 2829 C C . MET B 1 85 ? -10.016 20.047 2.119 1 98.62 85 MET B C 1
ATOM 2831 O O . MET B 1 85 ? -10.586 20.984 1.549 1 98.62 85 MET B O 1
ATOM 2835 N N . PHE B 1 86 ? -9.953 18.844 1.63 1 98.31 86 PHE B N 1
ATOM 2836 C CA . PHE B 1 86 ? -10.727 18.438 0.466 1 98.31 86 PHE B CA 1
ATOM 2837 C C . PHE B 1 86 ? -12.086 17.891 0.886 1 98.31 86 PHE B C 1
ATOM 2839 O O . PHE B 1 86 ? -12.188 16.766 1.385 1 98.31 86 PHE B O 1
ATOM 2846 N N . SER B 1 87 ? -13.062 18.734 0.682 1 97.25 87 SER B N 1
ATOM 2847 C CA . SER B 1 87 ? -14.398 18.422 1.181 1 97.25 87 SER B CA 1
ATOM 2848 C C . SER B 1 87 ? -15.461 18.703 0.119 1 97.25 87 SER B C 1
ATOM 2850 O O . SER B 1 87 ? -15.609 19.828 -0.344 1 97.25 87 SER B O 1
ATOM 2852 N N . ASP B 1 88 ? -16.109 17.703 -0.254 1 95.75 88 ASP B N 1
ATOM 2853 C CA . ASP B 1 88 ? -17.172 17.703 -1.267 1 95.75 88 ASP B CA 1
ATOM 2854 C C . ASP B 1 88 ? -18.047 16.469 -1.157 1 95.75 88 ASP B C 1
ATOM 2856 O O . ASP B 1 88 ? -17.547 15.375 -0.856 1 95.75 88 ASP B O 1
ATOM 2860 N N . ARG B 1 89 ? -19.312 16.625 -1.441 1 92.06 89 ARG B N 1
ATOM 2861 C CA . ARG B 1 89 ? -20.203 15.469 -1.428 1 92.06 89 ARG B CA 1
ATOM 2862 C C . ARG B 1 89 ? -19.75 14.414 -2.43 1 92.06 89 ARG B C 1
ATOM 2864 O O . ARG B 1 89 ? -19.922 13.211 -2.203 1 92.06 89 ARG B O 1
ATOM 2871 N N . ALA B 1 90 ? -19.109 14.867 -3.447 1 92 90 ALA B N 1
ATOM 2872 C CA . ALA B 1 90 ? -18.625 13.969 -4.492 1 92 90 ALA B CA 1
ATOM 2873 C C . ALA B 1 90 ? -17.578 13.008 -3.943 1 92 90 ALA B C 1
ATOM 2875 O O . ALA B 1 90 ? -17.312 11.961 -4.547 1 92 90 ALA B O 1
ATOM 2876 N N . PHE B 1 91 ? -16.953 13.281 -2.799 1 93.31 91 PHE B N 1
ATOM 2877 C CA . PHE B 1 91 ? -15.875 12.461 -2.246 1 93.31 91 PHE B CA 1
ATOM 2878 C C . PHE B 1 91 ? -16.438 11.43 -1.277 1 93.31 91 PHE B C 1
ATOM 2880 O O . PHE B 1 91 ? -15.703 10.547 -0.816 1 93.31 91 PHE B O 1
ATOM 2887 N N . ALA B 1 92 ? -17.734 11.523 -0.979 1 89.25 92 ALA B N 1
ATOM 2888 C CA . ALA B 1 92 ? -18.328 10.664 0.038 1 89.25 92 ALA B CA 1
ATOM 2889 C C . ALA B 1 92 ? -18.266 9.203 -0.376 1 89.25 92 ALA B C 1
ATOM 2891 O O . ALA B 1 92 ? -18.453 8.867 -1.547 1 89.25 92 ALA B O 1
ATOM 2892 N N . GLY B 1 93 ? -17.953 8.352 0.638 1 85.69 93 GLY B N 1
ATOM 2893 C CA . GLY B 1 93 ? -17.969 6.918 0.411 1 85.69 93 GLY B CA 1
ATOM 2894 C C . GLY B 1 93 ? -16.734 6.402 -0.293 1 85.69 93 GLY B C 1
ATOM 2895 O O . GLY B 1 93 ? -16.703 5.27 -0.772 1 85.69 93 GLY B O 1
ATOM 2896 N N . ALA B 1 94 ? -15.727 7.188 -0.325 1 87.69 94 ALA B N 1
ATOM 2897 C CA . ALA B 1 94 ? -14.5 6.828 -1.032 1 87.69 94 ALA B CA 1
ATOM 2898 C C . ALA B 1 94 ? -13.773 5.688 -0.326 1 87.69 94 ALA B C 1
ATOM 2900 O O . ALA B 1 94 ? -13.68 5.668 0.904 1 87.69 94 ALA B O 1
ATOM 2901 N N . ASP B 1 95 ? -13.32 4.758 -1.138 1 88.06 95 ASP B N 1
ATOM 2902 C CA . ASP B 1 95 ? -12.391 3.752 -0.636 1 88.06 95 ASP B CA 1
ATOM 2903 C C . ASP B 1 95 ? -10.945 4.242 -0.736 1 88.06 95 ASP B C 1
ATOM 2905 O O . ASP B 1 95 ? -10.703 5.43 -0.955 1 88.06 95 ASP B O 1
ATOM 2909 N N . THR B 1 96 ? -10.016 3.295 -0.46 1 89.56 96 THR B N 1
ATOM 2910 C CA . THR B 1 96 ? -8.625 3.719 -0.38 1 89.56 96 THR B CA 1
ATOM 2911 C C . THR B 1 96 ? -8.109 4.152 -1.751 1 89.56 96 THR B C 1
ATOM 2913 O O . THR B 1 96 ? -7.277 5.055 -1.85 1 89.56 96 THR B O 1
ATOM 2916 N N . LEU B 1 97 ? -8.609 3.551 -2.838 1 90.25 97 LEU B N 1
ATOM 2917 C CA . LEU B 1 97 ? -8.18 3.932 -4.18 1 90.25 97 LEU B CA 1
ATOM 2918 C C . LEU B 1 97 ? -8.633 5.348 -4.516 1 90.25 97 LEU B C 1
ATOM 2920 O O . LEU B 1 97 ? -7.824 6.184 -4.918 1 90.25 97 LEU B O 1
ATOM 2924 N N . ALA B 1 98 ? -9.922 5.598 -4.305 1 92.06 98 ALA B N 1
ATOM 2925 C CA . ALA B 1 98 ? -10.477 6.914 -4.594 1 92.06 98 ALA B CA 1
ATOM 2926 C C . ALA B 1 98 ? -9.875 7.977 -3.678 1 92.06 98 ALA B C 1
ATOM 2928 O O . ALA B 1 98 ? -9.578 9.094 -4.121 1 92.06 98 ALA B O 1
ATOM 2929 N N . THR B 1 99 ? -9.703 7.586 -2.42 1 94 99 THR B N 1
ATOM 2930 C CA . THR B 1 99 ? -9.148 8.523 -1.453 1 94 99 THR B CA 1
ATOM 2931 C C . THR B 1 99 ? -7.715 8.898 -1.827 1 94 99 THR B C 1
ATOM 2933 O O . THR B 1 99 ? -7.367 10.078 -1.856 1 94 99 THR B O 1
ATOM 2936 N N . SER B 1 100 ? -6.871 7.875 -2.148 1 95.25 100 SER B N 1
ATOM 2937 C CA . SER B 1 100 ? -5.48 8.141 -2.492 1 95.25 100 SER B CA 1
ATOM 2938 C C . SER B 1 100 ? -5.375 8.953 -3.779 1 95.25 100 SER B C 1
ATOM 2940 O O . SER B 1 100 ? -4.465 9.773 -3.932 1 95.25 100 SER B O 1
ATOM 2942 N N . TYR B 1 101 ? -6.27 8.758 -4.68 1 95.62 101 TYR B N 1
ATOM 2943 C CA . TYR B 1 101 ? -6.305 9.531 -5.918 1 95.62 101 TYR B CA 1
ATOM 2944 C C . TYR B 1 101 ? -6.57 11 -5.637 1 95.62 101 TYR B C 1
ATOM 2946 O O . TYR B 1 101 ? -5.836 11.875 -6.109 1 95.62 101 TYR B O 1
ATOM 2954 N N . VAL B 1 102 ? -7.574 11.266 -4.809 1 96.81 102 VAL B N 1
ATOM 2955 C CA . VAL B 1 102 ? -7.93 12.641 -4.473 1 96.81 102 VAL B CA 1
ATOM 2956 C C . VAL B 1 102 ? -6.77 13.312 -3.738 1 96.81 102 VAL B C 1
ATOM 2958 O O . VAL B 1 102 ? -6.418 14.461 -4.035 1 96.81 102 VAL B O 1
ATOM 2961 N N . LEU B 1 103 ? -6.18 12.602 -2.811 1 98.06 103 LEU B N 1
ATOM 2962 C CA . LEU B 1 103 ? -5.07 13.156 -2.047 1 98.06 103 LEU B CA 1
ATOM 2963 C C . LEU B 1 103 ? -3.879 13.445 -2.953 1 98.06 103 LEU B C 1
ATOM 2965 O O . LEU B 1 103 ? -3.213 14.477 -2.801 1 98.06 103 LEU B O 1
ATOM 2969 N N . SER B 1 104 ? -3.602 12.562 -3.898 1 98.06 104 SER B N 1
ATOM 2970 C CA . SER B 1 104 ? -2.502 12.781 -4.832 1 98.06 104 SER B CA 1
ATOM 2971 C C . SER B 1 104 ? -2.76 13.992 -5.719 1 98.06 104 SER B C 1
ATOM 2973 O O . SER B 1 104 ? -1.86 14.805 -5.945 1 98.06 104 SER B O 1
ATOM 2975 N N . GLU B 1 105 ? -3.963 14.109 -6.215 1 97.44 105 GLU B N 1
ATOM 2976 C CA . GLU B 1 105 ? -4.336 15.273 -7.008 1 97.44 105 GLU B CA 1
ATOM 2977 C C . GLU B 1 105 ? -4.328 16.547 -6.16 1 97.44 105 GLU B C 1
ATOM 2979 O O . GLU B 1 105 ? -4.008 17.625 -6.656 1 97.44 105 GLU B O 1
ATOM 2984 N N . GLY B 1 106 ? -4.695 16.344 -4.883 1 98.44 106 GLY B N 1
ATOM 2985 C CA . GLY B 1 106 ? -4.578 17.453 -3.941 1 98.44 106 GLY B CA 1
ATOM 2986 C C . GLY B 1 106 ? -3.156 17.938 -3.77 1 98.44 106 GLY B C 1
ATOM 2987 O O . GLY B 1 106 ? -2.916 19.156 -3.707 1 98.44 106 GLY B O 1
ATOM 2988 N N . ILE B 1 107 ? -2.254 17.031 -3.707 1 98.75 107 ILE B N 1
ATOM 2989 C CA . ILE B 1 107 ? -0.845 17.391 -3.582 1 98.75 107 ILE B CA 1
ATOM 2990 C C . ILE B 1 107 ? -0.396 18.156 -4.828 1 98.75 107 ILE B C 1
ATOM 2992 O O . ILE B 1 107 ? 0.299 19.172 -4.723 1 98.75 107 ILE B O 1
ATOM 2996 N N . LYS B 1 108 ? -0.835 17.75 -5.984 1 98.38 108 LYS B N 1
ATOM 2997 C CA . LYS B 1 108 ? -0.526 18.469 -7.215 1 98.38 108 LYS B CA 1
ATOM 2998 C C . LYS B 1 108 ? -1.138 19.859 -7.203 1 98.38 108 LYS B C 1
ATOM 3000 O O . LYS B 1 108 ? -0.52 20.828 -7.676 1 98.38 108 LYS B O 1
ATOM 3005 N N . TYR B 1 109 ? -2.324 19.922 -6.723 1 98.25 109 TYR B N 1
ATOM 3006 C CA . TYR B 1 109 ? -3 21.203 -6.574 1 98.25 109 TYR B CA 1
ATOM 3007 C C . TYR B 1 109 ? -2.193 22.141 -5.688 1 98.25 109 TYR B C 1
ATOM 3009 O O . TYR B 1 109 ? -1.999 23.312 -6.027 1 98.25 109 TYR B O 1
ATOM 3017 N N . ILE B 1 110 ? -1.735 21.625 -4.598 1 98.56 110 ILE B N 1
ATOM 3018 C CA . ILE B 1 110 ? -0.94 22.391 -3.648 1 98.56 110 ILE B CA 1
ATOM 3019 C C . ILE B 1 110 ? 0.354 22.859 -4.312 1 98.56 110 ILE B C 1
ATOM 3021 O O . ILE B 1 110 ? 0.791 23.984 -4.117 1 98.56 110 ILE B O 1
ATOM 3025 N N . GLU B 1 111 ? 0.924 21.984 -5.117 1 98.38 111 GLU B N 1
ATOM 3026 C CA . GLU B 1 111 ? 2.139 22.344 -5.836 1 98.38 111 GLU B CA 1
ATOM 3027 C C . GLU B 1 111 ? 1.896 23.547 -6.758 1 98.38 111 GLU B C 1
ATOM 3029 O O . GLU B 1 111 ? 2.748 24.422 -6.879 1 98.38 111 GLU B O 1
ATOM 3034 N N . ARG B 1 112 ? 0.77 23.578 -7.371 1 97.56 112 ARG B N 1
ATOM 3035 C CA . ARG B 1 112 ? 0.433 24.688 -8.273 1 97.56 112 ARG B CA 1
ATOM 3036 C C . ARG B 1 112 ? 0.216 25.969 -7.496 1 97.56 112 ARG B C 1
ATOM 3038 O O . ARG B 1 112 ? 0.563 27.062 -7.973 1 97.56 112 ARG B O 1
ATOM 3045 N N . GLU B 1 113 ? -0.28 25.844 -6.309 1 96.75 113 GLU B N 1
ATOM 3046 C CA . GLU B 1 113 ? -0.637 27.016 -5.512 1 96.75 113 GLU B CA 1
ATOM 3047 C C . GLU B 1 113 ? 0.572 27.562 -4.754 1 96.75 113 GLU B C 1
ATOM 3049 O O . GLU B 1 113 ? 0.707 28.766 -4.574 1 96.75 113 GLU B O 1
ATOM 3054 N N . ARG B 1 114 ? 1.43 26.625 -4.336 1 96.56 114 ARG B N 1
ATOM 3055 C CA . ARG B 1 114 ? 2.398 27.047 -3.332 1 96.56 114 ARG B CA 1
ATOM 3056 C C . ARG B 1 114 ? 3.818 26.688 -3.752 1 96.56 114 ARG B C 1
ATOM 3058 O O . ARG B 1 114 ? 4.785 27.094 -3.107 1 96.56 114 ARG B O 1
ATOM 3065 N N . GLY B 1 115 ? 3.945 25.922 -4.781 1 96.56 115 GLY B N 1
ATOM 3066 C CA . GLY B 1 115 ? 5.262 25.469 -5.199 1 96.56 115 GLY B CA 1
ATOM 3067 C C . GLY B 1 115 ? 5.48 23.984 -4.961 1 96.56 115 GLY B C 1
ATOM 3068 O O . GLY B 1 115 ? 4.621 23.312 -4.395 1 96.56 115 GLY B O 1
ATOM 3069 N N . ARG B 1 116 ? 6.613 23.578 -5.316 1 97.12 116 ARG B N 1
ATOM 3070 C CA . ARG B 1 116 ? 6.938 22.156 -5.324 1 97.12 116 ARG B CA 1
ATOM 3071 C C . ARG B 1 116 ? 6.867 21.578 -3.918 1 97.12 116 ARG B C 1
ATOM 3073 O O . ARG B 1 116 ? 7.422 22.141 -2.977 1 97.12 116 ARG B O 1
ATOM 3080 N N . VAL B 1 117 ? 6.219 20.438 -3.779 1 98.5 117 VAL B N 1
ATOM 3081 C CA . VAL B 1 117 ? 6.203 19.656 -2.545 1 98.5 117 VAL B CA 1
ATOM 3082 C C . VAL B 1 117 ? 7.395 18.703 -2.516 1 98.5 117 VAL B C 1
ATOM 3084 O O . VAL B 1 117 ? 7.652 17.984 -3.486 1 98.5 117 VAL B O 1
ATOM 3087 N N . ASP B 1 118 ? 8.109 18.656 -1.401 1 98.44 118 ASP B N 1
ATOM 3088 C CA . ASP B 1 118 ? 9.312 17.844 -1.29 1 98.44 118 ASP B CA 1
ATOM 3089 C C . ASP B 1 118 ? 9 16.484 -0.674 1 98.44 118 ASP B C 1
ATOM 3091 O O . ASP B 1 118 ? 9.672 15.492 -0.972 1 98.44 118 ASP B O 1
ATOM 3095 N N . LEU B 1 119 ? 8.07 16.484 0.212 1 98.69 119 LEU B N 1
ATOM 3096 C CA . LEU B 1 119 ? 7.836 15.289 1.013 1 98.69 119 LEU B CA 1
ATOM 3097 C C . LEU B 1 119 ? 6.371 15.18 1.415 1 98.69 119 LEU B C 1
ATOM 3099 O O . LEU B 1 119 ? 5.758 16.172 1.809 1 98.69 119 LEU B O 1
ATOM 3103 N N . ALA B 1 120 ? 5.812 14.062 1.206 1 98.88 120 ALA B N 1
ATOM 3104 C CA . ALA B 1 120 ? 4.492 13.758 1.74 1 98.88 120 ALA B CA 1
ATOM 3105 C C . ALA B 1 120 ? 4.57 12.68 2.82 1 98.88 120 ALA B C 1
ATOM 3107 O O . ALA B 1 120 ? 5.152 11.609 2.6 1 98.88 120 ALA B O 1
ATOM 3108 N N . LEU B 1 121 ? 3.98 12.938 3.953 1 98.75 121 LEU B N 1
ATOM 3109 C CA . LEU B 1 121 ? 4.027 12.023 5.09 1 98.75 121 LEU B CA 1
ATOM 3110 C C . LEU B 1 121 ? 2.623 11.562 5.477 1 98.75 121 LEU B C 1
ATOM 3112 O O . LEU B 1 121 ? 1.678 12.352 5.449 1 98.75 121 LEU B O 1
ATOM 3116 N N . PHE B 1 122 ? 2.504 10.336 5.828 1 98.12 122 PHE B N 1
ATOM 3117 C CA . PHE B 1 122 ? 1.269 9.742 6.32 1 98.12 122 PHE B CA 1
ATOM 3118 C C . PHE B 1 122 ? 1.534 8.891 7.559 1 98.12 122 PHE B C 1
ATOM 3120 O O . PHE B 1 122 ? 2.66 8.445 7.781 1 98.12 122 PHE B O 1
ATOM 3127 N N . GLY B 1 123 ? 0.492 8.719 8.422 1 97.12 123 GLY B N 1
ATOM 3128 C CA . GLY B 1 123 ? 0.588 7.727 9.477 1 97.12 123 GLY B CA 1
ATOM 3129 C C . GLY B 1 123 ? 0.595 6.301 8.953 1 97.12 123 GLY B C 1
ATOM 3130 O O . GLY B 1 123 ? 0.291 6.059 7.785 1 97.12 123 GLY B O 1
ATOM 3131 N N . GLN B 1 124 ? 0.875 5.391 9.797 1 92 124 GLN B N 1
ATOM 3132 C CA . GLN B 1 124 ? 1.011 3.982 9.445 1 92 124 GLN B CA 1
ATOM 3133 C C . GLN B 1 124 ? -0.32 3.402 8.969 1 92 124 GLN B C 1
ATOM 3135 O O . GLN B 1 124 ? -0.363 2.645 8 1 92 124 GLN B O 1
ATOM 3140 N N . GLU B 1 125 ? -1.367 3.711 9.656 1 90.75 125 GLU B N 1
ATOM 3141 C CA . GLU B 1 125 ? -2.703 3.174 9.414 1 90.75 125 GLU B CA 1
ATOM 3142 C C . GLU B 1 125 ? -3.775 4.051 10.062 1 90.75 125 GLU B C 1
ATOM 3144 O O . GLU B 1 125 ? -3.457 5.031 10.734 1 90.75 125 GLU B O 1
ATOM 3149 N N . THR B 1 126 ? -4.973 3.744 9.703 1 86.81 126 THR B N 1
ATOM 3150 C CA . THR B 1 126 ? -6.078 4.406 10.391 1 86.81 126 THR B CA 1
ATOM 3151 C C . THR B 1 126 ? -6.797 3.432 11.32 1 86.81 126 THR B C 1
ATOM 3153 O O . THR B 1 126 ? -6.93 2.248 11 1 86.81 126 THR B O 1
ATOM 3156 N N . ILE B 1 127 ? -7.27 3.916 12.375 1 81.44 127 ILE B N 1
ATOM 3157 C CA . ILE B 1 127 ? -7.836 3.041 13.391 1 81.44 127 ILE B CA 1
ATOM 3158 C C . ILE B 1 127 ? -9.234 2.594 12.969 1 81.44 127 ILE B C 1
ATOM 3160 O O . ILE B 1 127 ? -9.734 1.571 13.445 1 81.44 127 ILE B O 1
ATOM 3164 N N . ASP B 1 128 ? -9.828 3.334 12.117 1 77.5 128 ASP B N 1
ATOM 3165 C CA . ASP B 1 128 ? -11.188 2.982 11.734 1 77.5 128 ASP B CA 1
ATOM 3166 C C . ASP B 1 128 ? -11.195 1.962 10.594 1 77.5 128 ASP B C 1
ATOM 3168 O O . ASP B 1 128 ? -12.148 1.2 10.445 1 77.5 128 ASP B O 1
ATOM 3172 N N . SER B 1 129 ? -10.227 1.946 9.734 1 72.44 129 SER B N 1
ATOM 3173 C CA . SER B 1 129 ? -10.203 1.023 8.602 1 72.44 129 SER B CA 1
ATOM 3174 C C . SER B 1 129 ? -9 0.09 8.672 1 72.44 129 SER B C 1
ATOM 3176 O O . SER B 1 129 ? -9 -0.976 8.055 1 72.44 129 SER B O 1
ATOM 3178 N N . SER B 1 130 ? -8.039 0.509 9.375 1 65.62 130 SER B N 1
ATOM 3179 C CA . SER B 1 130 ? -6.82 -0.27 9.57 1 65.62 130 SER B CA 1
ATOM 3180 C C . SER B 1 130 ? -6.176 -0.632 8.234 1 65.62 130 SER B C 1
ATOM 3182 O O . SER B 1 130 ? -5.676 -1.745 8.062 1 65.62 130 SER B O 1
ATOM 3184 N N . THR B 1 131 ? -6.406 0.38 7.355 1 72.88 131 THR B N 1
ATOM 3185 C CA . THR B 1 131 ? -5.738 0.167 6.078 1 72.88 131 THR B CA 1
ATOM 3186 C C . THR B 1 131 ? -4.371 0.843 6.062 1 72.88 131 THR B C 1
ATOM 3188 O O . THR B 1 131 ? -4.148 1.82 6.781 1 72.88 131 THR B O 1
ATOM 3191 N N . ALA B 1 132 ? -3.346 0.4 5.699 1 78.06 132 ALA B N 1
ATOM 3192 C CA . ALA B 1 132 ? -1.957 0.848 5.617 1 78.06 132 ALA B CA 1
ATOM 3193 C C . ALA B 1 132 ? -1.527 1.041 4.168 1 78.06 132 ALA B C 1
ATOM 3195 O O . ALA B 1 132 ? -0.373 0.788 3.814 1 78.06 132 ALA B O 1
ATOM 3196 N N . HIS B 1 133 ? -2.586 1.688 3.469 1 89.19 133 HIS B N 1
ATOM 3197 C CA . HIS B 1 133 ? -2.268 1.617 2.047 1 89.19 133 HIS B CA 1
ATOM 3198 C C . HIS B 1 133 ? -2.211 3.008 1.425 1 89.19 133 HIS B C 1
ATOM 3200 O O . HIS B 1 133 ? -1.722 3.172 0.305 1 89.19 133 HIS B O 1
ATOM 3206 N N . ILE B 1 134 ? -2.672 4.027 2.158 1 94.19 134 ILE B N 1
ATOM 3207 C CA . ILE B 1 134 ? -2.818 5.352 1.558 1 94.19 134 ILE B CA 1
ATOM 3208 C C . ILE B 1 134 ? -1.455 5.859 1.094 1 94.19 134 ILE B C 1
ATOM 3210 O O . ILE B 1 134 ? -1.312 6.32 -0.042 1 94.19 134 ILE B O 1
ATOM 3214 N N . GLY B 1 135 ? -0.453 5.727 1.914 1 96.06 135 GLY B N 1
ATOM 3215 C CA . GLY B 1 135 ? 0.868 6.211 1.545 1 96.06 135 GLY B CA 1
ATOM 3216 C C . GLY B 1 135 ? 1.418 5.547 0.296 1 96.06 135 GLY B C 1
ATOM 3217 O O . GLY B 1 135 ? 1.894 6.227 -0.616 1 96.06 135 GLY B O 1
ATOM 3218 N N . ALA B 1 136 ? 1.316 4.277 0.243 1 94.25 136 ALA B N 1
ATOM 3219 C CA . ALA B 1 136 ? 1.824 3.512 -0.893 1 94.25 136 ALA B CA 1
ATOM 3220 C C . ALA B 1 136 ? 1.059 3.85 -2.168 1 94.25 136 ALA B C 1
ATOM 3222 O O . ALA B 1 136 ? 1.656 4.004 -3.236 1 94.25 136 ALA B O 1
ATOM 3223 N N . GLN B 1 137 ? -0.256 3.951 -2.084 1 95.62 137 GLN B N 1
ATOM 3224 C CA . GLN B 1 137 ? -1.077 4.262 -3.25 1 95.62 137 GLN B CA 1
ATOM 3225 C C . GLN B 1 137 ? -0.812 5.68 -3.746 1 95.62 137 GLN B C 1
ATOM 3227 O O . GLN B 1 137 ? -0.712 5.914 -4.953 1 95.62 137 GLN B O 1
ATOM 3232 N N . VAL B 1 138 ? -0.663 6.594 -2.807 1 97.38 138 VAL B N 1
ATOM 3233 C CA . VAL B 1 138 ? -0.331 7.965 -3.178 1 97.38 138 VAL B CA 1
ATOM 3234 C C . VAL B 1 138 ? 1.006 7.992 -3.916 1 97.38 138 VAL B C 1
ATOM 3236 O O . VAL B 1 138 ? 1.152 8.688 -4.922 1 97.38 138 VAL B O 1
ATOM 3239 N N . ALA B 1 139 ? 1.969 7.23 -3.445 1 96.25 139 ALA B N 1
ATOM 3240 C CA . ALA B 1 139 ? 3.279 7.164 -4.086 1 96.25 139 ALA B CA 1
ATOM 3241 C C . ALA B 1 139 ? 3.16 6.688 -5.531 1 96.25 139 ALA B C 1
ATOM 3243 O O . ALA B 1 139 ? 3.828 7.219 -6.422 1 96.25 139 ALA B O 1
ATOM 3244 N N . SER B 1 140 ? 2.312 5.727 -5.754 1 94.38 140 SER B N 1
ATOM 3245 C CA . SER B 1 140 ? 2.115 5.215 -7.105 1 94.38 140 SER B CA 1
ATOM 3246 C C . SER B 1 140 ? 1.496 6.273 -8.016 1 94.38 140 SER B C 1
ATOM 3248 O O . SER B 1 140 ? 1.958 6.48 -9.141 1 94.38 140 SER B O 1
ATOM 3250 N N . TRP B 1 141 ? 0.473 6.969 -7.477 1 94.62 141 TRP B N 1
ATOM 3251 C CA . TRP B 1 141 ? -0.191 8.008 -8.266 1 94.62 141 TRP B CA 1
ATOM 3252 C C . TRP B 1 141 ? 0.786 9.109 -8.641 1 94.62 141 TRP B C 1
ATOM 3254 O O . TRP B 1 141 ? 0.743 9.633 -9.758 1 94.62 141 TRP B O 1
ATOM 3264 N N . LEU B 1 142 ? 1.655 9.422 -7.68 1 96.81 142 LEU B N 1
ATOM 3265 C CA . LEU B 1 142 ? 2.576 10.539 -7.879 1 96.81 142 LEU B CA 1
ATOM 3266 C C . LEU B 1 142 ? 3.85 10.07 -8.578 1 96.81 142 LEU B C 1
ATOM 3268 O O . LEU B 1 142 ? 4.645 10.891 -9.039 1 96.81 142 LEU B O 1
ATOM 3272 N N . GLN B 1 143 ? 3.99 8.734 -8.594 1 94.31 143 GLN B N 1
ATOM 3273 C CA . GLN B 1 143 ? 5.23 8.148 -9.086 1 94.31 143 GLN B CA 1
ATOM 3274 C C . GLN B 1 143 ? 6.434 8.656 -8.297 1 94.31 143 GLN B C 1
ATOM 3276 O O . GLN B 1 143 ? 7.438 9.07 -8.883 1 94.31 143 GLN B O 1
ATOM 3281 N N . TRP B 1 144 ? 6.273 8.766 -7.008 1 95.69 144 TRP B N 1
ATOM 3282 C CA . TRP B 1 144 ? 7.332 9.141 -6.078 1 95.69 144 TRP B CA 1
ATOM 3283 C C . TRP B 1 144 ? 7.859 7.926 -5.324 1 95.69 144 TRP B C 1
ATOM 3285 O O . TRP B 1 144 ? 7.113 6.98 -5.062 1 95.69 144 TRP B O 1
ATOM 3295 N N . PRO B 1 145 ? 9.188 7.961 -4.918 1 93.38 145 PRO B N 1
ATOM 3296 C CA . PRO B 1 145 ? 9.68 6.891 -4.047 1 93.38 145 PRO B CA 1
ATOM 3297 C C . PRO B 1 145 ? 8.914 6.809 -2.729 1 93.38 145 PRO B C 1
ATOM 3299 O O . PRO B 1 145 ? 8.352 7.809 -2.273 1 93.38 145 PRO B O 1
ATOM 3302 N N . TYR B 1 146 ? 8.914 5.57 -2.229 1 93.31 146 TYR B N 1
ATOM 3303 C CA . TYR B 1 146 ? 8.109 5.352 -1.032 1 93.31 146 TYR B CA 1
ATOM 3304 C C . TYR B 1 146 ? 8.859 4.496 -0.019 1 93.31 146 TYR B C 1
ATOM 3306 O O . TYR B 1 146 ? 9.539 3.539 -0.392 1 93.31 146 TYR B O 1
ATOM 3314 N N . ILE B 1 147 ? 8.695 4.91 1.23 1 91.44 147 ILE B N 1
ATOM 3315 C CA . ILE B 1 147 ? 9.172 4.078 2.332 1 91.44 147 ILE B CA 1
ATOM 3316 C C . ILE B 1 147 ? 8.125 4.035 3.438 1 91.44 147 ILE B C 1
ATOM 3318 O O . ILE B 1 147 ? 7.418 5.016 3.672 1 91.44 147 ILE B O 1
ATOM 3322 N N . TYR B 1 148 ? 8.031 2.85 4.027 1 90.5 148 TYR B N 1
ATOM 3323 C CA . TYR B 1 148 ? 7.031 2.645 5.066 1 90.5 148 TYR B CA 1
ATOM 3324 C C . TYR B 1 148 ? 7.691 2.387 6.418 1 90.5 148 TYR B C 1
ATOM 3326 O O . TYR B 1 148 ? 8.867 2.006 6.48 1 90.5 148 TYR B O 1
ATOM 3334 N N . TYR B 1 149 ? 6.98 2.676 7.504 1 90.88 149 TYR B N 1
ATOM 3335 C CA . TYR B 1 149 ? 7.355 2.322 8.867 1 90.88 149 TYR B CA 1
ATOM 3336 C C . TYR B 1 149 ? 8.586 3.104 9.312 1 90.88 149 TYR B C 1
ATOM 3338 O O . TYR B 1 149 ? 9.516 2.533 9.891 1 90.88 149 TYR B O 1
ATOM 3346 N N . VAL B 1 150 ? 8.633 4.328 9.008 1 94.62 150 VAL B N 1
ATOM 3347 C CA . VAL B 1 150 ? 9.766 5.191 9.312 1 94.62 150 VAL B CA 1
ATOM 3348 C C . VAL B 1 150 ? 9.789 5.516 10.797 1 94.62 150 VAL B C 1
ATOM 3350 O O . VAL B 1 150 ? 8.766 5.91 11.367 1 94.62 150 VAL B O 1
ATOM 3353 N N . ARG B 1 151 ? 10.922 5.418 11.359 1 95.31 151 ARG B N 1
ATOM 3354 C CA . ARG B 1 151 ? 11.07 5.711 12.781 1 95.31 151 ARG B CA 1
ATOM 3355 C C . ARG B 1 151 ? 12 6.898 13 1 95.31 151 ARG B C 1
ATOM 3357 O O . ARG B 1 151 ? 12 7.508 14.078 1 95.31 151 ARG B O 1
ATOM 3364 N N . LYS B 1 152 ? 12.828 7.082 12.102 1 95.44 152 LYS B N 1
ATOM 3365 C CA . LYS B 1 152 ? 13.742 8.219 12.078 1 95.44 152 LYS B CA 1
ATOM 3366 C C . LYS B 1 152 ? 13.953 8.727 10.648 1 95.44 152 LYS B C 1
ATOM 3368 O O . LYS B 1 152 ? 13.992 7.934 9.703 1 95.44 152 LYS B O 1
ATOM 3373 N N . ALA B 1 153 ? 14.117 10.031 10.57 1 97.12 153 ALA B N 1
ATOM 3374 C CA . ALA B 1 153 ? 14.359 10.555 9.227 1 97.12 153 ALA B CA 1
ATOM 3375 C C . ALA B 1 153 ? 15.125 11.883 9.289 1 97.12 153 ALA B C 1
ATOM 3377 O O . ALA B 1 153 ? 14.992 12.633 10.25 1 97.12 153 ALA B O 1
ATOM 3378 N N . ALA B 1 154 ? 15.898 12.078 8.32 1 97.06 154 ALA B N 1
ATOM 3379 C CA . ALA B 1 154 ? 16.625 13.328 8.078 1 97.06 154 ALA B CA 1
ATOM 3380 C C . ALA B 1 154 ? 16.734 13.617 6.586 1 97.06 154 ALA B C 1
ATOM 3382 O O . ALA B 1 154 ? 16.453 12.75 5.754 1 97.06 154 ALA B O 1
ATOM 3383 N N . VAL B 1 155 ? 16.969 14.844 6.293 1 96.62 155 VAL B N 1
ATOM 3384 C CA . VAL B 1 155 ? 17.188 15.227 4.902 1 96.62 155 VAL B CA 1
ATOM 3385 C C . VAL B 1 155 ? 18.641 15.633 4.688 1 96.62 155 VAL B C 1
ATOM 3387 O O . VAL B 1 155 ? 19.188 16.406 5.469 1 96.62 155 VAL B O 1
ATOM 3390 N N . ASP B 1 156 ? 19.188 14.984 3.705 1 91.25 156 ASP B N 1
ATOM 3391 C CA . ASP B 1 156 ? 20.578 15.273 3.359 1 91.25 156 ASP B CA 1
ATOM 3392 C C . ASP B 1 156 ? 20.781 15.305 1.846 1 91.25 156 ASP B C 1
ATOM 3394 O O . ASP B 1 156 ? 20.562 14.297 1.167 1 91.25 156 ASP B O 1
ATOM 3398 N N . GLY B 1 157 ? 21.25 16.453 1.232 1 90.06 157 GLY B N 1
ATOM 3399 C CA . GLY B 1 157 ? 21.609 16.547 -0.174 1 90.06 157 GLY B CA 1
ATOM 3400 C C . GLY B 1 157 ? 20.453 16.219 -1.104 1 90.06 157 GLY B C 1
ATOM 3401 O O . GLY B 1 157 ? 20.609 15.422 -2.033 1 90.06 157 GLY B O 1
ATOM 3402 N N . GLY B 1 158 ? 19.312 16.625 -0.767 1 92.44 158 GLY B N 1
ATOM 3403 C CA . GLY B 1 158 ? 18.172 16.406 -1.644 1 92.44 158 GLY B CA 1
ATOM 3404 C C . GLY B 1 158 ? 17.562 15.023 -1.485 1 92.44 158 GLY B C 1
ATOM 3405 O O . GLY B 1 158 ? 16.734 14.609 -2.301 1 92.44 158 GLY B O 1
ATOM 3406 N N . LYS B 1 159 ? 18.016 14.312 -0.41 1 94.88 159 LYS B N 1
ATOM 3407 C CA . LYS B 1 159 ? 17.516 12.969 -0.147 1 94.88 159 LYS B CA 1
ATOM 3408 C C . LYS B 1 159 ? 16.906 12.875 1.253 1 94.88 159 LYS B C 1
ATOM 3410 O O . LYS B 1 159 ? 17.391 13.523 2.186 1 94.88 159 LYS B O 1
ATOM 3415 N N . LEU B 1 160 ? 15.867 12.078 1.305 1 96.19 160 LEU B N 1
ATOM 3416 C CA . LEU B 1 160 ? 15.398 11.633 2.613 1 96.19 160 LEU B CA 1
ATOM 3417 C C . LEU B 1 160 ? 16.188 10.414 3.088 1 96.19 160 LEU B C 1
ATOM 3419 O O . LEU B 1 160 ? 16.281 9.414 2.375 1 96.19 160 LEU B O 1
ATOM 3423 N N . VAL B 1 161 ? 16.828 10.547 4.176 1 95.56 161 VAL B N 1
ATOM 3424 C CA . VAL B 1 161 ? 17.469 9.422 4.836 1 95.56 161 VAL B CA 1
ATOM 3425 C C . VAL B 1 161 ? 16.578 8.922 5.984 1 95.56 161 VAL B C 1
ATOM 3427 O O . VAL B 1 161 ? 16.359 9.648 6.961 1 95.56 161 VAL B O 1
ATOM 3430 N N . ALA B 1 162 ? 16.047 7.711 5.82 1 95 162 ALA B N 1
ATOM 3431 C CA . ALA B 1 162 ? 15.062 7.211 6.773 1 95 162 ALA B CA 1
ATOM 3432 C C . ALA B 1 162 ? 15.469 5.844 7.32 1 95 162 ALA B C 1
ATOM 3434 O O . ALA B 1 162 ? 16.094 5.047 6.613 1 95 162 ALA B O 1
ATOM 3435 N N . GLU B 1 163 ? 15.094 5.648 8.562 1 92.06 163 GLU B N 1
ATOM 3436 C CA . GLU B 1 163 ? 15.336 4.363 9.211 1 92.06 163 GLU B CA 1
ATOM 3437 C C . GLU B 1 163 ? 14.023 3.66 9.547 1 92.06 163 GLU B C 1
ATOM 3439 O O . GLU B 1 163 ? 13.062 4.301 9.969 1 92.06 163 GLU B O 1
ATOM 3444 N N . ARG B 1 164 ? 14.047 2.414 9.281 1 87.44 164 ARG B N 1
ATOM 3445 C CA . ARG B 1 164 ? 12.953 1.571 9.75 1 87.44 164 ARG B CA 1
ATOM 3446 C C . ARG B 1 164 ? 13.484 0.351 10.5 1 87.44 164 ARG B C 1
ATOM 3448 O O . ARG B 1 164 ? 14.633 -0.052 10.305 1 87.44 164 ARG B O 1
ATOM 3455 N N . ILE B 1 165 ? 12.594 -0.127 11.398 1 77.56 165 ILE B N 1
ATOM 3456 C CA . ILE B 1 165 ? 12.953 -1.322 12.156 1 77.56 165 ILE B CA 1
ATOM 3457 C C . ILE B 1 165 ? 12.102 -2.5 11.688 1 77.56 165 ILE B C 1
ATOM 3459 O O . ILE B 1 165 ? 10.875 -2.406 11.648 1 77.56 165 ILE B O 1
ATOM 3463 N N . VAL B 1 166 ? 12.719 -3.445 11.203 1 70.06 166 VAL B N 1
ATOM 3464 C CA . VAL B 1 166 ? 12.062 -4.699 10.852 1 70.06 166 VAL B CA 1
ATOM 3465 C C . VAL B 1 166 ? 12.617 -5.832 11.711 1 70.06 166 VAL B C 1
ATOM 3467 O O . VAL B 1 166 ? 13.781 -6.215 11.562 1 70.06 166 VAL B O 1
ATOM 3470 N N . GLU B 1 167 ? 11.656 -6.324 12.516 1 68.06 167 GLU B N 1
ATOM 3471 C CA . GLU B 1 167 ? 12.07 -7.371 13.445 1 68.06 167 GLU B CA 1
ATOM 3472 C C . GLU B 1 167 ? 13.305 -6.953 14.234 1 68.06 167 GLU B C 1
ATOM 3474 O O . GLU B 1 167 ? 13.266 -5.969 14.977 1 68.06 167 GLU B O 1
ATOM 3479 N N . ASN B 1 168 ? 14.422 -7.453 13.922 1 67.12 168 ASN B N 1
ATOM 3480 C CA . ASN B 1 168 ? 15.609 -7.188 14.719 1 67.12 168 ASN B CA 1
ATOM 3481 C C . ASN B 1 168 ? 16.672 -6.445 13.914 1 67.12 168 ASN B C 1
ATOM 3483 O O . ASN B 1 168 ? 17.859 -6.5 14.242 1 67.12 168 ASN B O 1
ATOM 3487 N N . TYR B 1 169 ? 16.172 -5.789 12.906 1 72.75 169 TYR B N 1
ATOM 3488 C CA . TYR B 1 169 ? 17.109 -5.055 12.062 1 72.75 169 TYR B CA 1
ATOM 3489 C C . TYR B 1 169 ? 16.672 -3.607 11.883 1 72.75 169 TYR B C 1
ATOM 3491 O O . TYR B 1 169 ? 15.469 -3.32 11.844 1 72.75 169 TYR B O 1
ATOM 3499 N N . VAL B 1 170 ? 17.703 -2.76 11.922 1 80.88 170 VAL B N 1
ATOM 3500 C CA . VAL B 1 170 ? 17.484 -1.388 11.477 1 80.88 170 VAL B CA 1
ATOM 3501 C C . VAL B 1 170 ? 17.969 -1.234 10.031 1 80.88 170 VAL B C 1
ATOM 3503 O O . VAL B 1 170 ? 19.094 -1.606 9.711 1 80.88 170 VAL B O 1
ATOM 3506 N N . GLU B 1 171 ? 17.094 -0.813 9.297 1 82.31 171 GLU B N 1
ATOM 3507 C CA . GLU B 1 171 ? 17.438 -0.54 7.902 1 82.31 171 GLU B CA 1
ATOM 3508 C C . GLU B 1 171 ? 17.422 0.959 7.617 1 82.31 171 GLU B C 1
ATOM 3510 O O . GLU B 1 171 ? 16.531 1.677 8.07 1 82.31 171 GLU B O 1
ATOM 3515 N N . THR B 1 172 ? 18.453 1.398 6.969 1 87.56 172 THR B N 1
ATOM 3516 C CA . THR B 1 172 ? 18.516 2.793 6.543 1 87.56 172 THR B CA 1
ATOM 3517 C C . THR B 1 172 ? 18.312 2.91 5.035 1 87.56 172 THR B C 1
ATOM 3519 O O . THR B 1 172 ? 18.969 2.225 4.258 1 87.56 172 THR B O 1
ATOM 3522 N N . TYR B 1 173 ? 17.375 3.766 4.699 1 88.75 173 TYR B N 1
ATOM 3523 C CA . TYR B 1 173 ? 17.047 3.977 3.297 1 88.75 173 TYR B CA 1
ATOM 3524 C C . TYR B 1 173 ? 17.328 5.41 2.873 1 88.75 173 TYR B C 1
ATOM 3526 O O . TYR B 1 173 ? 17.219 6.34 3.676 1 88.75 173 TYR B O 1
ATOM 3534 N N . GLU B 1 174 ? 17.766 5.543 1.656 1 91.38 174 GLU B N 1
ATOM 3535 C CA . GLU B 1 174 ? 17.859 6.852 1.014 1 91.38 174 GLU B CA 1
ATOM 3536 C C . GLU B 1 174 ? 16.875 6.961 -0.151 1 91.38 174 GLU B C 1
ATOM 3538 O O . GLU B 1 174 ? 16.812 6.074 -1.006 1 91.38 174 GLU B O 1
ATOM 3543 N N . LEU B 1 175 ? 16.109 8.016 -0.107 1 93.44 175 LEU B N 1
ATOM 3544 C CA . LEU B 1 175 ? 15.148 8.305 -1.171 1 93.44 175 LEU B CA 1
ATOM 3545 C C . LEU B 1 175 ? 15.375 9.695 -1.742 1 93.44 175 LEU B C 1
ATOM 3547 O O . LEU B 1 175 ? 15.461 10.672 -0.994 1 93.44 175 LEU B O 1
ATOM 3551 N N . PRO B 1 176 ? 15.43 9.812 -3.041 1 93.69 176 PRO B N 1
ATOM 3552 C CA . PRO B 1 176 ? 15.445 11.172 -3.592 1 93.69 176 PRO B CA 1
ATOM 3553 C C . PRO B 1 176 ? 14.133 11.914 -3.361 1 93.69 176 PRO B C 1
ATOM 3555 O O . PRO B 1 176 ? 13.062 11.312 -3.424 1 93.69 176 PRO B O 1
ATOM 3558 N N . LEU B 1 177 ? 14.242 13.125 -3.127 1 95.75 177 LEU B N 1
ATOM 3559 C CA . LEU B 1 177 ? 13.055 13.969 -3.004 1 95.75 177 LEU B CA 1
ATOM 3560 C C . LEU B 1 177 ? 12.594 14.461 -4.371 1 95.75 177 LEU B C 1
ATO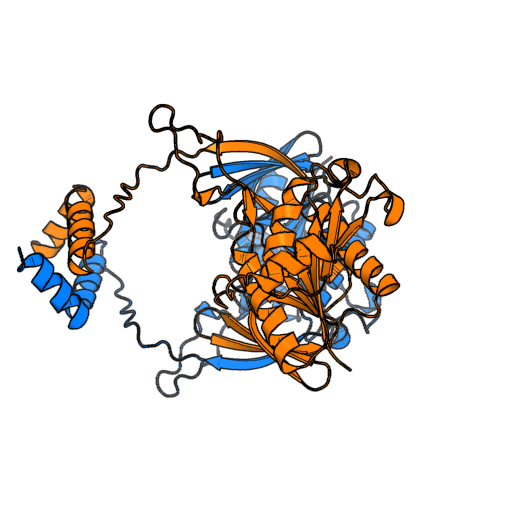M 3562 O O . LEU B 1 177 ? 13.422 14.758 -5.238 1 95.75 177 LEU B O 1
ATOM 3566 N N . PRO B 1 178 ? 11.328 14.539 -4.625 1 97.5 178 PRO B N 1
ATOM 3567 C CA . PRO B 1 178 ? 10.242 14.352 -3.666 1 97.5 178 PRO B CA 1
ATOM 3568 C C . PRO B 1 178 ? 9.961 12.875 -3.381 1 97.5 178 PRO B C 1
ATOM 3570 O O . PRO B 1 178 ? 10.258 12.016 -4.211 1 97.5 178 PRO B O 1
ATOM 3573 N N . ALA B 1 179 ? 9.391 12.578 -2.211 1 97.62 179 ALA B N 1
ATOM 3574 C CA . ALA B 1 179 ? 9.141 11.211 -1.772 1 97.62 179 ALA B CA 1
ATOM 3575 C C . ALA B 1 179 ? 7.898 11.141 -0.882 1 97.62 179 ALA B C 1
ATOM 3577 O O . ALA B 1 179 ? 7.395 12.172 -0.429 1 97.62 179 ALA B O 1
ATOM 3578 N N . VAL B 1 180 ? 7.367 9.938 -0.748 1 98.06 180 VAL B N 1
ATOM 3579 C CA . VAL B 1 180 ? 6.297 9.648 0.201 1 98.06 180 VAL B CA 1
ATOM 3580 C C . VAL B 1 180 ? 6.816 8.719 1.295 1 98.06 180 VAL B C 1
ATOM 3582 O O . VAL B 1 180 ? 7.598 7.801 1.021 1 98.06 180 VAL B O 1
ATOM 3585 N N . ALA B 1 181 ? 6.422 8.969 2.512 1 97.19 181 ALA B N 1
ATOM 3586 C CA . ALA B 1 181 ? 6.789 8.078 3.611 1 97.19 181 ALA B CA 1
ATOM 3587 C C . ALA B 1 181 ? 5.629 7.895 4.582 1 97.19 181 ALA B C 1
ATOM 3589 O O . ALA B 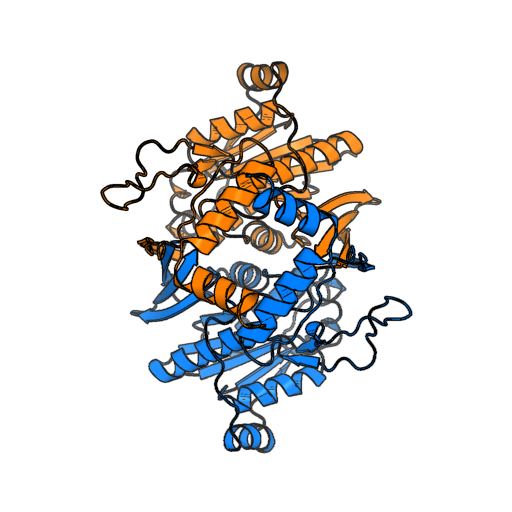1 181 ? 4.867 8.836 4.832 1 97.19 181 ALA B O 1
ATOM 3590 N N . SER B 1 182 ? 5.484 6.738 5.043 1 96.5 182 SER B N 1
ATOM 3591 C CA . SER B 1 182 ? 4.578 6.469 6.152 1 96.5 182 SER B CA 1
ATOM 3592 C C . SER B 1 182 ? 5.344 6.258 7.453 1 96.5 182 SER B C 1
ATOM 3594 O O . SER B 1 182 ? 6.328 5.516 7.484 1 96.5 182 SER B O 1
ATOM 3596 N N . VAL B 1 183 ? 4.875 6.836 8.469 1 97.19 183 VAL B N 1
ATOM 3597 C CA . VAL B 1 183 ? 5.594 6.895 9.742 1 97.19 183 VAL B CA 1
ATOM 3598 C C . VAL B 1 183 ? 5.043 5.832 10.688 1 97.19 183 VAL B C 1
ATOM 3600 O O . VAL B 1 183 ? 3.83 5.645 10.789 1 97.19 183 VAL B O 1
ATOM 3603 N N . ALA B 1 184 ? 5.969 5.125 11.398 1 94.31 184 ALA B N 1
ATOM 3604 C CA . ALA B 1 184 ? 5.582 4.086 12.359 1 94.31 184 ALA B CA 1
ATOM 3605 C C . ALA B 1 184 ? 4.742 4.672 13.492 1 94.31 184 ALA B C 1
ATOM 3607 O O . ALA B 1 184 ? 5.004 5.781 13.953 1 94.31 184 ALA B O 1
ATOM 3608 N N . ILE B 1 185 ? 3.854 3.746 13.867 1 90.38 185 ILE B N 1
ATOM 3609 C CA . ILE B 1 185 ? 2.994 4.168 14.969 1 90.38 185 ILE B CA 1
ATOM 3610 C C . ILE B 1 185 ? 3.842 4.465 16.203 1 90.38 185 ILE B C 1
ATOM 3612 O O . ILE B 1 185 ? 4.781 3.725 16.5 1 90.38 185 ILE B O 1
ATOM 3616 N N . ARG B 1 186 ? 3.73 5.547 16.875 1 85.94 186 ARG B N 1
ATOM 3617 C CA . ARG B 1 186 ? 4.336 5.938 18.141 1 85.94 186 ARG B CA 1
ATOM 3618 C C . ARG B 1 186 ? 5.828 6.211 17.984 1 85.94 186 ARG B C 1
ATOM 3620 O O . ARG B 1 186 ? 6.582 6.152 18.953 1 85.94 186 ARG B O 1
ATOM 3627 N N . ALA B 1 187 ? 6.258 6.301 16.703 1 92.56 187 ALA B N 1
ATOM 3628 C CA . ALA B 1 187 ? 7.664 6.617 16.469 1 92.56 187 ALA B CA 1
ATOM 3629 C C . ALA B 1 187 ? 8.039 7.965 17.078 1 92.56 187 ALA B C 1
ATOM 3631 O O . ALA B 1 187 ? 9.18 8.164 17.5 1 92.56 187 ALA B O 1
ATOM 3632 N N . PHE B 1 188 ? 7.086 8.906 17.094 1 95.31 188 PHE B N 1
ATOM 3633 C CA . PHE B 1 188 ? 7.312 10.25 17.625 1 95.31 188 PHE B CA 1
ATOM 3634 C C . PHE B 1 188 ? 6.172 10.664 18.547 1 95.31 188 PHE B C 1
ATOM 3636 O O . PHE B 1 188 ? 5 10.539 18.188 1 95.31 188 PHE B O 1
ATOM 3643 N N . LYS B 1 189 ? 6.531 11.109 19.672 1 96.31 189 LYS B N 1
ATOM 3644 C CA . LYS B 1 189 ? 5.527 11.703 20.547 1 96.31 189 LYS B CA 1
ATOM 3645 C C . LYS B 1 189 ? 5.098 13.078 20.031 1 96.31 189 LYS B C 1
ATOM 3647 O O . LYS B 1 189 ? 5.93 13.977 19.891 1 96.31 189 LYS B O 1
ATOM 3652 N N . PRO B 1 190 ? 3.836 13.242 19.781 1 97.62 190 PRO B N 1
ATOM 3653 C CA . PRO B 1 190 ? 3.385 14.539 19.266 1 97.62 190 PRO B CA 1
ATOM 3654 C C . PRO B 1 190 ? 3.59 15.68 20.266 1 97.62 190 PRO B C 1
ATOM 3656 O O . PRO B 1 190 ? 3.4 15.492 21.469 1 97.62 190 PRO B O 1
ATOM 3659 N N . ARG B 1 191 ? 4.008 16.812 19.797 1 98 191 ARG B N 1
ATOM 3660 C CA . ARG B 1 191 ? 4.141 17.984 20.656 1 98 191 ARG B CA 1
ATOM 3661 C C . ARG B 1 191 ? 2.771 18.516 21.062 1 98 191 ARG B C 1
ATOM 3663 O O . ARG B 1 191 ? 1.755 18.172 20.469 1 98 191 ARG B O 1
ATOM 3670 N N . GLU B 1 192 ? 2.781 19.297 22 1 96.56 192 GLU B N 1
ATOM 3671 C CA . GLU B 1 192 ? 1.538 19.844 22.547 1 96.56 192 GLU B CA 1
ATOM 3672 C C . GLU B 1 192 ? 1.037 21.016 21.734 1 96.56 192 GLU B C 1
ATOM 3674 O O . GLU B 1 192 ? 1.83 21.734 21.109 1 96.56 192 GLU B O 1
ATOM 3679 N N . VAL B 1 193 ? -0.265 21.109 21.812 1 96.69 193 VAL B N 1
ATOM 3680 C CA . VAL B 1 193 ? -0.902 22.281 21.219 1 96.69 193 VAL B CA 1
ATOM 3681 C C . VAL B 1 193 ? -0.624 23.516 22.078 1 96.69 193 VAL B C 1
ATOM 3683 O O . VAL B 1 193 ? -0.636 23.438 23.312 1 96.69 193 VAL B O 1
ATOM 3686 N N . THR B 1 194 ? -0.434 24.609 21.391 1 95.94 194 THR B N 1
ATOM 3687 C CA . THR B 1 194 ? -0.201 25.844 22.125 1 95.94 194 THR B CA 1
ATOM 3688 C C . THR B 1 194 ? -1.398 26.781 21.984 1 95.94 194 THR B C 1
ATOM 3690 O O . THR B 1 194 ? -2.143 26.719 21 1 95.94 194 THR B O 1
ATOM 3693 N N . LEU B 1 195 ? -1.519 27.656 22.953 1 94.62 195 LEU B N 1
ATOM 3694 C CA . LEU B 1 195 ? -2.576 28.656 22.906 1 94.62 195 LEU B CA 1
ATOM 3695 C C . LEU B 1 195 ? -2.383 29.609 21.734 1 94.62 195 LEU B C 1
ATOM 3697 O O . LEU B 1 195 ? -3.35 29.969 21.062 1 94.62 195 LEU B O 1
ATOM 3701 N N . SER B 1 196 ? -1.219 29.984 21.531 1 94.75 196 SER B N 1
ATOM 3702 C CA . SER B 1 196 ? -0.917 30.859 20.406 1 94.75 196 SER B CA 1
ATOM 3703 C C . SER B 1 196 ? -1.297 30.203 19.078 1 94.75 196 SER B C 1
ATOM 3705 O O . SER B 1 196 ? -1.8 30.859 18.172 1 94.75 196 SER B O 1
ATOM 3707 N N . GLY B 1 197 ? -1.021 28.906 18.984 1 93.38 197 GLY B N 1
ATOM 3708 C CA . GLY B 1 197 ? -1.391 28.172 17.797 1 93.38 197 GLY B CA 1
ATOM 3709 C C . GLY B 1 197 ? -2.889 28.125 17.562 1 93.38 197 GLY B C 1
ATOM 3710 O O . GLY B 1 197 ? -3.352 28.297 16.422 1 93.38 197 GLY B O 1
ATOM 3711 N N . LYS B 1 198 ? -3.555 27.891 18.594 1 93.5 198 LYS B N 1
ATOM 3712 C CA . LYS B 1 198 ? -5.012 27.844 18.5 1 93.5 198 LYS B CA 1
ATOM 3713 C C . LYS B 1 198 ? -5.578 29.203 18.094 1 93.5 198 LYS B C 1
ATOM 3715 O O . LYS B 1 198 ? -6.523 29.281 17.312 1 93.5 198 LYS B O 1
ATOM 3720 N N . LEU B 1 199 ? -5.051 30.25 18.672 1 96.06 199 LEU B N 1
ATOM 3721 C CA . LEU B 1 199 ? -5.488 31.609 18.344 1 96.06 199 LEU B CA 1
ATOM 3722 C C . LEU B 1 199 ? -5.188 31.938 16.875 1 96.06 199 LEU B C 1
ATOM 3724 O O . LEU B 1 199 ? -5.969 32.625 16.219 1 96.06 199 LEU B O 1
ATOM 3728 N N . ARG B 1 200 ? -4.082 31.484 16.484 1 96.44 200 ARG B N 1
ATOM 3729 C CA . ARG B 1 200 ? -3.713 31.703 15.086 1 96.44 200 ARG B CA 1
ATOM 3730 C C . ARG B 1 200 ? -4.746 31.078 14.148 1 96.44 200 ARG B C 1
ATOM 3732 O O . ARG B 1 200 ? -5.125 31.703 13.148 1 96.44 200 ARG B O 1
ATOM 3739 N N . PHE B 1 201 ? -5.152 29.891 14.453 1 97.25 201 PHE B N 1
ATOM 3740 C CA . PHE B 1 201 ? -6.176 29.25 13.641 1 97.25 201 PHE B CA 1
ATOM 3741 C C . PHE B 1 201 ? -7.43 30.109 13.555 1 97.25 201 PHE B C 1
ATOM 3743 O O . PHE B 1 201 ? -7.984 30.297 12.477 1 97.25 201 PHE B O 1
ATOM 3750 N N . LYS B 1 202 ? -7.871 30.594 14.703 1 95.56 202 LYS B N 1
ATOM 3751 C CA . LYS B 1 202 ? -9.125 31.328 14.805 1 95.56 202 LYS B CA 1
ATOM 3752 C C . LYS B 1 202 ? -9.016 32.688 14.109 1 95.56 202 LYS B C 1
ATOM 3754 O O . LYS B 1 202 ? -9.953 33.125 13.445 1 95.56 202 LYS B O 1
ATOM 3759 N N . LYS B 1 203 ? -7.895 33.312 14.211 1 96.88 203 LYS B N 1
ATOM 3760 C CA . LYS B 1 203 ? -7.738 34.688 13.727 1 96.88 203 LYS B CA 1
ATOM 3761 C C . LYS B 1 203 ? -7.375 34.719 12.242 1 96.88 203 LYS B C 1
ATOM 3763 O O . LYS B 1 203 ? -7.965 35.438 11.461 1 96.88 203 LYS B O 1
ATOM 3768 N N . GLU B 1 204 ? -6.402 33.875 11.898 1 97.62 204 GLU B N 1
ATOM 3769 C CA . GLU B 1 204 ? -5.828 33.938 10.555 1 97.62 204 GLU B CA 1
ATOM 3770 C C . GLU B 1 204 ? -6.504 32.969 9.609 1 97.62 204 GLU B C 1
ATOM 3772 O O . GLU B 1 204 ? -6.422 33.125 8.383 1 97.62 204 GLU B O 1
ATOM 3777 N N . LYS B 1 205 ? -7.09 31.953 10.086 1 97.62 205 LYS B N 1
ATOM 3778 C CA . LYS B 1 205 ? -7.73 30.906 9.297 1 97.62 205 LYS B CA 1
ATOM 3779 C C . LYS B 1 205 ? -6.809 30.422 8.18 1 97.62 205 LYS B C 1
ATOM 3781 O O . LYS B 1 205 ? -7.172 30.484 7 1 97.62 205 LYS B O 1
ATOM 3786 N N . PRO B 1 206 ? -5.605 29.922 8.516 1 98.31 206 PRO B N 1
ATOM 3787 C CA . PRO B 1 206 ? -4.617 29.5 7.52 1 98.31 206 PRO B CA 1
ATOM 3788 C C . PRO B 1 206 ? -4.953 28.156 6.887 1 98.31 206 PRO B C 1
ATOM 3790 O O . PRO B 1 206 ? -4.184 27.203 7.02 1 98.31 206 PRO B O 1
ATOM 3793 N N . TYR B 1 207 ? -6.059 28.141 6.285 1 98.44 207 TYR B N 1
ATOM 3794 C CA . TYR B 1 207 ? -6.461 26.922 5.59 1 98.44 207 TYR B CA 1
ATOM 3795 C C . TYR B 1 207 ? -7.383 27.25 4.418 1 98.44 207 TYR B C 1
ATOM 3797 O O . TYR B 1 207 ? -7.883 28.375 4.305 1 98.44 207 TYR B O 1
ATOM 3805 N N . LYS B 1 208 ? -7.516 26.328 3.596 1 98.56 208 LYS B N 1
ATOM 3806 C CA . LYS B 1 208 ? -8.422 26.406 2.455 1 98.56 208 LYS B CA 1
ATOM 3807 C C . LYS B 1 208 ? -9.25 25.125 2.324 1 98.56 208 LYS B C 1
ATOM 3809 O O . LYS B 1 208 ? -8.734 24.016 2.498 1 98.56 208 LYS B O 1
ATOM 3814 N N . ILE B 1 209 ? -10.508 25.281 2.141 1 98.44 209 ILE B N 1
ATOM 3815 C CA . ILE B 1 209 ? -11.383 24.172 1.797 1 98.44 209 ILE B CA 1
ATOM 3816 C C . ILE B 1 209 ? -11.555 24.094 0.281 1 98.44 209 ILE B C 1
ATOM 3818 O O . ILE B 1 209 ? -11.93 25.078 -0.354 1 98.44 209 ILE B O 1
ATOM 3822 N N . VAL B 1 210 ? -11.25 22.984 -0.276 1 98.31 210 VAL B N 1
ATOM 3823 C CA . VAL B 1 210 ? -11.234 22.828 -1.727 1 98.31 210 VAL B CA 1
ATOM 3824 C C . VAL B 1 210 ? -12.273 21.797 -2.148 1 98.31 210 VAL B C 1
ATOM 3826 O O . VAL B 1 210 ? -12.297 20.672 -1.635 1 98.31 210 VAL B O 1
ATOM 3829 N N . SER B 1 211 ? -13.109 22.141 -3.049 1 97.44 211 SER B N 1
ATOM 3830 C CA . SER B 1 211 ? -14.133 21.234 -3.576 1 97.44 211 SER B CA 1
ATOM 3831 C C . SER B 1 211 ? -13.633 20.5 -4.812 1 97.44 211 SER B C 1
ATOM 3833 O O . SER B 1 211 ? -12.555 20.797 -5.332 1 97.44 211 SER B O 1
ATOM 3835 N N . ASN B 1 212 ? -14.406 19.516 -5.258 1 96.62 212 ASN B N 1
ATOM 3836 C CA . ASN B 1 212 ? -14.055 18.797 -6.48 1 96.62 212 ASN B CA 1
ATOM 3837 C C . ASN B 1 212 ? -14.102 19.719 -7.699 1 96.62 212 ASN B C 1
ATOM 3839 O O . ASN B 1 212 ? -13.375 19.516 -8.672 1 96.62 212 ASN B O 1
ATOM 3843 N N . LYS B 1 213 ? -14.992 20.672 -7.629 1 95.62 213 LYS B N 1
ATOM 3844 C CA . LYS B 1 213 ? -15.055 21.641 -8.719 1 95.62 213 LYS B CA 1
ATOM 3845 C C . LYS B 1 213 ? -13.711 22.344 -8.906 1 95.62 213 LYS B C 1
ATOM 3847 O O . LYS B 1 213 ? -13.281 22.578 -10.031 1 95.62 213 LYS B O 1
ATOM 3852 N N . GLU B 1 214 ? -13.094 22.672 -7.836 1 96.31 214 GLU B N 1
ATOM 3853 C CA . GLU B 1 214 ? -11.805 23.359 -7.895 1 96.31 214 GLU B CA 1
ATOM 3854 C C . GLU B 1 214 ? -10.688 22.406 -8.32 1 96.31 214 GLU B C 1
ATOM 3856 O O . GLU B 1 214 ? -9.75 22.812 -9.008 1 96.31 214 GLU B O 1
ATOM 3861 N N . LEU B 1 215 ? -10.75 21.125 -7.906 1 95.88 215 LEU B N 1
ATOM 3862 C CA . LEU B 1 215 ? -9.734 20.156 -8.289 1 95.88 215 LEU B CA 1
ATOM 3863 C C . LEU B 1 215 ? -9.906 19.719 -9.742 1 95.88 215 LEU B C 1
ATOM 3865 O O . LEU B 1 215 ? -8.938 19.312 -10.383 1 95.88 215 LEU B O 1
ATOM 3869 N N . GLY B 1 216 ? -11.18 19.719 -10.164 1 95.19 216 GLY B N 1
ATOM 3870 C CA . GLY B 1 216 ? -11.484 19.375 -11.547 1 95.19 216 GLY B CA 1
ATOM 3871 C C . GLY B 1 216 ? -11.391 17.891 -11.836 1 95.19 216 GLY B C 1
ATOM 3872 O O . GLY B 1 216 ? -11.023 17.484 -12.938 1 95.19 216 GLY B O 1
ATOM 3873 N N . LEU B 1 217 ? -11.594 17.141 -10.867 1 93.56 217 LEU B N 1
ATOM 3874 C CA . LEU B 1 217 ? -11.492 15.695 -11.055 1 93.56 217 LEU B CA 1
ATOM 3875 C C . LEU B 1 217 ? -12.781 15.125 -11.625 1 93.56 217 LEU B C 1
ATOM 3877 O O . LEU B 1 217 ? -13.875 15.617 -11.312 1 93.56 217 LEU B O 1
ATOM 3881 N N . ASP B 1 218 ? -12.68 14.141 -12.43 1 90.56 218 ASP B N 1
ATOM 3882 C CA . ASP B 1 218 ? -13.844 13.43 -12.938 1 90.56 218 ASP B CA 1
ATOM 3883 C C . ASP B 1 218 ? -14.664 12.82 -11.797 1 90.56 218 ASP B C 1
ATOM 3885 O O . ASP B 1 218 ? -14.148 12 -11.031 1 90.56 218 ASP B O 1
ATOM 3889 N N . PRO B 1 219 ? -15.891 13.188 -11.688 1 85.56 219 PRO B N 1
ATOM 3890 C CA . PRO B 1 219 ? -16.719 12.688 -10.586 1 85.56 219 PRO B CA 1
ATOM 3891 C C . PRO B 1 219 ? -16.812 11.164 -10.57 1 85.56 219 PRO B C 1
ATOM 3893 O O . PRO B 1 219 ? -17.141 10.578 -9.531 1 85.56 219 PRO B O 1
ATOM 3896 N N . ARG B 1 220 ? -16.516 10.492 -11.695 1 84.56 220 ARG B N 1
ATOM 3897 C CA . ARG B 1 220 ? -16.562 9.039 -11.773 1 84.56 220 ARG B CA 1
ATOM 3898 C C . ARG B 1 220 ? -15.352 8.414 -11.094 1 84.56 220 ARG B C 1
ATOM 3900 O O . ARG B 1 220 ? -15.344 7.215 -10.805 1 84.56 220 ARG B O 1
ATOM 3907 N N . CYS B 1 221 ? -14.43 9.289 -10.75 1 85.31 221 CYS B N 1
ATOM 3908 C CA . CYS B 1 221 ? -13.172 8.773 -10.227 1 85.31 221 CYS B CA 1
ATOM 3909 C C . CYS B 1 221 ? -13.008 9.141 -8.758 1 85.31 221 CYS B C 1
ATOM 3911 O O . CYS B 1 221 ? -11.977 8.844 -8.148 1 85.31 221 CYS B O 1
ATOM 3913 N N . VAL B 1 222 ? -14.023 9.773 -8.227 1 83.56 222 VAL B N 1
ATOM 3914 C CA . VAL B 1 222 ? -13.898 10.188 -6.836 1 83.56 222 VAL B CA 1
ATOM 3915 C C . VAL B 1 222 ? -15.094 9.68 -6.035 1 83.56 222 VAL B C 1
ATOM 3917 O O . VAL B 1 222 ? -16.125 9.305 -6.609 1 83.56 222 VAL B O 1
ATOM 3920 N N . GLY B 1 223 ? -14.969 9.617 -4.723 1 81.62 223 GLY B N 1
ATOM 3921 C CA . GLY B 1 223 ? -16.062 9.219 -3.855 1 81.62 223 GLY B CA 1
ATOM 3922 C C . GLY B 1 223 ? -16.531 7.801 -4.105 1 81.62 223 GLY B C 1
ATOM 3923 O O . GLY B 1 223 ? -15.727 6.914 -4.406 1 81.62 223 GLY B O 1
ATOM 3924 N N . LEU B 1 224 ? -17.781 7.594 -3.898 1 76.56 224 LEU B N 1
ATOM 3925 C CA . LEU B 1 224 ? -18.375 6.273 -4.031 1 76.56 224 LEU B CA 1
ATOM 3926 C C . LEU B 1 224 ? -18.312 5.785 -5.473 1 76.56 224 LEU B C 1
ATOM 3928 O O . LEU B 1 224 ? -18.062 4.602 -5.719 1 76.56 224 LEU B O 1
ATOM 3932 N N . LYS B 1 225 ? -18.406 6.758 -6.395 1 75 225 LYS B N 1
ATOM 3933 C CA . LYS B 1 225 ? -18.375 6.395 -7.809 1 75 225 LYS B CA 1
ATOM 3934 C C . LYS B 1 225 ? -16.984 5.941 -8.234 1 75 225 LYS B C 1
ATOM 3936 O O . LYS B 1 225 ? -16.844 5.07 -9.094 1 75 225 LYS B O 1
ATOM 3941 N N . GLY B 1 226 ? -16.047 6.496 -7.562 1 76.75 226 GLY B N 1
ATOM 3942 C CA . GLY B 1 226 ? -14.664 6.113 -7.816 1 76.75 226 GLY B CA 1
ATOM 3943 C C . GLY B 1 226 ? -14.18 4.992 -6.918 1 76.75 226 GLY B C 1
ATOM 3944 O O . GLY B 1 226 ? -13.008 4.602 -6.98 1 76.75 226 GLY B O 1
ATOM 3945 N N . SER B 1 227 ? -15.117 4.582 -6.004 1 78.69 227 SER B N 1
ATOM 3946 C CA . SER B 1 227 ? -14.805 3.551 -5.023 1 78.69 227 SER B CA 1
ATOM 3947 C C . SER B 1 227 ? -15.461 2.223 -5.391 1 78.69 227 SER B C 1
ATOM 3949 O O . SER B 1 227 ? -16.609 1.968 -5.031 1 78.69 227 SER B O 1
ATOM 3951 N N . PRO B 1 228 ? -14.703 1.462 -5.965 1 75.25 228 PRO B N 1
ATOM 3952 C CA . PRO B 1 228 ? -15.344 0.22 -6.398 1 75.25 228 PRO B CA 1
ATOM 3953 C C . PRO B 1 228 ? -15.57 -0.761 -5.25 1 75.25 228 PRO B C 1
ATOM 3955 O O . PRO B 1 228 ? -16.344 -1.718 -5.391 1 75.25 228 PRO B O 1
ATOM 3958 N N . THR B 1 229 ? -14.984 -0.425 -4.098 1 78.12 229 THR B N 1
ATOM 3959 C CA . THR B 1 229 ? -15.109 -1.329 -2.959 1 78.12 229 THR B CA 1
ATOM 3960 C C . THR B 1 229 ? -16.266 -0.907 -2.057 1 78.12 229 THR B C 1
ATOM 3962 O O . THR B 1 229 ? -16.406 0.273 -1.731 1 78.12 229 THR B O 1
ATOM 3965 N N . ILE B 1 230 ? -17.203 -1.765 -1.705 1 67.06 230 ILE B N 1
ATOM 3966 C CA . ILE B 1 230 ? -18.297 -1.477 -0.784 1 67.06 230 ILE B CA 1
ATOM 3967 C C . ILE B 1 230 ? -18.219 -2.416 0.418 1 67.06 230 ILE B C 1
ATOM 3969 O O . ILE B 1 230 ? -18.031 -3.623 0.258 1 67.06 230 ILE B O 1
ATOM 3973 N N . VAL B 1 231 ? -18.141 -1.817 1.614 1 62.22 231 VAL B N 1
ATOM 3974 C CA . VAL B 1 231 ? -18.312 -2.645 2.805 1 62.22 231 VAL B CA 1
ATOM 3975 C C . VAL B 1 231 ? -19.734 -3.182 2.869 1 62.22 231 VAL B C 1
ATOM 3977 O O . VAL B 1 231 ? -20.688 -2.418 3.07 1 62.22 231 VAL B O 1
ATOM 3980 N N . ALA B 1 232 ? -19.859 -4.344 2.662 1 62.5 232 ALA B N 1
ATOM 3981 C CA . ALA B 1 232 ? -21.188 -4.938 2.582 1 62.5 232 ALA B CA 1
ATOM 3982 C C . ALA B 1 232 ? -21.734 -5.242 3.971 1 62.5 232 ALA B C 1
ATOM 3984 O O . ALA B 1 232 ? -22.938 -5.094 4.215 1 62.5 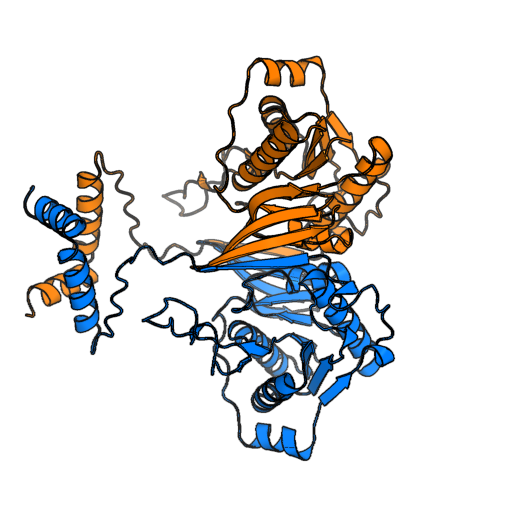232 ALA B O 1
ATOM 3985 N N . LYS B 1 233 ? -20.891 -5.727 4.875 1 62.5 233 LYS B N 1
ATOM 3986 C CA . LYS B 1 233 ? -21.344 -6.141 6.199 1 62.5 233 LYS B CA 1
ATOM 3987 C C . LYS B 1 233 ? -20.203 -6.109 7.207 1 62.5 233 LYS B C 1
ATOM 3989 O O . LYS B 1 233 ? -19.062 -6.422 6.867 1 62.5 233 LYS B O 1
ATOM 3994 N N . VAL B 1 234 ? -20.469 -5.598 8.305 1 59 234 VAL B N 1
ATOM 3995 C CA . VAL B 1 234 ? -19.547 -5.699 9.438 1 59 234 VAL B CA 1
ATOM 3996 C C . VAL B 1 234 ? -20.188 -6.523 10.547 1 59 234 VAL B C 1
ATOM 3998 O O . VAL B 1 234 ? -21.312 -6.234 10.969 1 59 234 VAL B O 1
ATOM 4001 N N . THR B 1 235 ? -19.688 -7.645 10.758 1 58.03 235 THR B N 1
ATOM 4002 C CA . THR B 1 235 ? -20.203 -8.508 11.82 1 58.03 235 THR B CA 1
ATOM 4003 C C . THR B 1 235 ? -19.219 -8.586 12.977 1 58.03 235 THR B C 1
ATOM 4005 O O . THR B 1 235 ? -18.031 -8.828 12.766 1 58.03 235 THR B O 1
ATOM 4008 N N . TYR B 1 236 ? -19.719 -8.281 14.094 1 51.72 236 TYR B N 1
ATOM 4009 C CA . TYR B 1 236 ? -18.891 -8.375 15.281 1 51.72 236 TYR B CA 1
ATOM 4010 C C . TYR B 1 236 ? -18.641 -9.836 15.664 1 51.72 236 TYR B C 1
ATOM 4012 O O . TYR B 1 236 ? -19.578 -10.641 15.68 1 51.72 236 TYR B O 1
ATOM 4020 N N . LEU B 1 237 ? -17.438 -10.289 15.484 1 49.22 237 LEU B N 1
ATOM 4021 C CA . LEU B 1 237 ? -17.094 -11.602 16.016 1 49.22 237 LEU B CA 1
ATOM 4022 C C . LEU B 1 237 ? -16.984 -11.555 17.547 1 49.22 237 LEU B C 1
ATOM 4024 O O . LEU B 1 237 ? -16.188 -10.797 18.078 1 49.22 237 LEU B O 1
ATOM 4028 N N . PRO B 1 238 ? -18.062 -12.031 18.172 1 40.31 238 PRO B N 1
ATOM 4029 C CA . PRO B 1 238 ? -17.938 -12.031 19.625 1 40.31 238 PRO B CA 1
ATOM 4030 C C . PRO B 1 238 ? -16.594 -12.586 20.109 1 40.31 238 PRO B C 1
ATOM 4032 O O . PRO B 1 238 ? -16 -13.445 19.453 1 40.31 238 PRO B O 1
ATOM 4035 N N . GLU B 1 239 ? -15.906 -11.703 20.641 1 38.06 239 GLU B N 1
ATOM 4036 C CA . GLU B 1 239 ? -14.672 -12.148 21.281 1 38.06 239 GLU B CA 1
ATOM 4037 C C . GLU B 1 239 ? -14.836 -13.547 21.891 1 38.06 239 GLU B C 1
ATOM 4039 O O . GLU B 1 239 ? -15.852 -13.836 22.516 1 38.06 239 GLU B O 1
ATOM 4044 N N . ILE B 1 240 ? -14.594 -14.586 21.297 1 33 240 ILE B N 1
ATOM 4045 C CA . ILE B 1 240 ? -14.438 -15.586 22.359 1 33 240 ILE B CA 1
ATOM 4046 C C . ILE B 1 240 ? -13.906 -14.93 23.625 1 33 240 ILE B C 1
ATOM 4048 O O . ILE B 1 240 ? -12.906 -14.203 23.578 1 33 240 ILE B O 1
ATOM 4052 N N . PRO B 1 241 ? -14.773 -14.812 24.641 1 28.44 241 PRO B N 1
ATOM 4053 C CA . PRO B 1 241 ? -14.328 -14.18 25.875 1 28.44 241 PRO B CA 1
ATOM 4054 C C . PRO B 1 241 ? -12.844 -14.398 26.156 1 28.44 241 PRO B C 1
ATOM 4056 O O . PRO B 1 241 ? -12.43 -15.508 26.5 1 28.44 241 PRO B O 1
ATOM 4059 N N . ARG B 1 242 ? -12.023 -14.234 25.375 1 29.89 242 ARG B N 1
ATOM 4060 C CA . ARG B 1 242 ? -10.758 -14.172 26.094 1 29.89 242 ARG B CA 1
ATOM 4061 C C . ARG B 1 242 ? -10.836 -13.148 27.234 1 29.89 242 ARG B C 1
ATOM 4063 O O . ARG B 1 242 ? -11.242 -12.008 27.016 1 29.89 242 ARG B O 1
ATOM 4070 N N . ARG B 1 243 ? -11.305 -13.516 28.391 1 28.23 243 ARG B N 1
ATOM 4071 C CA . ARG B 1 243 ? -11.328 -12.734 29.625 1 28.23 243 ARG B CA 1
ATOM 4072 C C . ARG B 1 243 ? -10.211 -11.703 29.656 1 28.23 243 ARG B C 1
ATOM 4074 O O . ARG B 1 243 ? -9.047 -12.047 29.891 1 28.23 243 ARG B O 1
ATOM 4081 N N . ALA B 1 244 ? -10.227 -10.898 28.781 1 31.75 244 ALA B N 1
ATOM 4082 C CA . ALA B 1 244 ? -9.289 -9.797 28.984 1 31.75 244 ALA B CA 1
ATOM 4083 C C . ALA B 1 244 ? -9.609 -9.039 30.281 1 31.75 244 ALA B C 1
ATOM 4085 O O . ALA B 1 244 ? -10.633 -8.352 30.359 1 31.75 244 ALA B O 1
ATOM 4086 N N . GLU B 1 245 ? -9.586 -9.719 31.281 1 33.19 245 GLU B N 1
ATOM 4087 C CA . GLU B 1 245 ? -9.648 -8.938 32.5 1 33.19 245 GLU B CA 1
ATOM 4088 C C . GLU B 1 245 ? -8.625 -7.809 32.5 1 33.19 245 GLU B C 1
ATOM 4090 O O . GLU B 1 245 ? -7.426 -8.047 32.344 1 33.19 245 GLU B O 1
ATOM 4095 N N . VAL B 1 246 ? -9.016 -6.797 32 1 31.77 246 VAL B N 1
ATOM 4096 C CA . VAL B 1 246 ? -8.195 -5.598 32.125 1 31.77 246 VAL B CA 1
ATOM 4097 C C . VAL B 1 246 ? -8.062 -5.203 33.594 1 31.77 246 VAL B C 1
ATOM 4099 O O . VAL B 1 246 ? -9.062 -4.961 34.281 1 31.77 246 VAL B O 1
ATOM 4102 N N . TYR B 1 247 ? -7.141 -5.754 34.188 1 37.84 247 TYR B N 1
ATOM 4103 C CA . TYR B 1 247 ? -6.789 -5.324 35.531 1 37.84 247 TYR B CA 1
ATOM 4104 C C . TYR B 1 247 ? -5.855 -4.121 35.5 1 37.84 247 TYR B C 1
ATOM 4106 O O . TYR B 1 247 ? -4.836 -4.141 34.812 1 37.84 247 TYR B O 1
ATOM 4114 N N . LYS B 1 248 ? -6.273 -3.025 35.719 1 36.25 248 LYS B N 1
ATOM 4115 C CA . LYS B 1 248 ? -5.461 -1.836 35.938 1 36.25 248 LYS B CA 1
ATOM 4116 C C . LYS B 1 248 ? -4.695 -1.943 37.25 1 36.25 248 LYS B C 1
ATOM 4118 O O . LYS B 1 248 ? -5.266 -1.741 38.344 1 36.25 248 LYS B O 1
ATOM 4123 N N . PRO B 1 249 ? -3.34 -2.371 37.031 1 38.75 249 PRO B N 1
ATOM 4124 C CA . PRO B 1 249 ? -2.66 -2.59 38.312 1 38.75 249 PRO B CA 1
ATOM 4125 C C . PRO B 1 249 ? -2.248 -1.284 39 1 38.75 249 PRO B C 1
ATOM 4127 O O . PRO B 1 249 ? -2.018 -0.279 38.312 1 38.75 249 PRO B O 1
ATOM 4130 N N . ARG B 1 250 ? -2.627 -0.942 40.281 1 50.41 250 ARG B N 1
ATOM 4131 C CA . ARG B 1 250 ? -2.199 0.217 41.062 1 50.41 250 ARG B CA 1
ATOM 4132 C C . ARG B 1 250 ? -0.692 0.42 40.938 1 50.41 250 ARG B C 1
ATOM 4134 O O . ARG B 1 250 ? -0.206 1.551 41.031 1 50.41 250 ARG B O 1
ATOM 4141 N N . ASP B 1 251 ? 0.057 -0.654 40.969 1 47.19 251 ASP B N 1
ATOM 4142 C CA . ASP B 1 251 ? 1.5 -0.734 40.75 1 47.19 251 ASP B CA 1
ATOM 4143 C C . ASP B 1 251 ? 1.872 -1.996 39.969 1 47.19 251 ASP B C 1
ATOM 4145 O O . ASP B 1 251 ? 1.022 -2.855 39.719 1 47.19 251 ASP B O 1
ATOM 4149 N N . PRO B 1 252 ? 2.963 -1.92 39.375 1 43.91 252 PRO B N 1
ATOM 4150 C CA . PRO B 1 252 ? 3.377 -3.074 38.594 1 43.91 252 PRO B CA 1
ATOM 4151 C C . PRO B 1 252 ? 3.084 -4.406 39.281 1 43.91 252 PRO B C 1
ATOM 4153 O O . PRO B 1 252 ? 2.797 -5.402 38.594 1 43.91 252 PRO B O 1
ATOM 4156 N N . ARG B 1 253 ? 3.021 -4.379 40.562 1 45.66 253 ARG B N 1
ATOM 4157 C CA . ARG B 1 253 ? 2.771 -5.59 41.344 1 45.66 253 ARG B CA 1
ATOM 4158 C C . ARG B 1 253 ? 1.308 -6.008 41.25 1 45.66 253 ARG B C 1
ATOM 4160 O O . ARG B 1 253 ? 1.001 -7.195 41.156 1 45.66 253 ARG B O 1
ATOM 4167 N N . ASP B 1 254 ? 0.485 -5.039 41.156 1 49.31 254 ASP B N 1
ATOM 4168 C CA . ASP B 1 254 ? -0.958 -5.246 41.094 1 49.31 254 ASP B CA 1
ATOM 4169 C C . ASP B 1 254 ? -1.349 -5.832 39.719 1 49.31 254 ASP B C 1
ATOM 4171 O O . ASP B 1 254 ? -2.184 -6.734 39.656 1 49.31 254 ASP B O 1
ATOM 4175 N N . GLY B 1 255 ? -0.828 -5.406 38.812 1 45.22 255 GLY B N 1
ATOM 4176 C CA . GLY B 1 255 ? -1.11 -5.902 37.469 1 45.22 255 GLY B CA 1
ATOM 4177 C C . GLY B 1 255 ? -0.639 -7.328 37.25 1 45.22 255 GLY B C 1
ATOM 4178 O O . GLY B 1 255 ? -1.365 -8.148 36.688 1 45.22 255 GLY B O 1
ATOM 4179 N N . ALA B 1 256 ? 0.521 -7.602 37.719 1 48.62 256 ALA B N 1
ATOM 4180 C CA . ALA B 1 256 ? 1.036 -8.969 37.625 1 48.62 256 ALA B CA 1
ATOM 4181 C C . ALA B 1 256 ? 0.141 -9.938 38.406 1 48.62 256 ALA B C 1
ATOM 4183 O O . ALA B 1 256 ? -0.136 -11.039 37.938 1 48.62 256 ALA B O 1
ATOM 4184 N N . ARG B 1 257 ? -0.321 -9.602 39.531 1 49.53 257 ARG B N 1
ATOM 4185 C CA . ARG B 1 257 ? -1.219 -10.422 40.344 1 49.53 257 ARG B CA 1
ATOM 4186 C C . ARG B 1 257 ? -2.529 -10.688 39.594 1 49.53 257 ARG B C 1
ATOM 4188 O O . ARG B 1 257 ? -3.041 -11.805 39.625 1 49.53 257 ARG B O 1
ATOM 4195 N N . TRP B 1 258 ? -3.014 -9.758 39.031 1 52.91 258 TRP B N 1
ATOM 4196 C CA . TRP B 1 258 ? -4.273 -9.867 38.312 1 52.91 258 TRP B CA 1
ATOM 4197 C C . TRP B 1 258 ? -4.137 -10.805 37.094 1 52.91 258 TRP B C 1
ATOM 4199 O O . TRP B 1 258 ? -4.996 -11.656 36.875 1 52.91 258 TRP B O 1
ATOM 4209 N N . LEU B 1 259 ? -3.072 -10.664 36.5 1 50.81 259 LEU B N 1
ATOM 4210 C CA . LEU B 1 259 ? -2.828 -11.531 35.344 1 50.81 259 LEU B CA 1
ATOM 4211 C C . LEU B 1 259 ? -2.648 -12.984 35.781 1 50.81 259 LEU B C 1
ATOM 4213 O O . LEU B 1 259 ? -3.191 -13.898 35.156 1 50.81 259 LEU B O 1
ATOM 4217 N N . LEU B 1 260 ? -1.948 -13.148 36.812 1 50.47 260 LEU B N 1
ATOM 4218 C CA . LEU B 1 260 ? -1.765 -14.484 37.344 1 50.47 260 LEU B CA 1
ATOM 4219 C C . LEU B 1 260 ? -3.09 -15.062 37.844 1 50.47 260 LEU B C 1
ATOM 4221 O O . LEU B 1 260 ? -3.377 -16.234 37.625 1 50.47 260 LEU B O 1
ATOM 4225 N N . ARG B 1 261 ? -3.789 -14.328 38.5 1 54.44 261 ARG B N 1
ATOM 4226 C CA . ARG B 1 261 ? -5.094 -14.781 38.969 1 54.44 261 ARG B CA 1
ATOM 4227 C C . ARG B 1 261 ? -5.992 -15.18 37.812 1 54.44 261 ARG B C 1
ATOM 4229 O O . ARG B 1 261 ? -6.688 -16.203 37.875 1 54.44 261 ARG B O 1
ATOM 4236 N N . LYS B 1 262 ? -5.906 -14.453 36.875 1 53.34 262 LYS B N 1
ATOM 4237 C CA . LYS B 1 262 ? -6.766 -14.758 35.719 1 53.34 262 LYS B CA 1
ATOM 4238 C C . LYS B 1 262 ? -6.285 -16 35 1 53.34 262 LYS B C 1
ATOM 4240 O O . LYS B 1 262 ? -7.098 -16.812 34.562 1 53.34 262 LYS B O 1
ATOM 4245 N N . LEU B 1 263 ? -5.07 -16.047 34.875 1 50.31 263 LEU B N 1
ATOM 4246 C CA . LEU B 1 263 ? -4.508 -17.234 34.25 1 50.31 263 LEU B CA 1
ATOM 4247 C C . LEU B 1 263 ? -4.797 -18.469 35.125 1 50.31 263 LEU B C 1
ATOM 4249 O O . LEU B 1 263 ? -5.055 -19.547 34.594 1 50.31 263 LEU B O 1
ATOM 4253 N N . LEU B 1 264 ? -4.82 -18.219 36.375 1 49.59 264 LEU B N 1
ATOM 4254 C CA . LEU B 1 264 ? -5.07 -19.312 37.281 1 49.59 264 LEU B CA 1
ATOM 4255 C C . LEU B 1 264 ? -6.566 -19.594 37.406 1 49.59 264 LEU B C 1
ATOM 4257 O O . LEU B 1 264 ? -6.969 -20.672 37.844 1 49.59 264 LEU B O 1
ATOM 4261 N N . THR B 1 265 ? -7.371 -18.594 37.281 1 52.06 265 THR B N 1
ATOM 4262 C CA . THR B 1 265 ? -8.805 -18.828 37.375 1 52.06 265 THR B CA 1
ATOM 4263 C C . THR B 1 265 ? -9.328 -19.531 36.125 1 52.06 265 THR B C 1
ATOM 4265 O O . THR B 1 265 ? -10.414 -20.109 36.125 1 52.06 265 THR B O 1
ATOM 4268 N N . ASP B 1 266 ? -8.688 -19.312 35.031 1 44.72 266 ASP B N 1
ATOM 4269 C CA . ASP B 1 266 ? -9.047 -20.203 33.938 1 44.72 266 ASP B CA 1
ATOM 4270 C C . ASP B 1 266 ? -8.57 -21.625 34.188 1 44.72 266 ASP B C 1
ATOM 4272 O O . ASP B 1 266 ? -7.387 -21.859 34.438 1 44.72 266 ASP B O 1
ATOM 4276 N N . SER B 1 267 ? -9.477 -22.469 34.438 1 48.69 267 SER B N 1
ATOM 4277 C CA . SER B 1 267 ? -9.25 -23.844 34.906 1 48.69 267 SER B CA 1
ATOM 4278 C C . SER B 1 267 ? -8.266 -24.562 34 1 48.69 267 SER B C 1
ATOM 4280 O O . SER B 1 267 ? -7.406 -25.312 34.469 1 48.69 267 SER B O 1
ATOM 4282 N N . GLU B 1 268 ? -8.461 -24.266 32.75 1 45.5 268 GLU B N 1
ATOM 4283 C CA . GLU B 1 268 ? -7.617 -25.016 31.828 1 45.5 268 GLU B CA 1
ATOM 4284 C C . GLU B 1 268 ? -6.168 -24.547 31.906 1 45.5 268 GLU B C 1
ATOM 4286 O O . GLU B 1 268 ? -5.246 -25.359 31.906 1 45.5 268 GLU B O 1
ATOM 4291 N N . THR B 1 269 ? -6 -23.328 32.062 1 45.62 269 THR B N 1
ATOM 4292 C CA . THR B 1 269 ? -4.652 -22.781 32.219 1 45.62 269 THR B CA 1
ATOM 4293 C C . THR B 1 269 ? -4.102 -23.062 33.625 1 45.62 269 THR B C 1
ATOM 4295 O O . THR B 1 269 ? -2.924 -23.406 33.75 1 45.62 269 THR B O 1
ATOM 4298 N N . ARG B 1 270 ? -4.984 -22.906 34.5 1 45.16 270 ARG B N 1
ATOM 4299 C CA . ARG B 1 270 ? -4.625 -23.266 35.875 1 45.16 270 ARG B CA 1
ATOM 4300 C C . ARG B 1 270 ? -4.145 -24.703 35.969 1 45.16 270 ARG B C 1
ATOM 4302 O O . ARG B 1 270 ? -3.111 -24.984 36.562 1 45.16 270 ARG B O 1
ATOM 4309 N N . ASP B 1 271 ? -4.969 -25.594 35.438 1 46.84 271 ASP B N 1
ATOM 4310 C CA . ASP B 1 271 ? -4.625 -27.016 35.5 1 46.84 271 ASP B CA 1
ATOM 4311 C C . ASP B 1 271 ? -3.309 -27.297 34.781 1 46.84 271 ASP B C 1
ATOM 4313 O O . ASP B 1 271 ? -2.5 -28.094 35.25 1 46.84 271 ASP B O 1
ATOM 4317 N N . LEU B 1 272 ? -3.066 -26.531 33.875 1 41.69 272 LEU B N 1
ATOM 4318 C CA . LEU B 1 272 ? -1.822 -26.703 33.125 1 41.69 272 LEU B CA 1
ATOM 4319 C C . LEU B 1 272 ? -0.644 -26.125 33.906 1 41.69 272 LEU B C 1
ATOM 4321 O O . LEU B 1 272 ? 0.43 -26.734 33.969 1 41.69 272 LEU B O 1
ATOM 4325 N N . ILE B 1 273 ? -0.942 -25.062 34.531 1 43.28 273 ILE B N 1
ATOM 4326 C CA . ILE B 1 273 ? 0.072 -24.469 35.406 1 43.28 273 ILE B CA 1
ATOM 4327 C C . ILE B 1 273 ? 0.319 -25.359 36.625 1 43.28 273 ILE B C 1
ATOM 4329 O O . ILE B 1 273 ? 1.468 -25.625 36.969 1 43.28 273 ILE B O 1
ATOM 4333 N N . LEU B 1 274 ? -0.772 -25.734 37.25 1 44.31 274 LEU B N 1
ATOM 4334 C CA . LEU B 1 274 ? -0.654 -26.594 38.438 1 44.31 274 LEU B CA 1
ATOM 4335 C C . LEU B 1 274 ? 0.029 -27.906 38.062 1 44.31 274 LEU B C 1
ATOM 4337 O O . LEU B 1 274 ? 0.878 -28.406 38.812 1 44.31 274 LEU B O 1
ATOM 4341 N N . LYS B 1 275 ? -0.325 -28.484 37.094 1 45.38 275 LYS B N 1
ATOM 4342 C CA . LYS B 1 275 ? 0.324 -29.719 36.688 1 45.38 275 LYS B CA 1
ATOM 4343 C C . LYS B 1 275 ? 1.801 -29.484 36.375 1 45.38 275 LYS B C 1
ATOM 4345 O O . LYS B 1 275 ? 2.645 -30.328 36.688 1 45.38 275 LYS B O 1
ATOM 4350 N N . ALA B 1 276 ? 2.004 -28.344 35.781 1 38.28 276 ALA B N 1
ATOM 4351 C CA . ALA B 1 276 ? 3.395 -28 35.469 1 38.28 276 ALA B CA 1
ATOM 4352 C C . ALA B 1 276 ? 4.172 -27.75 36.781 1 38.28 276 ALA B C 1
ATOM 4354 O O . ALA B 1 276 ? 5.352 -28.094 36.875 1 38.28 276 ALA B O 1
ATOM 4355 N N . LEU B 1 277 ? 3.494 -27.125 37.562 1 37.31 277 LEU B N 1
ATOM 4356 C CA . LEU B 1 277 ? 4.113 -26.859 38.844 1 37.31 277 LEU B CA 1
ATOM 4357 C C . LEU B 1 277 ? 4.191 -28.141 39.688 1 37.31 277 LEU B C 1
ATOM 4359 O O . LEU B 1 277 ? 5.172 -28.375 40.406 1 37.31 277 LEU B O 1
ATOM 4363 N N . TRP B 1 278 ? 3.109 -28.812 39.688 1 38.94 278 TRP B N 1
ATOM 4364 C CA . TRP B 1 278 ? 3.092 -30 40.531 1 38.94 278 TRP B CA 1
ATOM 4365 C C . TRP B 1 278 ? 3.592 -31.219 39.781 1 38.94 278 TRP B C 1
ATOM 4367 O O . TRP B 1 278 ? 3.861 -32.25 40.375 1 38.94 278 TRP B O 1
ATOM 4377 N N . GLY B 1 279 ? 3.42 -31.219 38.406 1 36 279 GLY B N 1
ATOM 4378 C CA . GLY B 1 279 ? 3.934 -32.438 37.812 1 36 279 GLY B CA 1
ATOM 4379 C C . GLY B 1 279 ? 5.43 -32.406 37.562 1 36 279 GLY B C 1
ATOM 4380 O O . GLY B 1 279 ? 5.887 -32.594 36.438 1 36 279 GLY B O 1
ATOM 4381 N N . GLY B 1 280 ? 6.215 -31.766 38.312 1 30.22 280 GLY B N 1
ATOM 4382 C CA . GLY B 1 280 ? 7.543 -32.344 38.5 1 30.22 280 GLY B CA 1
ATOM 4383 C C . GLY B 1 280 ? 7.523 -33.812 38.812 1 30.22 280 GLY B C 1
ATOM 4384 O O . GLY B 1 280 ? 6.555 -34.312 39.375 1 30.22 280 GLY B O 1
#

Radius of gyration: 25.52 Å; Cα contacts (8 Å, |Δi|>4): 1213; chains: 2; bounding box: 57×70×74 Å

pLDDT: mean 82.19, std 21.07, range [28.23, 98.94]

Nearest PDB structures (foldseek):
  5ol2-assembly2_E  TM=8.709E-01  e=1.518E-26  Clostridioides difficile
  7koe-assembly1_E  TM=8.190E-01  e=1.914E-27  Thermotoga maritima MSB8
  1efv-assembly1_B  TM=8.076E-01  e=1.932E-21  Homo sapiens
  1t9g-assembly1_S  TM=8.682E-01  e=4.364E-19  Homo sapiens
  2a1u-assembly1_B  TM=8.048E-01  e=4.585E-20  Homo sapiens

Solvent-accessible surface area (backbone atoms only — not comparable to full-atom values): 28611 Å² total; per-residue (Å²): 134,49,45,31,31,39,28,41,48,45,70,30,61,37,61,89,67,51,45,59,30,84,85,75,66,38,74,42,64,80,83,52,56,69,37,60,29,67,27,17,40,17,20,45,34,49,46,50,51,50,28,71,72,58,32,61,41,35,32,39,34,33,71,47,62,78,75,40,51,59,46,51,42,49,43,27,10,50,63,41,64,32,36,41,35,42,40,44,79,64,48,46,68,40,30,65,66,12,44,20,48,53,50,39,51,46,51,53,51,45,26,72,74,73,39,77,62,39,34,39,31,20,26,42,40,35,84,78,73,64,48,62,42,50,48,48,24,24,14,49,74,66,70,30,31,67,48,66,45,30,56,44,74,48,79,55,95,67,20,39,39,32,30,26,71,54,94,55,28,37,35,31,33,37,26,47,56,44,29,25,34,16,18,23,68,77,50,36,81,58,71,68,68,38,71,68,27,41,48,44,39,73,73,66,48,54,55,47,79,43,36,51,80,76,70,62,59,61,66,63,54,26,4,40,66,26,15,53,42,40,81,72,43,76,44,76,44,72,63,70,76,63,79,69,71,80,58,80,40,92,41,79,60,43,28,52,43,44,52,49,49,49,44,46,65,39,58,70,50,20,52,50,48,47,40,50,66,62,58,106,133,48,46,32,31,39,30,42,47,46,69,31,60,36,63,89,68,51,44,59,31,84,85,74,65,38,72,42,64,80,83,53,56,69,37,60,30,67,28,18,41,17,20,46,34,50,46,51,51,50,28,72,73,58,34,62,42,36,32,38,35,31,72,45,61,77,75,39,53,58,44,51,42,49,43,27,11,50,63,41,64,32,36,39,36,42,41,44,80,63,47,46,68,40,29,67,65,10,43,22,49,52,52,38,52,46,51,53,50,45,26,74,76,75,39,77,62,38,34,38,31,20,26,43,41,35,86,76,74,63,48,64,40,52,48,49,23,24,13,48,73,66,69,29,30,66,49,68,44,31,56,43,74,48,77,56,95,67,20,41,38,33,29,27,71,54,92,54,28,36,35,30,32,36,27,48,57,44,31,28,34,17,20,24,66,76,50,37,81,57,71,70,68,37,70,68,26,42,49,42,38,73,73,66,48,54,54,46,79,40,38,52,79,77,71,63,60,61,66,64,55,24,4,41,66,26,15,50,42,40,80,71,42,76,43,76,43,72,63,69,78,64,79,70,71,79,57,82,40,91,42,80,63,43,29,53,45,44,51,49,48,49,45,47,64,38,57,72,50,22,50,50,47,47,41,48,67,62,61,105

Sequence (560 aa):
MGLRIVVGFKWVPNTQAVRIDPKTGTLIRQGVPSIINPPDLAAVELALRLRDEYGGEVIAVTMGPPPALKGLEHLIGMGVDYGYMFSDRAFAGADTLATSYVLSEGIKYIERERGRVDLALFGQETIDSSTAHIGAQVASWLQWPYIYYVRKAAVDGGKLVAERIVENYVETYELPLPAVASVAIRAFKPREVTLSGKLRFKKEKPYKIVSNKELGLDPRCVGLKGSPTIVAKVTYLPEIPRRAEVYKPRDPRDGARWLLRKLLTDSETRDLILKALWGGMGLRIVVGFKWVPNTQAVRIDPKTGTLIRQGVPSIINPPDLAAVELALRLRDEYGGEVIAVTMGPPPALKGLEHLIGMGVDYGYMFSDRAFAGADTLATSYVLSEGIKYIERERGRVDLALFGQETIDSSTAHIGAQVASWLQWPYIYYVRKAAVDGGKLVAERIVENYVETYELPLPAVASVAIRAFKPREVTLSGKLRFKKEKPYKIVSNKELGLDPRCVGLKGSPTIVAKVTYLPEIPRRAEVYKPRDPRDGARWLLRKLLTDSETRDLILKALWGG

Organism: Aeropyrum pernix (strain ATCC 700893 / DSM 11879 / JCM 9820 / NBRC 100138 / K1) (NCBI:txid272557)